Protein AF-0000000078837863 (afdb_homodimer)

Nearest PDB structures (foldseek):
  8g8p-assembly1_AAA  TM=9.687E-01  e=9.661E-31  Archaeoglobus fulgidus DSM 4304
  2g9i-assembly1_B  TM=9.497E-01  e=6.206E-25  Archaeoglobus fulgidus DSM 4304
  3e42-assembly1_B  TM=3.588E-01  e=4.414E+00  Haemophilus influenzae
  3e41-assembly1_B  TM=1.462E-01  e=7.261E+00  Haemophilus influenzae
  8g8p-assembly1_AAA  TM=9.687E-01  e=2.428E-30  Archaeoglobus fulgidus DSM 4304

Radius of gyration: 22.83 Å; Cα contacts (8 Å, |Δi|>4): 1316; chains: 2; bounding box: 53×72×57 Å

Secondary structure (DSSP, 8-state):
-----EES--GGG-EEEEEE--PPPP-TT--HHHHHHHHHHHTT----TT-EEEEEHHHHHHHTT-EEEGGG----HHHHHHHHHH---HHHHHHHHHTEEEEEEEETTEEEEEETTS-EEEGGG-B-TTS---SSS-EEEPPPS-HHHHHHHHHHHHHHHHGGGPPEEEEEEEEEETTEEEEEEEEEEEEEE-S-EE-TT-B-TTSPBPSS-EE-HHHHHHHHHHHHH-SSS----EEEEES--EEEESS--GGGGBPPGGG-S--/-----EES--GGG-EEEEEE--PPPP-TT--HHHHHHHHHHHTT----TT-EEEEEHHHHHHHTT-EEEGGG----HHHHHHHHHH---HHHHHHHHHTEEEEEEEETTEEEEEETTS-EEEGGG-B-TTS---SSS-EEEPPPS-HHHHHHHHHHHHHHHHGGGPPEEEEEEEEEETTEEEEEEEEEEEEEE-S-EE-TT-B-TTSPBPSS-EE-HHHHHHHHHHHHH-SSS----EEEEES--EEEESS--GGGGBPPGGG-S--

InterPro domains:
  IPR002847 Coenzyme F420:L-glutamate ligase-like domain [PF01996] (23-243)
  IPR008225 Coenzyme F420:L-glutamate ligase [TIGR01916] (18-267)

Sequence (534 aa):
MPGTESQGQAPDRGVCIRPVRGLPLLAPGDDLAALLAAGLDREGLRPESGDVLVVAQKAVSKVEGRFVRLAEVTPSARAIELSAATGKPAPLCEVILSESVEIVRTRPGLVITRHRTGVVLANAGVDASNVAPTEEPETVLLWPLDPDASARRLRGELQARYGRAAPAVIVSDSLGRAWRLGTTGQAIGVAGLAPTRDRCGERDLFGRVLQATVTGVADEIAAAASLVLGEGDEGVPAALVRGASWTASDAAGLPDLLRPIADDLFKMPGTESQGQAPDRGVCIRPVRGLPLLAPGDDLAALLAAGLDREGLRPESGDVLVVAQKAVSKVEGRFVRLAEVTPSARAIELSAATGKPAPLCEVILSESVEIVRTRPGLVITRHRTGVVLANAGVDASNVAPTEEPETVLLWPLDPDASARRLRGELQARYGRAAPAVIVSDSLGRAWRLGTTGQAIGVAGLAPTRDRCGERDLFGRVLQATVTGVADEIAAAASLVLGEGDEGVPAALVRGASWTASDAAGLPDLLRPIADDLFK

Foldseek 3Di:
DPPLPWKFDDLVPPKDKFFQDDADQAAAQDPLLVSSVVSCVVVVNQFATRKEKEFEQQNLQRNNVQKDQLVPADADPVLVVLCVFAVDDSSLSRVLVVQAPAFQDHHHPWTWGQGPLRDTFTSQQWAQPPDPDDDDDGMITHGPPQQQVSQAVSQVSQCVVRPNRGHWYFHWYFGDDPPDDGTFIAGPYTAFFAQKDDQAQPADPVGDGDHDDIDRQRGVVRRVNCVQQDDHDSRGRMMMMHRDTTGTDGPHIDVSVHDDPVPDPRD/DPPLPWKFDDLVPPKDKFFQDDADQAAAQDPLLVSSVVSCVVVVNQFATRKEKEFEQQNLQRNNVQKDQLVPADADPVLVVLCVFAVDDSSLSRVLVVQAPAFQDGHHPWTWGQGPLRDTFTSQQWAQPPDPDDDDDGMITHGPPQQQVSQAVSQVVQCVVRPNRGHWYFHWYFGDDPPDDGTFIAGPYTAFFAQKDDQAQPADPVGDGDHDDIDRQRGVVRRVNCVQQDDHDSRGRMMMMHRRTTGTDGPHIDVSVHDDPVPDPRD

Organism: Phenylobacterium zucineum (strain HLK1) (NCBI:txid450851)

Structure (mmCIF, N/CA/C/O backbone):
data_AF-0000000078837863-model_v1
#
loop_
_entity.id
_entity.type
_entity.pdbx_description
1 polymer 'Coenzyme F420:L-glutamate ligase-like domain-containing protein'
#
loop_
_atom_site.group_PDB
_atom_site.id
_atom_site.type_symbol
_atom_site.label_atom_id
_atom_site.label_alt_id
_atom_site.label_comp_id
_atom_site.label_asym_id
_atom_site.label_entity_id
_atom_site.label_seq_id
_atom_site.pdbx_PDB_ins_code
_atom_site.Cartn_x
_atom_site.Cartn_y
_atom_site.Cartn_z
_atom_site.occupancy
_atom_site.B_iso_or_equiv
_atom_site.auth_seq_id
_atom_site.auth_comp_id
_atom_site.auth_asym_id
_atom_site.auth_atom_id
_atom_site.pdbx_PDB_model_num
ATOM 1 N N . MET A 1 1 ? -8.289 15 -29.281 1 25.83 1 MET A N 1
ATOM 2 C CA . MET A 1 1 ? -7.566 14.07 -28.406 1 25.83 1 MET A CA 1
ATOM 3 C C . MET A 1 1 ? -8.523 13.32 -27.5 1 25.83 1 MET A C 1
ATOM 5 O O . MET A 1 1 ? -9.359 13.93 -26.828 1 25.83 1 MET A O 1
ATOM 9 N N . PRO A 1 2 ? -8.922 12.086 -27.656 1 28.42 2 PRO A N 1
ATOM 10 C CA . PRO A 1 2 ? -10.07 11.516 -26.938 1 28.42 2 PRO A CA 1
ATOM 11 C C . PRO A 1 2 ? -9.898 11.57 -25.422 1 28.42 2 PRO A C 1
ATOM 13 O O . PRO A 1 2 ? -8.773 11.508 -24.922 1 28.42 2 PRO A O 1
ATOM 16 N N . GLY A 1 3 ? -10.578 12.352 -24.688 1 31.55 3 GLY A N 1
ATOM 17 C CA . GLY A 1 3 ? -10.578 12.609 -23.25 1 31.55 3 GLY A CA 1
ATOM 18 C C . GLY A 1 3 ? -10.578 11.352 -22.406 1 31.55 3 GLY A C 1
ATOM 19 O O . GLY A 1 3 ? -11.344 10.422 -22.672 1 31.55 3 GLY A O 1
ATOM 20 N N . THR A 1 4 ? -9.391 10.859 -21.984 1 39.69 4 THR A N 1
ATOM 21 C CA . THR A 1 4 ? -9.188 9.695 -21.125 1 39.69 4 THR A CA 1
ATOM 22 C C . THR A 1 4 ? -10.266 9.633 -20.047 1 39.69 4 THR A C 1
ATOM 24 O O . THR A 1 4 ? -10.367 10.539 -19.219 1 39.69 4 THR A O 1
ATOM 27 N N . GLU A 1 5 ? -11.414 9.109 -20.391 1 38.16 5 GLU A N 1
ATOM 28 C CA . GLU A 1 5 ? -12.609 9.047 -19.562 1 38.16 5 GLU A CA 1
ATOM 29 C C . GLU A 1 5 ? -12.336 8.328 -18.234 1 38.16 5 GLU A C 1
ATOM 31 O O . GLU A 1 5 ? -11.805 7.215 -18.234 1 38.16 5 GLU A O 1
ATOM 36 N N . SER A 1 6 ? -12.055 9.102 -17.203 1 44.84 6 SER A N 1
ATOM 37 C CA . SER A 1 6 ? -12.023 8.547 -15.844 1 44.84 6 SER A CA 1
ATOM 38 C C . SER A 1 6 ? -13.195 7.609 -15.602 1 44.84 6 SER A C 1
ATOM 40 O O . SER A 1 6 ? -14.336 7.93 -15.945 1 44.84 6 SER A O 1
ATOM 42 N N . GLN A 1 7 ? -13 6.312 -15.688 1 48.66 7 GLN A N 1
ATOM 43 C CA . GLN A 1 7 ? -14.008 5.32 -15.344 1 48.66 7 GLN A CA 1
ATOM 44 C C . GLN A 1 7 ? -14.102 5.133 -13.828 1 48.66 7 GLN A C 1
ATOM 46 O O . GLN A 1 7 ? -13.125 5.348 -13.109 1 48.66 7 GLN A O 1
ATOM 51 N N . GLY A 1 8 ? -15.32 5.242 -13.258 1 45.31 8 GLY A N 1
ATOM 52 C CA . GLY A 1 8 ? -15.68 5.051 -11.859 1 45.31 8 GLY A CA 1
ATOM 53 C C . GLY A 1 8 ? -16.766 6 -11.383 1 45.31 8 GLY A C 1
ATOM 54 O O . GLY A 1 8 ? -17.047 7.008 -12.039 1 45.31 8 GLY A O 1
ATOM 55 N N . GLN A 1 9 ? -17.672 5.535 -10.844 1 45.59 9 GLN A N 1
ATOM 56 C CA . GLN A 1 9 ? -18.859 6.262 -10.398 1 45.59 9 GLN A CA 1
ATOM 57 C C . GLN A 1 9 ? -18.484 7.383 -9.438 1 45.59 9 GLN A C 1
ATOM 59 O O . GLN A 1 9 ? -17.438 7.332 -8.781 1 45.59 9 GLN A O 1
ATOM 64 N N . ALA A 1 10 ? -19.281 8.273 -9.32 1 46.12 10 ALA A N 1
ATOM 65 C CA . ALA A 1 10 ? -19.172 9.445 -8.461 1 46.12 10 ALA A CA 1
ATOM 66 C C . ALA A 1 10 ? -18.688 9.062 -7.059 1 46.12 10 ALA A C 1
ATOM 68 O O . ALA A 1 10 ? -19.234 8.133 -6.449 1 46.12 10 ALA A O 1
ATOM 69 N N . PRO A 1 11 ? -17.469 9.508 -6.625 1 50.25 11 PRO A N 1
ATOM 70 C CA . PRO A 1 11 ? -16.922 9.328 -5.277 1 50.25 11 PRO A CA 1
ATOM 71 C C . PRO A 1 11 ? -18.016 9.312 -4.203 1 50.25 11 PRO A C 1
ATOM 73 O O . PRO A 1 11 ? -17.719 9.086 -3.025 1 50.25 11 PRO A O 1
ATOM 76 N N . ASP A 1 12 ? -19.281 9.523 -4.59 1 56.25 12 ASP A N 1
ATOM 77 C CA . ASP A 1 12 ? -20.234 9.828 -3.531 1 56.25 12 ASP A CA 1
ATOM 78 C C . ASP A 1 12 ? -20.547 8.578 -2.699 1 56.25 12 ASP A C 1
ATOM 80 O O . ASP A 1 12 ? -21.016 8.688 -1.563 1 56.25 12 ASP A O 1
ATOM 84 N N . ARG A 1 13 ? -20.219 7.398 -3.318 1 73.69 13 ARG A N 1
ATOM 85 C CA . ARG A 1 13 ? -20.75 6.336 -2.477 1 73.69 13 ARG A CA 1
ATOM 86 C C . ARG A 1 13 ? -19.625 5.543 -1.816 1 73.69 13 ARG A C 1
ATOM 88 O O . ARG A 1 13 ? -19.875 4.695 -0.958 1 73.69 13 ARG A O 1
ATOM 95 N N . GLY A 1 14 ? -18.453 5.832 -1.969 1 93.62 14 GLY A N 1
ATOM 96 C CA . GLY A 1 14 ? -17.422 5.055 -1.312 1 93.62 14 GLY A CA 1
ATOM 97 C C . GLY A 1 14 ? -16.906 3.908 -2.16 1 93.62 14 GLY A C 1
ATOM 98 O O . GLY A 1 14 ? -17.156 3.857 -3.367 1 93.62 14 GLY A O 1
ATOM 99 N N . VAL A 1 15 ? -16.047 3.146 -1.717 1 97.44 15 VAL A N 1
ATOM 100 C CA . VAL A 1 15 ? -15.453 1.981 -2.361 1 97.44 15 VAL A CA 1
ATOM 101 C C . VAL A 1 15 ? -15.797 0.722 -1.565 1 97.44 15 VAL A C 1
ATOM 103 O O . VAL A 1 15 ? -15.672 0.702 -0.339 1 97.44 15 VAL A O 1
ATOM 106 N N . CYS A 1 16 ? -16.266 -0.271 -2.258 1 97.25 16 CYS A N 1
ATOM 107 C CA . CYS A 1 16 ? -16.594 -1.54 -1.621 1 97.25 16 CYS A CA 1
ATOM 108 C C . CYS A 1 16 ? -15.75 -2.674 -2.182 1 97.25 16 CYS A C 1
ATOM 110 O O . CYS A 1 16 ? -15.594 -2.795 -3.396 1 97.25 16 CYS A O 1
ATOM 112 N N . ILE A 1 17 ? -15.203 -3.443 -1.342 1 98.19 17 ILE A N 1
ATOM 113 C CA . ILE A 1 17 ? -14.398 -4.609 -1.685 1 98.19 17 ILE A CA 1
ATOM 114 C C . ILE A 1 17 ? -15.133 -5.883 -1.277 1 98.19 17 ILE A C 1
ATOM 116 O O . ILE A 1 17 ? -15.414 -6.094 -0.096 1 98.19 17 ILE A O 1
ATOM 120 N N . ARG A 1 18 ? -15.43 -6.68 -2.199 1 97.5 18 ARG A N 1
ATOM 121 C CA . ARG A 1 18 ? -16.188 -7.898 -1.929 1 97.5 18 ARG A CA 1
ATOM 122 C C . ARG A 1 18 ? -15.398 -9.133 -2.344 1 97.5 18 ARG A C 1
ATOM 124 O O . ARG A 1 18 ? -14.914 -9.219 -3.475 1 97.5 18 ARG A O 1
ATOM 131 N N . PRO A 1 19 ? -15.227 -10.086 -1.44 1 96.94 19 PRO A N 1
ATOM 132 C CA . PRO A 1 19 ? -14.516 -11.32 -1.785 1 96.94 19 PRO A CA 1
ATOM 133 C C . PRO A 1 19 ? -15.312 -12.219 -2.727 1 96.94 19 PRO A C 1
ATOM 135 O O . PRO A 1 19 ? -16.547 -12.258 -2.656 1 96.94 19 PRO A O 1
ATOM 138 N N . VAL A 1 20 ? -14.656 -12.852 -3.666 1 96.81 20 VAL A N 1
ATOM 139 C CA . VAL A 1 20 ? -15.242 -13.898 -4.496 1 96.81 20 VAL A CA 1
ATOM 140 C C . VAL A 1 20 ? -14.984 -15.266 -3.859 1 96.81 20 VAL A C 1
ATOM 142 O O . VAL A 1 20 ? -13.891 -15.828 -3.996 1 96.81 20 VAL A O 1
ATOM 145 N N . ARG A 1 21 ? -15.992 -15.852 -3.262 1 92.69 21 ARG A N 1
ATOM 146 C CA . ARG A 1 21 ? -15.828 -17.062 -2.465 1 92.69 21 ARG A CA 1
ATOM 147 C C . ARG A 1 21 ? -16.328 -18.297 -3.227 1 92.69 21 ARG A C 1
ATOM 149 O O . ARG A 1 21 ? -16.938 -18.172 -4.285 1 92.69 21 ARG A O 1
ATOM 156 N N . GLY A 1 22 ? -15.906 -19.312 -2.666 1 88.94 22 GLY A N 1
ATOM 157 C CA . GLY A 1 22 ? -16.484 -20.562 -3.105 1 88.94 22 GLY A CA 1
ATOM 158 C C . GLY A 1 22 ? -15.789 -21.156 -4.309 1 88.94 22 GLY A C 1
ATOM 159 O O . GLY A 1 22 ? -16.375 -21.969 -5.043 1 88.94 22 GLY A O 1
ATOM 160 N N . LEU A 1 23 ? -14.648 -20.734 -4.664 1 92.75 23 LEU A N 1
ATOM 161 C CA . LEU A 1 23 ? -13.891 -21.391 -5.723 1 92.75 23 LEU A CA 1
ATOM 162 C C . LEU A 1 23 ? -13.289 -22.703 -5.23 1 92.75 23 LEU A C 1
ATOM 164 O O . LEU A 1 23 ? -12.914 -22.812 -4.059 1 92.75 23 LEU A O 1
ATOM 168 N N . PRO A 1 24 ? -13.242 -23.672 -6.078 1 92.25 24 PRO A N 1
ATOM 169 C CA . PRO A 1 24 ? -12.539 -24.906 -5.707 1 92.25 24 PRO A CA 1
ATOM 170 C C . PRO A 1 24 ? -11.031 -24.719 -5.598 1 92.25 24 PRO A C 1
ATOM 172 O O . PRO A 1 24 ? -10.516 -23.641 -5.918 1 92.25 24 PRO A O 1
ATOM 175 N N . LEU A 1 25 ? -10.422 -25.75 -5.094 1 91.5 25 LEU A N 1
ATOM 176 C CA . LEU A 1 25 ? -8.969 -25.75 -5.184 1 91.5 25 LEU A CA 1
ATOM 177 C C . LEU A 1 25 ? -8.508 -25.734 -6.641 1 91.5 25 LEU A C 1
ATOM 179 O O . LEU A 1 25 ? -8.977 -26.531 -7.453 1 91.5 25 LEU A O 1
ATOM 183 N N . LEU A 1 26 ? -7.695 -24.844 -6.953 1 93.94 26 LEU A N 1
ATOM 184 C CA . LEU A 1 26 ? -7.273 -24.625 -8.328 1 93.94 26 LEU A CA 1
ATOM 185 C C . LEU A 1 26 ? -6.152 -25.578 -8.727 1 93.94 26 LEU A C 1
ATOM 187 O O . LEU A 1 26 ? -5.266 -25.875 -7.918 1 93.94 26 LEU A O 1
ATOM 191 N N . ALA A 1 27 ? -6.199 -26.047 -9.898 1 94.12 27 ALA A N 1
ATOM 192 C CA . ALA A 1 27 ? -5.211 -26.953 -10.484 1 94.12 27 ALA A CA 1
ATOM 193 C C . ALA A 1 27 ? -4.777 -26.469 -11.867 1 94.12 27 ALA A C 1
ATOM 195 O O . ALA A 1 27 ? -5.473 -25.688 -12.5 1 94.12 27 ALA A O 1
ATOM 196 N N . PRO A 1 28 ? -3.568 -26.984 -12.266 1 96.69 28 PRO A N 1
ATOM 197 C CA . PRO A 1 28 ? -3.111 -26.609 -13.602 1 96.69 28 PRO A CA 1
ATOM 198 C C . PRO A 1 28 ? -4.141 -26.906 -14.688 1 96.69 28 PRO A C 1
ATOM 200 O O . PRO A 1 28 ? -4.723 -28 -14.703 1 96.69 28 PRO A O 1
ATOM 203 N N . GLY A 1 29 ? -4.41 -25.891 -15.531 1 97.44 29 GLY A N 1
ATOM 204 C CA . GLY A 1 29 ? -5.293 -26.109 -16.656 1 97.44 29 GLY A CA 1
ATOM 205 C C . GLY A 1 29 ? -6.73 -25.703 -16.391 1 97.44 29 GLY A C 1
ATOM 206 O O . GLY A 1 29 ? -7.547 -25.625 -17.312 1 97.44 29 GLY A O 1
ATOM 207 N N . ASP A 1 30 ? -7.086 -25.438 -15.141 1 97.62 30 ASP A N 1
ATOM 208 C CA . ASP A 1 30 ? -8.43 -24.969 -14.82 1 97.62 30 ASP A CA 1
ATOM 209 C C . ASP A 1 30 ? -8.758 -23.688 -15.57 1 97.62 30 ASP A C 1
ATOM 211 O O . ASP A 1 30 ? -7.879 -22.859 -15.82 1 97.62 30 ASP A O 1
ATOM 215 N N . ASP A 1 31 ? -10 -23.547 -15.977 1 98.25 31 ASP A N 1
ATOM 216 C CA . ASP A 1 31 ? -10.492 -22.312 -16.578 1 98.25 31 ASP A CA 1
ATOM 217 C C . ASP A 1 31 ? -10.781 -21.266 -15.516 1 98.25 31 ASP A C 1
ATOM 219 O O . ASP A 1 31 ? -11.914 -21.141 -15.039 1 98.25 31 ASP A O 1
ATOM 223 N N . LEU A 1 32 ? -9.789 -20.5 -15.156 1 98.38 32 LEU A N 1
ATOM 224 C CA . LEU A 1 32 ? -9.875 -19.562 -14.047 1 98.38 32 LEU A CA 1
ATOM 225 C C . LEU A 1 32 ? -10.984 -18.531 -14.289 1 98.38 32 LEU A C 1
ATOM 227 O O . LEU A 1 32 ? -11.719 -18.188 -13.367 1 98.38 32 LEU A O 1
ATOM 231 N N . ALA A 1 33 ? -11.078 -18.047 -15.508 1 98.31 33 ALA A N 1
ATOM 232 C CA . ALA A 1 33 ? -12.102 -17.062 -15.836 1 98.31 33 ALA A CA 1
ATOM 233 C C . ALA A 1 33 ? -13.5 -17.609 -15.562 1 98.31 33 ALA A C 1
ATOM 235 O O . ALA A 1 33 ? -14.344 -16.922 -14.969 1 98.31 33 ALA A O 1
ATOM 236 N N . ALA A 1 34 ? -13.719 -18.812 -15.992 1 98 34 ALA A N 1
ATOM 237 C CA . ALA A 1 34 ? -15.016 -19.438 -15.773 1 98 34 ALA A CA 1
ATOM 238 C C . ALA A 1 34 ? -15.297 -19.625 -14.289 1 98 34 ALA A C 1
ATOM 240 O O . ALA A 1 34 ? -16.422 -19.406 -13.828 1 98 34 ALA A O 1
ATOM 241 N N . LEU A 1 35 ? -14.305 -20.078 -13.57 1 98 35 LEU A N 1
ATOM 242 C CA . LEU A 1 35 ? -14.453 -20.297 -12.133 1 98 35 LEU A CA 1
ATOM 243 C C . LEU A 1 35 ? -14.734 -18.984 -11.406 1 98 35 LEU A C 1
ATOM 245 O O . LEU A 1 35 ? -15.578 -18.938 -10.516 1 98 35 LEU A O 1
ATOM 249 N N . LEU A 1 36 ? -14.008 -17.938 -11.789 1 98.12 36 LEU A N 1
ATOM 250 C CA . LEU A 1 36 ? -14.227 -16.625 -11.188 1 98.12 36 LEU A CA 1
ATOM 251 C C . LEU A 1 36 ? -15.617 -16.094 -11.531 1 98.12 36 LEU A C 1
ATOM 253 O O . LEU A 1 36 ? -16.297 -15.547 -10.664 1 98.12 36 LEU A O 1
ATOM 257 N N . ALA A 1 37 ? -16.031 -16.266 -12.766 1 97.44 37 ALA A N 1
ATOM 258 C CA . ALA A 1 37 ? -17.359 -15.844 -13.172 1 97.44 37 ALA A CA 1
ATOM 259 C C . ALA A 1 37 ? -18.438 -16.562 -12.367 1 97.44 37 ALA A C 1
ATOM 261 O O . ALA A 1 37 ? -19.406 -15.953 -11.914 1 97.44 37 ALA A O 1
ATOM 262 N N . ALA A 1 38 ? -18.281 -17.844 -12.188 1 96.88 38 ALA A N 1
ATOM 263 C CA . ALA A 1 38 ? -19.219 -18.625 -11.391 1 96.88 38 ALA A CA 1
ATOM 264 C C . ALA A 1 38 ? -19.25 -18.141 -9.945 1 96.88 38 ALA A C 1
ATOM 266 O O . ALA A 1 38 ? -20.312 -18.078 -9.336 1 96.88 38 ALA A O 1
ATOM 267 N N . GLY A 1 39 ? -18.078 -17.875 -9.438 1 96.44 39 GLY A N 1
ATOM 268 C CA . GLY A 1 39 ? -18 -17.328 -8.094 1 96.44 39 GLY A CA 1
ATOM 269 C C . GLY A 1 39 ? -18.719 -16 -7.957 1 96.44 39 GLY A C 1
ATOM 270 O O . GLY A 1 39 ? -19.438 -15.781 -6.984 1 96.44 39 GLY A O 1
ATOM 271 N N . LEU A 1 40 ? -18.516 -15.109 -8.906 1 96.69 40 LEU A N 1
ATOM 272 C CA . LEU A 1 40 ? -19.188 -13.82 -8.922 1 96.69 40 LEU A CA 1
ATOM 273 C C . LEU A 1 40 ? -20.703 -14 -8.945 1 96.69 40 LEU A C 1
ATOM 275 O O . LEU A 1 40 ? -21.422 -13.336 -8.188 1 96.69 40 LEU A O 1
ATOM 279 N N . ASP A 1 41 ? -21.141 -14.867 -9.773 1 94.38 41 ASP A N 1
ATOM 280 C CA . ASP A 1 41 ? -22.578 -15.141 -9.883 1 94.38 41 ASP A CA 1
ATOM 281 C C . ASP A 1 41 ? -23.125 -15.672 -8.562 1 94.38 41 ASP A C 1
ATOM 283 O O . ASP A 1 41 ? -24.188 -15.219 -8.109 1 94.38 41 ASP A O 1
ATOM 287 N N . ARG A 1 42 ? -22.484 -16.578 -7.965 1 94.06 42 ARG A N 1
ATOM 288 C CA . ARG A 1 42 ? -22.922 -17.188 -6.715 1 94.06 42 ARG A CA 1
ATOM 289 C C . ARG A 1 42 ? -23.031 -16.141 -5.605 1 94.06 42 ARG A C 1
ATOM 291 O O . ARG A 1 42 ? -23.938 -16.219 -4.77 1 94.06 42 ARG A O 1
ATOM 298 N N . GLU A 1 43 ? -22.109 -15.219 -5.676 1 93.69 43 GLU A N 1
ATOM 299 C CA . GLU A 1 43 ? -22.078 -14.188 -4.641 1 93.69 43 GLU A CA 1
ATOM 300 C C . GLU A 1 43 ? -23.031 -13.039 -4.973 1 93.69 43 GLU A C 1
ATOM 302 O O . GLU A 1 43 ? -23.141 -12.078 -4.211 1 93.69 43 GLU A O 1
ATOM 307 N N . GLY A 1 44 ? -23.672 -13.117 -6.141 1 93.56 44 GLY A N 1
ATOM 308 C CA . GLY A 1 44 ? -24.547 -12.031 -6.574 1 93.56 44 GLY A CA 1
ATOM 309 C C . GLY A 1 44 ? -23.797 -10.766 -6.922 1 93.56 44 GLY A C 1
ATOM 310 O O . GLY A 1 44 ? -24.297 -9.656 -6.711 1 93.56 44 GLY A O 1
ATOM 311 N N . LEU A 1 45 ? -22.562 -10.906 -7.348 1 94.62 45 LEU A N 1
ATOM 312 C CA . LEU A 1 45 ? -21.703 -9.773 -7.68 1 94.62 45 LEU A CA 1
ATOM 313 C C . LEU A 1 45 ? -21.594 -9.602 -9.188 1 94.62 45 LEU A C 1
ATOM 315 O O . LEU A 1 45 ? -20.5 -9.703 -9.75 1 94.62 45 LEU A O 1
ATOM 319 N N . ARG A 1 46 ? -22.641 -9.195 -9.781 1 94.25 46 ARG A N 1
ATOM 320 C CA . ARG A 1 46 ? -22.562 -8.914 -11.211 1 94.25 46 ARG A CA 1
ATOM 321 C C . ARG A 1 46 ? -21.656 -7.715 -11.492 1 94.25 46 ARG A C 1
ATOM 323 O O . ARG A 1 46 ? -21.875 -6.633 -10.938 1 94.25 46 ARG A O 1
ATOM 330 N N . PRO A 1 47 ? -20.688 -7.898 -12.32 1 96.5 47 PRO A N 1
ATOM 331 C CA . PRO A 1 47 ? -19.781 -6.793 -12.594 1 96.5 47 PRO A CA 1
ATOM 332 C C . PRO A 1 47 ? -20.469 -5.594 -13.234 1 96.5 47 PRO A C 1
ATOM 334 O O . PRO A 1 47 ? -21.422 -5.762 -14 1 96.5 47 PRO A O 1
ATOM 337 N N . GLU A 1 48 ? -20.062 -4.422 -12.852 1 95.56 48 GLU A N 1
ATOM 338 C CA . GLU A 1 48 ? -20.469 -3.146 -13.43 1 95.56 48 GLU A CA 1
ATOM 339 C C . GLU A 1 48 ? -19.266 -2.4 -14.016 1 95.56 48 GLU A C 1
ATOM 341 O O . GLU A 1 48 ? -18.125 -2.674 -13.656 1 95.56 48 GLU A O 1
ATOM 346 N N . SER A 1 49 ? -19.625 -1.473 -14.922 1 94.12 49 SER A N 1
ATOM 347 C CA . SER A 1 49 ? -18.562 -0.635 -15.469 1 94.12 49 SER A CA 1
ATOM 348 C C . SER A 1 49 ? -17.781 0.063 -14.352 1 94.12 49 SER A C 1
ATOM 350 O O . SER A 1 49 ? -18.375 0.611 -13.422 1 94.12 49 SER A O 1
ATOM 352 N N . GLY A 1 50 ? -16.5 -0.05 -14.43 1 96.12 50 GLY A N 1
ATOM 353 C CA . GLY A 1 50 ? -15.664 0.614 -13.445 1 96.12 50 GLY A CA 1
ATOM 354 C C . GLY A 1 50 ? -15.148 -0.324 -12.367 1 96.12 50 GLY A C 1
ATOM 355 O O . GLY A 1 50 ? -14.258 0.034 -11.602 1 96.12 50 GLY A O 1
ATOM 356 N N . ASP A 1 51 ? -15.719 -1.508 -12.32 1 98.19 51 ASP A N 1
ATOM 357 C CA . ASP A 1 51 ? -15.266 -2.484 -11.344 1 98.19 51 ASP A CA 1
ATOM 358 C C . ASP A 1 51 ? -13.844 -2.957 -11.656 1 98.19 51 ASP A C 1
ATOM 360 O O . ASP A 1 51 ? -13.406 -2.898 -12.805 1 98.19 51 ASP A O 1
ATOM 364 N N . VAL A 1 52 ? -13.156 -3.314 -10.68 1 98.81 52 VAL A N 1
ATOM 365 C CA . VAL A 1 52 ? -11.852 -3.953 -10.836 1 98.81 52 VAL A CA 1
ATOM 366 C C . VAL A 1 52 ? -11.859 -5.301 -10.117 1 98.81 52 VAL A C 1
ATOM 368 O O . VAL A 1 52 ? -12.227 -5.387 -8.945 1 98.81 52 VAL A O 1
ATOM 371 N N . LEU A 1 53 ? -11.539 -6.352 -10.789 1 98.88 53 LEU A N 1
ATOM 372 C CA . LEU A 1 53 ? -11.344 -7.668 -10.195 1 98.88 53 LEU A CA 1
ATOM 373 C C . LEU A 1 53 ? -9.875 -7.895 -9.859 1 98.88 53 LEU A C 1
ATOM 375 O O . LEU A 1 53 ? -9.016 -7.906 -10.75 1 98.88 53 LEU A O 1
ATOM 379 N N . VAL A 1 54 ? -9.602 -8.047 -8.602 1 98.94 54 VAL A N 1
ATOM 380 C CA . VAL A 1 54 ? -8.242 -8.336 -8.148 1 98.94 54 VAL A CA 1
ATOM 381 C C . VAL A 1 54 ? -8.102 -9.836 -7.891 1 98.94 54 VAL A C 1
ATOM 383 O O . VAL A 1 54 ? -8.867 -10.422 -7.125 1 98.94 54 VAL A O 1
ATOM 386 N N . VAL A 1 55 ? -7.129 -10.438 -8.508 1 98.81 55 VAL A N 1
ATOM 387 C CA . VAL A 1 55 ? -6.902 -11.875 -8.406 1 98.81 55 VAL A CA 1
ATOM 388 C C . VAL A 1 55 ? -5.527 -12.148 -7.805 1 98.81 55 VAL A C 1
ATOM 390 O O . VAL A 1 55 ? -4.52 -11.617 -8.281 1 98.81 55 VAL A O 1
ATOM 393 N N . ALA A 1 56 ? -5.469 -12.953 -6.746 1 97.69 56 ALA A N 1
ATOM 394 C CA . ALA A 1 56 ? -4.199 -13.328 -6.133 1 97.69 56 ALA A CA 1
ATOM 395 C C . ALA A 1 56 ? -3.314 -14.086 -7.121 1 97.69 56 ALA A C 1
ATOM 397 O O . ALA A 1 56 ? -3.791 -14.961 -7.84 1 97.69 56 ALA A O 1
ATOM 398 N N . GLN A 1 57 ? -2.045 -13.773 -7.145 1 97.56 57 GLN A N 1
ATOM 399 C CA . GLN A 1 57 ? -1.131 -14.359 -8.117 1 97.56 57 GLN A CA 1
ATOM 400 C C . GLN A 1 57 ? -1.066 -15.875 -7.965 1 97.56 57 GLN A C 1
ATOM 402 O O . GLN A 1 57 ? -0.908 -16.594 -8.953 1 97.56 57 GLN A O 1
ATOM 407 N N . LYS A 1 58 ? -1.259 -16.391 -6.75 1 95.31 58 LYS A N 1
ATOM 408 C CA . LYS A 1 58 ? -1.203 -17.828 -6.543 1 95.31 58 LYS A CA 1
ATOM 409 C C . LYS A 1 58 ? -2.279 -18.547 -7.359 1 95.31 58 LYS A C 1
ATOM 411 O O . LYS A 1 58 ? -2.049 -19.641 -7.875 1 95.31 58 LYS A O 1
ATOM 416 N N . ALA A 1 59 ? -3.459 -17.953 -7.453 1 96.56 59 ALA A N 1
ATOM 417 C CA . ALA A 1 59 ? -4.527 -18.531 -8.266 1 96.56 59 ALA A CA 1
ATOM 418 C C . ALA A 1 59 ? -4.121 -18.609 -9.734 1 96.56 59 ALA A C 1
ATOM 420 O O . ALA A 1 59 ? -4.332 -19.625 -10.391 1 96.56 59 ALA A O 1
ATOM 421 N N . VAL A 1 60 ? -3.52 -17.562 -10.227 1 98.38 60 VAL A N 1
ATOM 422 C CA . VAL A 1 60 ? -3.09 -17.5 -11.617 1 98.38 60 VAL A CA 1
ATOM 423 C C . VAL A 1 60 ? -1.946 -18.484 -11.859 1 98.38 60 VAL A C 1
ATOM 425 O O . VAL A 1 60 ? -1.985 -19.266 -12.812 1 98.38 60 VAL A O 1
ATOM 428 N N . SER A 1 61 ? -0.956 -18.469 -10.969 1 97.81 61 SER A N 1
ATOM 429 C CA . SER A 1 61 ? 0.21 -19.344 -11.102 1 97.81 61 SER A CA 1
ATOM 430 C C . SER A 1 61 ? -0.189 -20.812 -11.078 1 97.81 61 SER A C 1
ATOM 432 O O . SER A 1 61 ? 0.361 -21.625 -11.828 1 97.81 61 SER A O 1
ATOM 434 N N . LYS A 1 62 ? -1.094 -21.141 -10.18 1 95.56 62 LYS A N 1
ATOM 435 C CA . LYS A 1 62 ? -1.52 -22.531 -10.078 1 95.56 62 LYS A CA 1
ATOM 436 C C . LYS A 1 62 ? -2.143 -23.016 -11.383 1 95.56 62 LYS A C 1
ATOM 438 O O . LYS A 1 62 ? -1.764 -24.078 -11.898 1 95.56 62 LYS A O 1
ATOM 443 N N . VAL A 1 63 ? -3.049 -22.281 -11.922 1 97.44 63 VAL A N 1
ATOM 444 C CA . VAL A 1 63 ? -3.748 -22.719 -13.125 1 97.44 63 VAL A CA 1
ATOM 445 C C . VAL A 1 63 ? -2.791 -22.719 -14.312 1 97.44 63 VAL A C 1
ATOM 447 O O . VAL A 1 63 ? -2.965 -23.484 -15.266 1 97.44 63 VAL A O 1
ATOM 450 N N . GLU A 1 64 ? -1.763 -21.906 -14.234 1 98.25 64 GLU A N 1
ATOM 451 C CA . GLU A 1 64 ? -0.79 -21.828 -15.32 1 98.25 64 GLU A CA 1
ATOM 452 C C . GLU A 1 64 ? 0.343 -22.828 -15.117 1 98.25 64 GLU A C 1
ATOM 454 O O . GLU A 1 64 ? 1.29 -22.859 -15.906 1 98.25 64 GLU A O 1
ATOM 459 N N . GLY A 1 65 ? 0.298 -23.547 -14.039 1 96.62 65 GLY A N 1
ATOM 460 C CA . GLY A 1 65 ? 1.212 -24.672 -13.828 1 96.62 65 GLY A CA 1
ATOM 461 C C . GLY A 1 65 ? 2.621 -24.219 -13.484 1 96.62 65 GLY A C 1
ATOM 462 O O . GLY A 1 65 ? 3.596 -24.828 -13.922 1 96.62 65 GLY A O 1
ATOM 463 N N . ARG A 1 66 ? 2.736 -23.25 -12.703 1 97.5 66 ARG A N 1
ATOM 464 C CA . ARG A 1 66 ? 4.051 -22.703 -12.383 1 97.5 66 ARG A CA 1
ATOM 465 C C . ARG A 1 66 ? 4.668 -23.406 -11.18 1 97.5 66 ARG A C 1
ATOM 467 O O . ARG A 1 66 ? 5.301 -22.766 -10.344 1 97.5 66 ARG A O 1
ATOM 474 N N . PHE A 1 67 ? 4.543 -24.656 -11.031 1 95.19 67 PHE A N 1
ATOM 475 C CA . PHE A 1 67 ? 5.078 -25.453 -9.938 1 95.19 67 PHE A CA 1
ATOM 476 C C . PHE A 1 67 ? 6.496 -25.922 -10.25 1 95.19 67 PHE A C 1
ATOM 478 O O . PHE A 1 67 ? 6.816 -26.219 -11.406 1 95.19 67 PHE A O 1
ATOM 485 N N . VAL A 1 68 ? 7.289 -25.984 -9.234 1 95.38 68 VAL A N 1
ATOM 486 C CA . VAL A 1 68 ? 8.625 -26.578 -9.328 1 95.38 68 VAL A CA 1
ATOM 487 C C . VAL A 1 68 ? 8.859 -27.516 -8.148 1 95.38 68 VAL A C 1
ATOM 489 O O . VAL A 1 68 ? 8.734 -27.109 -6.988 1 95.38 68 VAL A O 1
ATOM 492 N N . ARG A 1 69 ? 9.172 -28.734 -8.391 1 94.06 69 ARG A N 1
ATOM 493 C CA . ARG A 1 69 ? 9.609 -29.672 -7.367 1 94.06 69 ARG A CA 1
ATOM 494 C C . ARG A 1 69 ? 11.094 -29.5 -7.07 1 94.06 69 ARG A C 1
ATOM 496 O O . ARG A 1 69 ? 11.938 -29.781 -7.922 1 94.06 69 ARG A O 1
ATOM 503 N N . LEU A 1 70 ? 11.359 -29.094 -5.887 1 93.81 70 LEU A N 1
ATOM 504 C CA . LEU A 1 70 ? 12.734 -28.75 -5.543 1 93.81 70 LEU A CA 1
ATOM 505 C C . LEU A 1 70 ? 13.641 -29.969 -5.656 1 93.81 70 LEU A C 1
ATOM 507 O O . LEU A 1 70 ? 14.836 -29.844 -5.949 1 93.81 70 LEU A O 1
ATOM 511 N N . ALA A 1 71 ? 13.133 -31.141 -5.48 1 92.44 71 ALA A N 1
ATOM 512 C CA . ALA A 1 71 ? 13.906 -32.375 -5.574 1 92.44 71 ALA A CA 1
ATOM 513 C C . ALA A 1 71 ? 14.469 -32.562 -6.98 1 92.44 71 ALA A C 1
ATOM 515 O O . ALA A 1 71 ? 15.453 -33.281 -7.172 1 92.44 71 ALA A O 1
ATOM 516 N N . GLU A 1 72 ? 13.859 -31.969 -7.926 1 94.44 72 GLU A N 1
ATOM 517 C CA . GLU A 1 72 ? 14.25 -32.156 -9.32 1 94.44 72 GLU A CA 1
ATOM 518 C C . GLU A 1 72 ? 15.172 -31.016 -9.781 1 94.44 72 GLU A C 1
ATOM 520 O O . GLU A 1 72 ? 15.555 -30.953 -10.953 1 94.44 72 GLU A O 1
ATOM 525 N N . VAL A 1 73 ? 15.531 -30.156 -8.891 1 96.75 73 VAL A N 1
ATOM 526 C CA . VAL A 1 73 ? 16.344 -28.984 -9.234 1 96.75 73 VAL A CA 1
ATOM 527 C C . VAL A 1 73 ? 17.812 -29.281 -8.906 1 96.75 73 VAL A C 1
ATOM 529 O O . VAL A 1 73 ? 18.141 -29.703 -7.797 1 96.75 73 VAL A O 1
ATOM 532 N N . THR A 1 74 ? 18.656 -29.094 -9.922 1 98.12 74 THR A N 1
ATOM 533 C CA . THR A 1 74 ? 20.094 -29.172 -9.703 1 98.12 74 THR A CA 1
ATOM 534 C C . THR A 1 74 ? 20.688 -27.781 -9.453 1 98.12 74 THR A C 1
ATOM 536 O O . THR A 1 74 ? 20.688 -26.938 -10.344 1 98.12 74 THR A O 1
ATOM 539 N N . PRO A 1 75 ? 21.172 -27.594 -8.289 1 98.31 75 PRO A N 1
ATOM 540 C CA . PRO A 1 75 ? 21.703 -26.266 -7.977 1 98.31 75 PRO A CA 1
ATOM 541 C C . PRO A 1 75 ? 22.984 -25.953 -8.742 1 98.31 75 PRO A C 1
ATOM 543 O O . PRO A 1 75 ? 23.828 -26.844 -8.938 1 98.31 75 PRO A O 1
ATOM 546 N N . SER A 1 76 ? 23.141 -24.781 -9.25 1 98.62 76 SER A N 1
ATOM 547 C CA . SER A 1 76 ? 24.375 -24.281 -9.836 1 98.62 76 SER A CA 1
ATOM 548 C C . SER A 1 76 ? 25.359 -23.859 -8.758 1 98.62 76 SER A C 1
ATOM 550 O O . SER A 1 76 ? 25.031 -23.859 -7.57 1 98.62 76 SER A O 1
ATOM 552 N N . ALA A 1 77 ? 26.516 -23.453 -9.188 1 98.56 77 ALA A N 1
ATOM 553 C CA . ALA A 1 77 ? 27.531 -22.953 -8.258 1 98.56 77 ALA A CA 1
ATOM 554 C C . ALA A 1 77 ? 27.047 -21.672 -7.57 1 98.56 77 ALA A C 1
ATOM 556 O O . ALA A 1 77 ? 27.266 -21.484 -6.367 1 98.56 77 ALA A O 1
ATOM 557 N N . ARG A 1 78 ? 26.438 -20.891 -8.312 1 98.38 78 ARG A N 1
ATOM 558 C CA . ARG A 1 78 ? 25.906 -19.641 -7.773 1 98.38 78 ARG A CA 1
ATOM 559 C C . ARG A 1 78 ? 24.844 -19.906 -6.723 1 98.38 78 ARG A C 1
ATOM 561 O O . ARG A 1 78 ? 24.781 -19.219 -5.703 1 98.38 78 ARG A O 1
ATOM 568 N N . ALA A 1 79 ? 23.984 -20.828 -6.984 1 98.62 79 ALA A N 1
ATOM 569 C CA . ALA A 1 79 ? 22.938 -21.203 -6.043 1 98.62 79 ALA A CA 1
ATOM 570 C C . ALA A 1 79 ? 23.516 -21.734 -4.742 1 98.62 79 ALA A C 1
ATOM 572 O O . ALA A 1 79 ? 23.016 -21.438 -3.658 1 98.62 79 ALA A O 1
ATOM 573 N N . ILE A 1 80 ? 24.531 -22.5 -4.871 1 98.69 80 ILE A N 1
ATOM 574 C CA . ILE A 1 80 ? 25.203 -23.062 -3.703 1 98.69 80 ILE A CA 1
ATOM 575 C C . ILE A 1 80 ? 25.812 -21.953 -2.869 1 98.69 80 ILE A C 1
ATOM 577 O O . ILE A 1 80 ? 25.719 -21.953 -1.641 1 98.69 80 ILE A O 1
ATOM 581 N N . GLU A 1 81 ? 26.422 -21.031 -3.547 1 98.56 81 GLU A N 1
ATOM 582 C CA . GLU A 1 81 ? 26.984 -19.875 -2.859 1 98.56 81 GLU A CA 1
ATOM 583 C C . GLU A 1 81 ? 25.906 -19.078 -2.133 1 98.56 81 GLU A C 1
ATOM 585 O O . GLU A 1 81 ? 26.094 -18.688 -0.978 1 98.56 81 GLU A O 1
ATOM 590 N N . LEU A 1 82 ? 24.859 -18.859 -2.836 1 98.5 82 LEU A N 1
ATOM 591 C CA . LEU A 1 82 ? 23.75 -18.141 -2.244 1 98.5 82 LEU A CA 1
ATOM 592 C C . LEU A 1 82 ? 23.188 -18.891 -1.044 1 98.5 82 LEU A C 1
ATOM 594 O O . LEU A 1 82 ? 22.844 -18.281 -0.029 1 98.5 82 LEU A O 1
ATOM 598 N N . SER A 1 83 ? 23 -20.141 -1.147 1 98.38 83 SER A N 1
ATOM 599 C CA . SER A 1 83 ? 22.547 -20.984 -0.058 1 98.38 83 SER A CA 1
ATOM 600 C C . SER A 1 83 ? 23.438 -20.859 1.168 1 98.38 83 SER A C 1
ATOM 602 O O . SER A 1 83 ? 22.953 -20.734 2.293 1 98.38 83 SER A O 1
ATOM 604 N N . ALA A 1 84 ? 24.703 -20.875 0.961 1 98.31 84 ALA A N 1
ATOM 605 C CA . ALA A 1 84 ? 25.656 -20.734 2.057 1 98.31 84 ALA A CA 1
ATOM 606 C C . ALA A 1 84 ? 25.516 -19.375 2.742 1 98.31 84 ALA A C 1
ATOM 608 O O . ALA A 1 84 ? 25.625 -19.281 3.967 1 98.31 84 ALA A O 1
ATOM 609 N N . ALA A 1 85 ? 25.281 -18.422 1.984 1 97.62 85 ALA A N 1
ATOM 610 C CA . ALA A 1 85 ? 25.234 -17.047 2.49 1 97.62 85 ALA A CA 1
ATOM 611 C C . ALA A 1 85 ? 23.922 -16.781 3.217 1 97.62 85 ALA A C 1
ATOM 613 O O . ALA A 1 85 ? 23.859 -15.969 4.141 1 97.62 85 ALA A O 1
ATOM 614 N N . THR A 1 86 ? 22.875 -17.453 2.896 1 97.31 86 THR A N 1
ATOM 615 C CA . THR A 1 86 ? 21.547 -17.078 3.377 1 97.31 86 THR A CA 1
ATOM 616 C C . THR A 1 86 ? 20.953 -18.172 4.262 1 97.31 86 THR A C 1
ATOM 618 O O . THR A 1 86 ? 20 -17.938 5 1 97.31 86 THR A O 1
ATOM 621 N N . GLY A 1 87 ? 21.453 -19.359 4.07 1 97.12 87 GLY A N 1
ATOM 622 C CA . GLY A 1 87 ? 20.906 -20.484 4.812 1 97.12 87 GLY A CA 1
ATOM 623 C C . GLY A 1 87 ? 19.719 -21.141 4.125 1 97.12 87 GLY A C 1
ATOM 624 O O . GLY A 1 87 ? 19.156 -22.109 4.633 1 97.12 87 GLY A O 1
ATOM 625 N N . LYS A 1 88 ? 19.328 -20.703 3 1 95.88 88 LYS A N 1
ATOM 626 C CA . LYS A 1 88 ? 18.219 -21.297 2.242 1 95.88 88 LYS A CA 1
ATOM 627 C C . LYS A 1 88 ? 18.688 -22.531 1.467 1 95.88 88 LYS A C 1
ATOM 629 O O . LYS A 1 88 ? 19.844 -22.594 1.027 1 95.88 88 LYS A O 1
ATOM 634 N N . PRO A 1 89 ? 17.797 -23.469 1.267 1 95.56 89 PRO A N 1
ATOM 635 C CA . PRO A 1 89 ? 18.203 -24.656 0.514 1 95.56 89 PRO A CA 1
ATOM 636 C C . PRO A 1 89 ? 18.688 -24.328 -0.894 1 95.56 89 PRO A C 1
ATOM 638 O O . PRO A 1 89 ? 18.094 -23.5 -1.58 1 95.56 89 PRO A O 1
ATOM 641 N N . ALA A 1 90 ? 19.688 -25.031 -1.325 1 98.06 90 ALA A N 1
ATOM 642 C CA . ALA A 1 90 ? 20.359 -24.734 -2.592 1 98.06 90 ALA A CA 1
ATOM 643 C C . ALA A 1 90 ? 19.391 -24.875 -3.764 1 98.06 90 ALA A C 1
ATOM 645 O O . ALA A 1 90 ? 19.391 -24.047 -4.68 1 98.06 90 ALA A O 1
ATOM 646 N N . PRO A 1 91 ? 18.547 -25.891 -3.779 1 97.19 91 PRO A N 1
ATOM 647 C CA . PRO A 1 91 ? 17.609 -25.953 -4.902 1 97.19 91 PRO A CA 1
ATOM 648 C C . PRO A 1 91 ? 16.656 -24.766 -4.949 1 97.19 91 PRO A C 1
ATOM 650 O O . PRO A 1 91 ? 16.328 -24.281 -6.035 1 97.19 91 PRO A O 1
ATOM 653 N N . LEU A 1 92 ? 16.25 -24.281 -3.783 1 96.69 92 LEU A N 1
ATOM 654 C CA . LEU A 1 92 ? 15.414 -23.094 -3.727 1 96.69 92 LEU A CA 1
ATOM 655 C C . LEU A 1 92 ? 16.172 -21.859 -4.242 1 96.69 92 LEU A C 1
ATOM 657 O O . LEU A 1 92 ? 15.617 -21.062 -4.996 1 96.69 92 LEU A O 1
ATOM 661 N N . CYS A 1 93 ? 17.375 -21.781 -3.859 1 98.25 93 CYS A N 1
ATOM 662 C CA . CYS A 1 93 ? 18.203 -20.688 -4.336 1 98.25 93 CYS A CA 1
ATOM 663 C C . CYS A 1 93 ? 18.312 -20.703 -5.855 1 98.25 93 CYS A C 1
ATOM 665 O O . CYS A 1 93 ? 18.312 -19.656 -6.496 1 98.25 93 CYS A O 1
ATOM 667 N N . GLU A 1 94 ? 18.438 -21.891 -6.398 1 98.62 94 GLU A N 1
ATOM 668 C CA . GLU A 1 94 ? 18.5 -22.016 -7.852 1 98.62 94 GLU A CA 1
ATOM 669 C C . GLU A 1 94 ? 17.219 -21.5 -8.508 1 98.62 94 GLU A C 1
ATOM 671 O O . GLU A 1 94 ? 17.281 -20.797 -9.516 1 98.62 94 GLU A O 1
ATOM 676 N N . VAL A 1 95 ? 16.109 -21.844 -7.906 1 98.25 95 VAL A N 1
ATOM 677 C CA . VAL A 1 95 ? 14.828 -21.406 -8.43 1 98.25 95 VAL A CA 1
ATOM 678 C C . VAL A 1 95 ? 14.734 -19.875 -8.336 1 98.25 95 VAL A C 1
ATOM 680 O O . VAL A 1 95 ? 14.344 -19.219 -9.297 1 98.25 95 VAL A O 1
ATOM 683 N N . ILE A 1 96 ? 15.102 -19.312 -7.203 1 98.5 96 ILE A N 1
ATOM 684 C CA . ILE A 1 96 ? 15.094 -17.859 -6.984 1 98.5 96 ILE A CA 1
ATOM 685 C C . ILE A 1 96 ? 15.961 -17.172 -8.039 1 98.5 96 ILE A C 1
ATOM 687 O O . ILE A 1 96 ? 15.531 -16.203 -8.672 1 98.5 96 ILE A O 1
ATOM 691 N N . LEU A 1 97 ? 17.125 -17.703 -8.289 1 98.75 97 LEU A N 1
ATOM 692 C CA . LEU A 1 97 ? 18.047 -17.141 -9.266 1 98.75 97 LEU A CA 1
ATOM 693 C C . LEU A 1 97 ? 17.453 -17.203 -10.672 1 98.75 97 LEU A C 1
ATOM 695 O O . LEU A 1 97 ? 17.547 -16.25 -11.438 1 98.75 97 LEU A O 1
ATOM 699 N N . SER A 1 98 ? 16.859 -18.281 -10.977 1 98.56 98 SER A N 1
ATOM 700 C CA . SER A 1 98 ? 16.328 -18.5 -12.328 1 98.56 98 SER A CA 1
ATOM 701 C C . SER A 1 98 ? 15.195 -17.531 -12.633 1 98.56 98 SER A C 1
ATOM 703 O O . SER A 1 98 ? 14.922 -17.234 -13.805 1 98.56 98 SER A O 1
ATOM 705 N N . GLU A 1 99 ? 14.516 -17 -11.578 1 98.62 99 GLU A N 1
ATOM 706 C CA . GLU A 1 99 ? 13.391 -16.078 -11.75 1 98.62 99 GLU A CA 1
ATOM 707 C C . GLU A 1 99 ? 13.852 -14.625 -11.641 1 98.62 99 GLU A C 1
ATOM 709 O O . GLU A 1 99 ? 13.039 -13.703 -11.734 1 98.62 99 GLU A O 1
ATOM 714 N N . SER A 1 100 ? 15.133 -14.367 -11.477 1 98.44 100 SER A N 1
ATOM 715 C CA . SER A 1 100 ? 15.625 -13.031 -11.141 1 98.44 100 SER A CA 1
ATOM 716 C C . SER A 1 100 ? 16.641 -12.539 -12.172 1 98.44 100 SER A C 1
ATOM 718 O O . SER A 1 100 ? 17.344 -13.344 -12.789 1 98.44 100 SER A O 1
ATOM 720 N N . VAL A 1 101 ? 16.703 -11.258 -12.344 1 97.81 101 VAL A N 1
ATOM 721 C CA . VAL A 1 101 ? 17.734 -10.68 -13.203 1 97.81 101 VAL A CA 1
ATOM 722 C C . VAL A 1 101 ? 18.859 -10.094 -12.344 1 97.81 101 VAL A C 1
ATOM 724 O O . VAL A 1 101 ? 19.922 -9.758 -12.852 1 97.81 101 VAL A O 1
ATOM 727 N N . GLU A 1 102 ? 18.625 -10.016 -10.992 1 97.19 102 GLU A N 1
ATOM 728 C CA . GLU A 1 102 ? 19.609 -9.414 -10.086 1 97.19 102 GLU A CA 1
ATOM 729 C C . GLU A 1 102 ? 19.328 -9.805 -8.633 1 97.19 102 GLU A C 1
ATOM 731 O O . GLU A 1 102 ? 18.172 -9.891 -8.219 1 97.19 102 GLU A O 1
ATOM 736 N N . ILE A 1 103 ? 20.344 -10.18 -7.891 1 97.56 103 ILE A N 1
ATOM 737 C CA . ILE A 1 103 ? 20.25 -10.203 -6.434 1 97.56 103 ILE A CA 1
ATOM 738 C C . ILE A 1 103 ? 20.516 -8.812 -5.875 1 97.56 103 ILE A C 1
ATOM 740 O O . ILE A 1 103 ? 21.625 -8.281 -6 1 97.56 103 ILE A O 1
ATOM 744 N N . VAL A 1 104 ? 19.562 -8.188 -5.242 1 96.81 104 VAL A N 1
ATOM 745 C CA . VAL A 1 104 ? 19.656 -6.812 -4.773 1 96.81 104 VAL A CA 1
ATOM 746 C C . VAL A 1 104 ? 20.344 -6.777 -3.412 1 96.81 104 VAL A C 1
ATOM 748 O O . VAL A 1 104 ? 21.266 -5.992 -3.197 1 96.81 104 VAL A O 1
ATOM 751 N N . ARG A 1 105 ? 19.922 -7.562 -2.486 1 96.5 105 ARG A N 1
ATOM 752 C CA . ARG A 1 105 ? 20.5 -7.691 -1.151 1 96.5 105 ARG A CA 1
ATOM 753 C C . ARG A 1 105 ? 20.281 -9.094 -0.597 1 96.5 105 ARG A C 1
ATOM 755 O O . ARG A 1 105 ? 19.328 -9.781 -0.98 1 96.5 105 ARG A O 1
ATOM 762 N N . THR A 1 106 ? 21.172 -9.531 0.27 1 96 106 THR A N 1
ATOM 763 C CA . THR A 1 106 ? 20.984 -10.781 1.002 1 96 106 THR A CA 1
ATOM 764 C C . THR A 1 106 ? 21.312 -10.594 2.479 1 96 106 THR A C 1
ATOM 766 O O . THR A 1 106 ? 22.078 -9.695 2.84 1 96 106 THR A O 1
ATOM 769 N N . ARG A 1 107 ? 20.75 -11.289 3.27 1 94.62 107 ARG A N 1
ATOM 770 C CA . ARG A 1 107 ? 21.109 -11.57 4.656 1 94.62 107 ARG A CA 1
ATOM 771 C C . ARG A 1 107 ? 20.656 -12.969 5.07 1 94.62 107 ARG A C 1
ATOM 773 O O . ARG A 1 107 ? 19.938 -13.633 4.328 1 94.62 107 ARG A O 1
ATOM 780 N N . PRO A 1 108 ? 21.172 -13.422 6.113 1 94.31 108 PRO A N 1
ATOM 781 C CA . PRO A 1 108 ? 20.672 -14.734 6.531 1 94.31 108 PRO A CA 1
ATOM 782 C C . PRO A 1 108 ? 19.141 -14.805 6.547 1 94.31 108 PRO A C 1
ATOM 784 O O . PRO A 1 108 ? 18.484 -13.961 7.164 1 94.31 108 PRO A O 1
ATOM 787 N N . GLY A 1 109 ? 18.609 -15.719 5.762 1 92.75 109 GLY A N 1
ATOM 788 C CA . GLY A 1 109 ? 17.188 -15.977 5.754 1 92.75 109 GLY A CA 1
ATOM 789 C C . GLY A 1 109 ? 16.438 -15.156 4.723 1 92.75 109 GLY A C 1
ATOM 790 O O . GLY A 1 109 ? 15.227 -15.32 4.551 1 92.75 109 GLY A O 1
ATOM 791 N N . LEU A 1 110 ? 17.141 -14.273 4.062 1 94.06 110 LEU A N 1
ATOM 792 C CA . LEU A 1 110 ? 16.438 -13.367 3.17 1 94.06 110 LEU A CA 1
ATOM 793 C C . LEU A 1 110 ? 17.234 -13.109 1.902 1 94.06 110 LEU A C 1
ATOM 795 O O . LEU A 1 110 ? 18.438 -12.82 1.971 1 94.06 110 LEU A O 1
ATOM 799 N N . VAL A 1 111 ? 16.594 -13.281 0.784 1 97.06 111 VAL A N 1
ATOM 800 C CA . VAL A 1 111 ? 17.125 -12.883 -0.516 1 97.06 111 VAL A CA 1
ATOM 801 C C . VAL A 1 111 ? 16.188 -11.883 -1.183 1 97.06 111 VAL A C 1
ATOM 803 O O . VAL A 1 111 ? 15.039 -12.211 -1.495 1 97.06 111 VAL A O 1
ATOM 806 N N . ILE A 1 112 ? 16.609 -10.656 -1.366 1 97.56 112 ILE A N 1
ATOM 807 C CA . ILE A 1 112 ? 15.875 -9.656 -2.133 1 97.56 112 ILE A CA 1
ATOM 808 C C . ILE A 1 112 ? 16.359 -9.648 -3.58 1 97.56 112 ILE A C 1
ATOM 810 O O . ILE A 1 112 ? 17.562 -9.5 -3.834 1 97.56 112 ILE A O 1
ATOM 814 N N . THR A 1 113 ? 15.469 -9.836 -4.492 1 98.06 113 THR A N 1
ATOM 815 C CA . THR A 1 113 ? 15.828 -9.953 -5.902 1 98.06 113 THR A CA 1
ATOM 816 C C . THR A 1 113 ? 15.062 -8.938 -6.746 1 98.06 113 THR A C 1
ATOM 818 O O . THR A 1 113 ? 14.055 -8.391 -6.293 1 98.06 113 THR A O 1
ATOM 821 N N . ARG A 1 114 ? 15.578 -8.602 -7.848 1 98.06 114 ARG A N 1
ATOM 822 C CA . ARG A 1 114 ? 14.773 -8.055 -8.938 1 98.06 114 ARG A CA 1
ATOM 823 C C . ARG A 1 114 ? 14.266 -9.164 -9.852 1 98.06 114 ARG A C 1
ATOM 825 O O . ARG A 1 114 ? 15.055 -9.82 -10.531 1 98.06 114 ARG A O 1
ATOM 832 N N . HIS A 1 115 ? 13.039 -9.438 -9.844 1 98.44 115 HIS A N 1
ATOM 833 C CA . HIS A 1 115 ? 12.391 -10.438 -10.68 1 98.44 115 HIS A CA 1
ATOM 834 C C . HIS A 1 115 ? 12.523 -10.086 -12.156 1 98.44 115 HIS A C 1
ATOM 836 O O . HIS A 1 115 ? 12.711 -8.922 -12.508 1 98.44 115 HIS A O 1
ATOM 842 N N . ARG A 1 116 ? 12.383 -11 -13.016 1 97.94 116 ARG A N 1
ATOM 843 C CA . ARG A 1 116 ? 12.5 -10.773 -14.453 1 97.94 116 ARG A CA 1
ATOM 844 C C . ARG A 1 116 ? 11.453 -9.773 -14.93 1 97.94 116 ARG A C 1
ATOM 846 O O . ARG A 1 116 ? 11.656 -9.094 -15.945 1 97.94 116 ARG A O 1
ATOM 853 N N . THR A 1 117 ? 10.359 -9.609 -14.18 1 98 117 THR A N 1
ATOM 854 C CA . THR A 1 117 ? 9.344 -8.617 -14.516 1 98 117 THR A CA 1
ATOM 855 C C . THR A 1 117 ? 9.82 -7.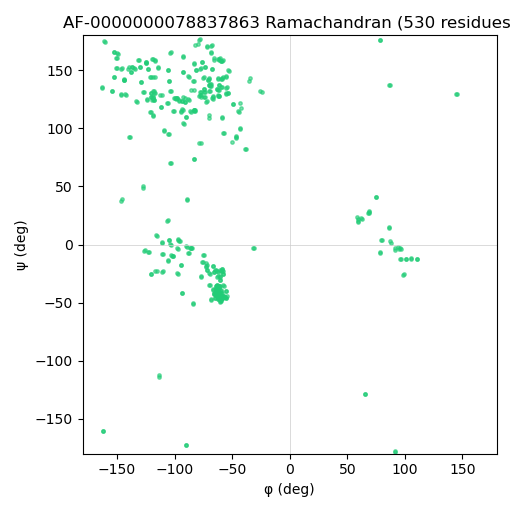215 -14.133 1 98 117 THR A C 1
ATOM 857 O O . THR A 1 117 ? 9.203 -6.219 -14.523 1 98 117 THR A O 1
ATOM 860 N N . GLY A 1 118 ? 10.836 -7.098 -13.344 1 97.44 118 GLY A N 1
ATOM 861 C CA . GLY A 1 118 ? 11.359 -5.824 -12.883 1 97.44 118 GLY A CA 1
ATOM 862 C C . GLY A 1 118 ? 11.016 -5.523 -11.438 1 97.44 118 GLY A C 1
ATOM 863 O O . GLY A 1 118 ? 11.594 -4.613 -10.836 1 97.44 118 GLY A O 1
ATOM 864 N N . VAL A 1 119 ? 10.133 -6.25 -10.836 1 98.25 119 VAL A N 1
ATOM 865 C CA . VAL A 1 119 ? 9.68 -6.004 -9.469 1 98.25 119 VAL A CA 1
ATOM 866 C C . VAL A 1 119 ? 10.766 -6.426 -8.484 1 98.25 119 VAL A C 1
ATOM 868 O O . VAL A 1 119 ? 11.359 -7.5 -8.617 1 98.25 119 VAL A O 1
ATOM 871 N N . VAL A 1 120 ? 11.094 -5.633 -7.562 1 97.81 120 VAL A N 1
ATOM 872 C CA . VAL A 1 120 ? 12.016 -5.965 -6.484 1 97.81 120 VAL A CA 1
ATOM 873 C C . VAL A 1 120 ? 11.242 -6.527 -5.293 1 97.81 120 VAL A C 1
ATOM 875 O O . VAL A 1 120 ? 10.328 -5.883 -4.785 1 97.81 120 VAL A O 1
ATOM 878 N N . LEU A 1 121 ? 11.57 -7.719 -4.879 1 97.62 121 LEU A N 1
ATOM 879 C CA . LEU A 1 121 ? 10.828 -8.383 -3.811 1 97.62 121 LEU A CA 1
ATOM 880 C C . LEU A 1 121 ? 11.648 -9.508 -3.191 1 97.62 121 LEU A C 1
ATOM 882 O O . LEU A 1 121 ? 12.719 -9.852 -3.701 1 97.62 121 LEU A O 1
ATOM 886 N N . ALA A 1 122 ? 11.102 -10.07 -2.166 1 96.62 122 ALA A N 1
ATOM 887 C CA . ALA A 1 122 ? 11.742 -11.188 -1.47 1 96.62 122 ALA A CA 1
ATOM 888 C C . ALA A 1 122 ? 11.57 -12.484 -2.246 1 96.62 122 ALA A C 1
ATOM 890 O O . ALA A 1 122 ? 10.477 -12.789 -2.732 1 96.62 122 ALA A O 1
ATOM 891 N N . ASN A 1 123 ? 12.641 -13.234 -2.461 1 96.88 123 ASN A N 1
ATOM 892 C CA . ASN A 1 123 ? 12.688 -14.609 -2.953 1 96.88 123 ASN A CA 1
ATOM 893 C C . ASN A 1 123 ? 12.109 -14.719 -4.359 1 96.88 123 ASN A C 1
ATOM 895 O O . ASN A 1 123 ? 11.523 -15.75 -4.719 1 96.88 123 ASN A O 1
ATOM 899 N N . ALA A 1 124 ? 12.086 -13.641 -5.062 1 97.88 124 ALA A N 1
ATOM 900 C CA . ALA A 1 124 ? 11.57 -13.594 -6.43 1 97.88 124 ALA A CA 1
ATOM 901 C C . ALA A 1 124 ? 10.117 -14.031 -6.484 1 97.88 124 ALA A C 1
ATOM 903 O O . ALA A 1 124 ? 9.664 -14.578 -7.496 1 97.88 124 ALA A O 1
ATOM 904 N N . GLY A 1 125 ? 9.445 -13.93 -5.348 1 96.5 125 GLY A N 1
ATOM 905 C CA . GLY A 1 125 ? 8.031 -14.289 -5.301 1 96.5 125 GLY A CA 1
ATOM 906 C C . GLY A 1 125 ? 7.797 -15.781 -5.195 1 96.5 125 GLY A C 1
ATOM 907 O O . GLY A 1 125 ? 6.656 -16.234 -5.246 1 96.5 125 GLY A O 1
ATOM 908 N N . VAL A 1 126 ? 8.891 -16.562 -5.074 1 95.81 126 VAL A N 1
ATOM 909 C CA . VAL A 1 126 ? 8.758 -18 -4.922 1 95.81 126 VAL A CA 1
ATOM 910 C C . VAL A 1 126 ? 8.109 -18.328 -3.58 1 95.81 126 VAL A C 1
ATOM 912 O O . VAL A 1 126 ? 8.562 -17.859 -2.533 1 95.81 126 VAL A O 1
ATOM 915 N N . ASP A 1 127 ? 7.078 -19.109 -3.623 1 88.62 127 ASP A N 1
ATOM 916 C CA . ASP A 1 127 ? 6.277 -19.359 -2.428 1 88.62 127 ASP A CA 1
ATOM 917 C C . ASP A 1 127 ? 6.07 -20.844 -2.205 1 88.62 127 ASP A C 1
ATOM 919 O O . ASP A 1 127 ? 5.844 -21.594 -3.158 1 88.62 127 ASP A O 1
ATOM 923 N N . ALA A 1 128 ? 6.148 -21.172 -1.01 1 81.81 128 ALA A N 1
ATOM 924 C CA . ALA A 1 128 ? 5.895 -22.578 -0.67 1 81.81 128 ALA A CA 1
ATOM 925 C C . ALA A 1 128 ? 4.527 -22.734 -0.006 1 81.81 128 ALA A C 1
ATOM 927 O O . ALA A 1 128 ? 4 -23.844 0.084 1 81.81 128 ALA A O 1
ATOM 928 N N . SER A 1 129 ? 3.926 -21.578 0.439 1 76.31 129 SER A N 1
ATOM 929 C CA . SER A 1 129 ? 2.645 -21.641 1.135 1 76.31 129 SER A CA 1
ATOM 930 C C . SER A 1 129 ? 1.495 -21.859 0.159 1 76.31 129 SER A C 1
ATOM 932 O O . SER A 1 129 ? 1.572 -21.453 -1.003 1 76.31 129 SER A O 1
ATOM 934 N N . ASN A 1 130 ? 0.334 -22.547 0.67 1 70.75 130 ASN A N 1
ATOM 935 C CA . ASN A 1 130 ? -0.899 -22.812 -0.063 1 70.75 130 ASN A CA 1
ATOM 936 C C . ASN A 1 130 ? -0.64 -23.656 -1.315 1 70.75 130 AS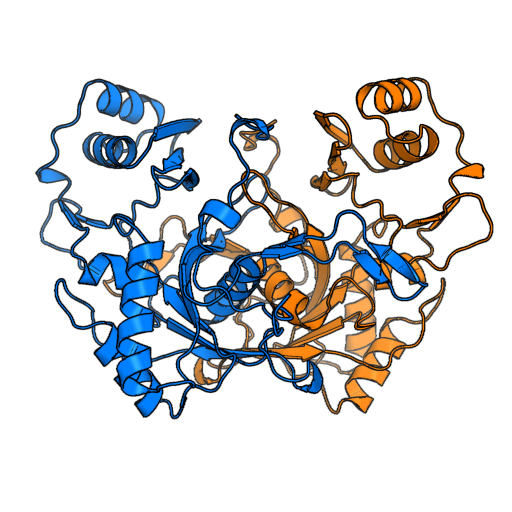N A C 1
ATOM 938 O O . ASN A 1 130 ? -1.302 -23.469 -2.338 1 70.75 130 ASN A O 1
ATOM 942 N N . VAL A 1 131 ? 0.454 -24.312 -1.337 1 72.62 131 VAL A N 1
ATOM 943 C CA . VAL A 1 131 ? 0.744 -25.312 -2.352 1 72.62 131 VAL A CA 1
ATOM 944 C C . VAL A 1 131 ? 0.504 -26.703 -1.779 1 72.62 131 VAL A C 1
ATOM 946 O O . VAL A 1 131 ? 0.995 -27.031 -0.696 1 72.62 131 VAL A O 1
ATOM 949 N N . ALA A 1 132 ? -0.508 -27.391 -2.357 1 68.88 132 ALA A N 1
ATOM 950 C CA . ALA A 1 132 ? -0.868 -28.719 -1.877 1 68.88 132 ALA A CA 1
ATOM 951 C C . ALA A 1 132 ? 0.376 -29.562 -1.608 1 68.88 132 ALA A C 1
ATOM 953 O O . ALA A 1 132 ? 1.329 -29.531 -2.391 1 68.88 132 ALA A O 1
ATOM 954 N N . PRO A 1 133 ? 0.425 -30 -0.252 1 59.84 133 PRO A N 1
ATOM 955 C CA . PRO A 1 133 ? 1.57 -30.875 0.015 1 59.84 133 PRO A CA 1
ATOM 956 C C . PRO A 1 133 ? 1.692 -32 -0.995 1 59.84 133 PRO A C 1
ATOM 958 O O . PRO A 1 133 ? 0.685 -32.594 -1.386 1 59.84 133 PRO A O 1
ATOM 961 N N . THR A 1 134 ? 2.359 -31.812 -2.064 1 54.31 134 THR A N 1
ATOM 962 C CA . THR A 1 134 ? 2.719 -33.094 -2.666 1 54.31 134 THR A CA 1
ATOM 963 C C . THR A 1 134 ? 3.676 -33.844 -1.763 1 54.31 134 THR A C 1
ATOM 965 O O . THR A 1 134 ? 4.277 -33.281 -0.852 1 54.31 134 THR A O 1
ATOM 968 N N . GLU A 1 135 ? 3.764 -35.312 -2.021 1 47.56 135 GLU A N 1
ATOM 969 C CA . GLU A 1 135 ? 4.734 -36.156 -1.334 1 47.56 135 GLU A CA 1
ATOM 970 C C . GLU A 1 135 ? 6.039 -35.406 -1.077 1 47.56 135 GLU A C 1
ATOM 972 O O . GLU A 1 135 ? 6.359 -34.438 -1.788 1 47.56 135 GLU A O 1
ATOM 977 N N . GLU A 1 136 ? 6.793 -35.5 -0.066 1 50.91 136 GLU A N 1
ATOM 978 C CA . GLU A 1 136 ? 8.227 -35.25 0.005 1 50.91 136 GLU A CA 1
ATOM 979 C C . GLU A 1 136 ? 8.891 -35.469 -1.352 1 50.91 136 GLU A C 1
ATOM 981 O O . GLU A 1 136 ? 8.555 -36.438 -2.068 1 50.91 136 GLU A O 1
ATOM 986 N N . PRO A 1 137 ? 9.711 -34.594 -1.85 1 55.84 137 PRO A N 1
ATOM 987 C CA . PRO A 1 137 ? 10.336 -33.312 -1.513 1 55.84 137 PRO A CA 1
ATOM 988 C C . PRO A 1 137 ? 9.398 -32.125 -1.743 1 55.84 137 PRO A C 1
ATOM 990 O O . PRO A 1 137 ? 8.375 -32.281 -2.42 1 55.84 137 PRO A O 1
ATOM 993 N N . GLU A 1 138 ? 9.773 -30.688 -1.302 1 82.19 138 GLU A N 1
ATOM 994 C CA . GLU A 1 138 ? 9.086 -29.406 -1.164 1 82.19 138 GLU A CA 1
ATOM 995 C C . GLU A 1 138 ? 8.742 -28.828 -2.527 1 82.19 138 GLU A C 1
ATOM 997 O O . GLU A 1 138 ? 9.531 -28.906 -3.469 1 82.19 138 GLU A O 1
ATOM 1002 N N . THR A 1 139 ? 7.559 -28.734 -2.951 1 90.31 139 THR A N 1
ATOM 1003 C CA . THR A 1 139 ? 7.102 -28.016 -4.145 1 90.31 139 THR A CA 1
ATOM 1004 C C . THR A 1 139 ? 6.852 -26.547 -3.838 1 90.31 139 THR A C 1
ATOM 1006 O O . THR A 1 139 ? 6.281 -26.219 -2.797 1 90.31 139 THR A O 1
ATOM 1009 N N . VAL A 1 140 ? 7.422 -25.703 -4.797 1 94.31 140 VAL A N 1
ATOM 1010 C CA . VAL A 1 140 ? 7.199 -24.266 -4.66 1 94.31 140 VAL A CA 1
ATOM 1011 C C . VAL A 1 140 ? 6.422 -23.75 -5.867 1 94.31 140 VAL A C 1
ATOM 1013 O O . VAL A 1 140 ? 6.312 -24.438 -6.883 1 94.31 140 VAL A O 1
ATOM 1016 N N . LEU A 1 141 ? 5.824 -22.656 -5.672 1 95.56 141 LEU A N 1
ATOM 1017 C CA . LEU A 1 141 ? 5.043 -22.016 -6.719 1 95.56 141 LEU A CA 1
ATOM 1018 C C . LEU A 1 141 ? 5.707 -20.703 -7.16 1 95.56 141 LEU A C 1
ATOM 1020 O O . LEU A 1 141 ? 6.102 -19.891 -6.324 1 95.56 141 LEU A O 1
ATOM 1024 N N . LEU A 1 142 ? 5.91 -20.547 -8.477 1 97.94 142 LEU A N 1
ATOM 1025 C CA . LEU A 1 142 ? 6.5 -19.344 -9.062 1 97.94 142 LEU A CA 1
ATOM 1026 C C . LEU A 1 142 ? 5.418 -18.359 -9.469 1 97.94 142 LEU A C 1
ATOM 1028 O O . LEU A 1 142 ? 4.246 -18.719 -9.602 1 97.94 142 LEU A O 1
ATOM 1032 N N . TRP A 1 143 ? 5.805 -17.078 -9.68 1 98.38 143 TRP A N 1
ATOM 1033 C CA . TRP A 1 143 ? 4.906 -16.109 -10.289 1 98.38 143 TRP A CA 1
ATOM 1034 C C . TRP A 1 143 ? 4.484 -16.547 -11.68 1 98.38 143 TRP A C 1
ATOM 1036 O O . TRP A 1 143 ? 5.152 -17.375 -12.305 1 98.38 143 TRP A O 1
ATOM 1046 N N . PRO A 1 144 ? 3.318 -16 -12.18 1 98.44 144 PRO A N 1
ATOM 1047 C CA . PRO A 1 144 ? 3.059 -16.203 -13.609 1 98.44 144 PRO A CA 1
ATOM 1048 C C . PRO A 1 144 ? 4.223 -15.766 -14.492 1 98.44 144 PRO A C 1
ATOM 1050 O O . PRO A 1 144 ? 4.957 -14.844 -14.133 1 98.44 144 PRO A O 1
ATOM 1053 N N . LEU A 1 145 ? 4.391 -16.422 -15.625 1 97.94 145 LEU A N 1
ATOM 1054 C CA . LEU A 1 145 ? 5.473 -16.062 -16.531 1 97.94 145 LEU A CA 1
ATOM 1055 C C . LEU A 1 145 ? 5.375 -14.602 -16.953 1 97.94 145 LEU A C 1
ATOM 1057 O O . LEU A 1 145 ? 6.391 -13.906 -17.031 1 97.94 145 LEU A O 1
ATOM 1061 N N . ASP A 1 146 ? 4.215 -14.172 -17.281 1 98.5 146 ASP A N 1
ATOM 1062 C CA . ASP A 1 146 ? 3.885 -12.805 -17.656 1 98.5 146 ASP A CA 1
ATOM 1063 C C . ASP A 1 146 ? 2.553 -12.375 -17.047 1 98.5 146 ASP A C 1
ATOM 1065 O O . ASP A 1 146 ? 1.5 -12.523 -17.672 1 98.5 146 ASP A O 1
ATOM 1069 N N . PRO A 1 147 ? 2.646 -11.75 -15.859 1 98.75 147 PRO A N 1
ATOM 1070 C CA . PRO A 1 147 ? 1.414 -11.43 -15.133 1 98.75 147 PRO A CA 1
ATOM 1071 C C . PRO A 1 147 ? 0.512 -10.469 -15.906 1 98.75 147 PRO A C 1
ATOM 1073 O O . PRO A 1 147 ? -0.714 -10.555 -15.805 1 98.75 147 PRO A O 1
ATOM 1076 N N . ASP A 1 148 ? 1.053 -9.516 -16.641 1 98.81 148 ASP A N 1
ATOM 1077 C CA . ASP A 1 148 ? 0.234 -8.633 -17.469 1 98.81 148 ASP A CA 1
ATOM 1078 C C . ASP A 1 148 ? -0.538 -9.43 -18.516 1 98.81 148 ASP A C 1
ATOM 1080 O O . ASP A 1 148 ? -1.731 -9.203 -18.719 1 98.81 148 ASP A O 1
ATOM 1084 N N . ALA A 1 149 ? 0.174 -10.32 -19.156 1 98.75 149 ALA A N 1
ATOM 1085 C CA . ALA A 1 149 ? -0.488 -11.156 -20.156 1 98.75 149 ALA A CA 1
ATOM 1086 C C . ALA A 1 149 ? -1.579 -12.008 -19.516 1 98.75 149 ALA A C 1
ATOM 1088 O O . ALA A 1 149 ? -2.648 -12.195 -20.109 1 98.75 149 ALA A O 1
ATOM 1089 N N . SER A 1 150 ? -1.283 -12.594 -18.312 1 98.88 150 SER A N 1
ATOM 1090 C CA . SER A 1 150 ? -2.285 -13.359 -17.578 1 98.88 150 SER A CA 1
ATOM 1091 C C . SER A 1 150 ? -3.523 -12.516 -17.297 1 98.88 150 SER A C 1
ATOM 1093 O O . SER A 1 150 ? -4.652 -12.969 -17.484 1 98.88 150 SER A O 1
ATOM 1095 N N . ALA A 1 151 ? -3.314 -11.289 -16.859 1 98.88 151 ALA A N 1
ATOM 1096 C CA . ALA A 1 151 ? -4.418 -10.375 -16.562 1 98.88 151 ALA A CA 1
ATOM 1097 C C . ALA A 1 151 ? -5.223 -10.07 -17.828 1 98.88 151 ALA A C 1
ATOM 1099 O O . ALA A 1 151 ? -6.453 -10.062 -17.812 1 98.88 151 ALA A O 1
ATOM 1100 N N . ARG A 1 152 ? -4.527 -9.805 -18.938 1 98.62 152 ARG A N 1
ATOM 1101 C CA . ARG A 1 152 ? -5.191 -9.5 -20.203 1 98.62 152 ARG A CA 1
ATOM 1102 C C . ARG A 1 152 ? -6.035 -10.68 -20.672 1 98.62 152 ARG A C 1
ATOM 1104 O O . ARG A 1 152 ? -7.16 -10.5 -21.141 1 98.62 152 ARG A O 1
ATOM 1111 N N . ARG A 1 153 ? -5.457 -11.875 -20.594 1 98.44 153 ARG A N 1
ATOM 1112 C CA . ARG A 1 153 ? -6.195 -13.07 -20.984 1 98.44 153 ARG A CA 1
ATOM 1113 C C . ARG A 1 153 ? -7.453 -13.242 -20.141 1 98.44 153 ARG A C 1
ATOM 1115 O O . ARG A 1 153 ? -8.539 -13.492 -20.672 1 98.44 153 ARG A O 1
ATOM 1122 N N . LEU A 1 154 ? -7.285 -13.102 -18.859 1 98.5 154 LEU A N 1
ATOM 1123 C CA . LEU A 1 154 ? -8.414 -13.219 -17.938 1 98.5 154 LEU A CA 1
ATOM 1124 C C . LEU A 1 154 ? -9.484 -12.18 -18.266 1 98.5 154 LEU A C 1
ATOM 1126 O O . LEU A 1 154 ? -10.672 -12.5 -18.344 1 98.5 154 LEU A O 1
ATOM 1130 N N . ARG A 1 155 ? -9.086 -10.945 -18.438 1 98.31 155 ARG A N 1
ATOM 1131 C CA . ARG A 1 155 ? -10.023 -9.875 -18.75 1 98.31 155 ARG A CA 1
ATOM 1132 C C . ARG A 1 155 ? -10.742 -10.156 -20.062 1 98.31 155 ARG A C 1
ATOM 1134 O O . ARG A 1 155 ? -11.953 -9.938 -20.172 1 98.31 155 ARG A O 1
ATOM 1141 N N . GLY A 1 156 ? -9.977 -10.594 -21.078 1 98 156 GLY A N 1
ATOM 1142 C CA . GLY A 1 156 ? -10.586 -10.938 -22.359 1 98 156 GLY A CA 1
ATOM 1143 C C . GLY A 1 156 ? -11.688 -11.969 -22.234 1 98 156 GLY A C 1
ATOM 1144 O O . GLY A 1 156 ? -12.758 -11.82 -22.812 1 98 156 GLY A O 1
ATOM 1145 N N . GLU A 1 157 ? -11.438 -13.008 -21.484 1 98.12 157 GLU A N 1
ATOM 1146 C CA . GLU A 1 157 ? -12.422 -14.062 -21.266 1 98.12 157 GLU A CA 1
ATOM 1147 C C . GLU A 1 157 ? -13.648 -13.539 -20.516 1 98.12 157 GLU A C 1
ATOM 1149 O O . GLU A 1 157 ? -14.773 -13.93 -20.812 1 98.12 157 GLU A O 1
ATOM 1154 N N . LEU A 1 158 ? -13.445 -12.672 -19.578 1 97.5 158 LEU A N 1
ATOM 1155 C CA . LEU A 1 158 ? -14.547 -12.086 -18.812 1 97.5 158 LEU A CA 1
ATOM 1156 C C . LEU A 1 158 ? -15.359 -11.133 -19.688 1 97.5 158 LEU A C 1
ATOM 1158 O O . LEU A 1 158 ? -16.562 -11 -19.516 1 97.5 158 LEU A O 1
ATOM 1162 N N . GLN A 1 159 ? -14.664 -10.453 -20.578 1 96.75 159 GLN A N 1
ATOM 1163 C CA . GLN A 1 159 ? -15.344 -9.57 -21.516 1 96.75 159 GLN A CA 1
ATOM 1164 C C . GLN A 1 159 ? -16.297 -10.352 -22.422 1 96.75 159 GLN A C 1
ATOM 1166 O O . GLN A 1 159 ? -17.359 -9.852 -22.797 1 96.75 159 GLN A O 1
ATOM 1171 N N . ALA A 1 160 ? -15.867 -11.508 -22.797 1 96.69 160 ALA A N 1
ATOM 1172 C CA . ALA A 1 160 ? -16.734 -12.359 -23.609 1 96.69 160 ALA A CA 1
ATOM 1173 C C . ALA A 1 160 ? -18.031 -12.695 -22.875 1 96.69 160 ALA A C 1
ATOM 1175 O O . ALA A 1 160 ? -19.078 -12.859 -23.5 1 96.69 160 ALA A O 1
ATOM 1176 N N . ARG A 1 161 ? -18 -12.703 -21.625 1 94.31 161 ARG A N 1
ATOM 1177 C CA . ARG A 1 161 ? -19.141 -13.094 -20.797 1 94.31 161 ARG A CA 1
ATOM 1178 C C . ARG A 1 161 ? -19.953 -11.875 -20.391 1 94.31 161 ARG A C 1
ATOM 1180 O O . ARG A 1 161 ? -21.188 -11.922 -20.406 1 94.31 161 ARG A O 1
ATOM 1187 N N . TYR A 1 162 ? -19.281 -10.773 -20.016 1 95.5 162 TYR A N 1
ATOM 1188 C CA . TYR A 1 162 ? -19.984 -9.656 -19.391 1 95.5 162 TYR A CA 1
ATOM 1189 C C . TYR A 1 162 ? -20.047 -8.453 -20.328 1 95.5 162 TYR A C 1
ATOM 1191 O O . TYR A 1 162 ? -20.672 -7.441 -20 1 95.5 162 TYR A O 1
ATOM 1199 N N . GLY A 1 163 ? -19.375 -8.453 -21.469 1 94.69 163 GLY A N 1
ATOM 1200 C CA . GLY A 1 163 ? -19.344 -7.328 -22.391 1 94.69 163 GLY A CA 1
ATOM 1201 C C . GLY A 1 163 ? -18.672 -6.102 -21.828 1 94.69 163 GLY A C 1
ATOM 1202 O O . GLY A 1 163 ? -17.547 -6.191 -21.297 1 94.69 163 GLY A O 1
ATOM 1203 N N . ARG A 1 164 ? -19.328 -4.992 -21.906 1 91.12 164 ARG A N 1
ATOM 1204 C CA . ARG A 1 164 ? -18.781 -3.707 -21.5 1 91.12 164 ARG A CA 1
ATOM 1205 C C . ARG A 1 164 ? -18.672 -3.609 -19.984 1 91.12 164 ARG A C 1
ATOM 1207 O O . ARG A 1 164 ? -17.938 -2.771 -19.453 1 91.12 164 ARG A O 1
ATOM 1214 N N . ALA A 1 165 ? -19.391 -4.492 -19.359 1 93.44 165 ALA A N 1
ATOM 1215 C CA . ALA A 1 165 ? -19.422 -4.453 -17.891 1 93.44 165 ALA A CA 1
ATOM 1216 C C . ALA A 1 165 ? -18.25 -5.23 -17.297 1 93.44 165 ALA A C 1
ATOM 1218 O O . ALA A 1 165 ? -18.062 -5.242 -16.078 1 93.44 165 ALA A O 1
ATOM 1219 N N . ALA A 1 166 ? -17.469 -5.84 -18.156 1 95.25 166 ALA A N 1
ATOM 1220 C CA . ALA A 1 166 ? -16.359 -6.629 -17.656 1 95.25 166 ALA A CA 1
ATOM 1221 C C . ALA A 1 166 ? -15.398 -5.766 -16.828 1 95.25 166 ALA A C 1
ATOM 1223 O O . ALA A 1 166 ? -15.094 -4.633 -17.219 1 95.25 166 ALA A O 1
ATOM 1224 N N . PRO A 1 167 ? -15 -6.234 -15.773 1 98.19 167 PRO A N 1
ATOM 1225 C CA . PRO A 1 167 ? -14.102 -5.461 -14.922 1 98.19 167 PRO A CA 1
ATOM 1226 C C . PRO A 1 167 ? -12.68 -5.383 -15.477 1 98.19 167 PRO A C 1
ATOM 1228 O O . PRO A 1 167 ? -12.281 -6.227 -16.281 1 98.19 167 PRO A O 1
ATOM 1231 N N . ALA A 1 168 ? -11.977 -4.293 -15.125 1 98.62 168 ALA A N 1
ATOM 1232 C CA . ALA A 1 168 ? -10.523 -4.375 -15.219 1 98.62 168 ALA A CA 1
ATOM 1233 C C . ALA A 1 168 ? -9.969 -5.469 -14.312 1 98.62 168 ALA A C 1
ATOM 1235 O O . ALA A 1 168 ? -10.672 -5.953 -13.414 1 98.62 168 ALA A O 1
ATOM 1236 N N . VAL A 1 169 ? -8.758 -5.926 -14.578 1 98.88 169 VAL A N 1
ATOM 1237 C CA . VAL A 1 169 ? -8.203 -7.031 -13.805 1 98.88 169 VAL A CA 1
ATOM 1238 C C . VAL A 1 169 ? -6.828 -6.645 -13.266 1 98.88 169 VAL A C 1
ATOM 1240 O O . VAL A 1 169 ? -6.004 -6.074 -13.984 1 98.88 169 VAL A O 1
ATOM 1243 N N . ILE A 1 170 ? -6.613 -6.867 -12.023 1 98.94 170 ILE A N 1
ATOM 1244 C CA . ILE A 1 170 ? -5.305 -6.762 -11.383 1 98.94 170 ILE A CA 1
ATOM 1245 C C . ILE A 1 170 ? -4.891 -8.125 -10.828 1 98.94 170 ILE A C 1
ATOM 1247 O O . ILE A 1 170 ? -5.664 -8.773 -10.117 1 98.94 170 ILE A O 1
ATOM 1251 N N . VAL A 1 171 ? -3.738 -8.633 -11.203 1 98.94 171 VAL A N 1
ATOM 1252 C CA . VAL A 1 171 ? -3.088 -9.734 -10.5 1 98.94 171 VAL A CA 1
ATOM 1253 C C . VAL A 1 171 ? -2.205 -9.188 -9.383 1 98.94 171 VAL A C 1
ATOM 1255 O O . VAL A 1 171 ? -1.353 -8.328 -9.617 1 98.94 171 VAL A O 1
ATOM 1258 N N . SER A 1 172 ? -2.42 -9.641 -8.188 1 98.75 172 SER A N 1
ATOM 1259 C CA . SER A 1 172 ? -1.74 -9.023 -7.047 1 98.75 172 SER A CA 1
ATOM 1260 C C . SER A 1 172 ? -0.961 -10.055 -6.242 1 98.75 172 SER A C 1
ATOM 1262 O O . SER A 1 172 ? -1.241 -11.258 -6.328 1 98.75 172 SER A O 1
ATOM 1264 N N . ASP A 1 173 ? 0.04 -9.664 -5.5 1 97.94 173 ASP A N 1
ATOM 1265 C CA . ASP A 1 173 ? 0.794 -10.43 -4.512 1 97.94 173 ASP A CA 1
ATOM 1266 C C . ASP A 1 173 ? 1.049 -9.602 -3.256 1 97.94 173 ASP A C 1
ATOM 1268 O O . ASP A 1 173 ? 0.946 -8.367 -3.285 1 97.94 173 ASP A O 1
ATOM 1272 N N . SER A 1 174 ? 1.202 -10.227 -2.164 1 96.56 174 SER A N 1
ATOM 1273 C CA . SER A 1 174 ? 1.609 -9.555 -0.937 1 96.56 174 SER A CA 1
ATOM 1274 C C . SER A 1 174 ? 3.123 -9.375 -0.88 1 96.56 174 SER A C 1
ATOM 1276 O O . SER A 1 174 ? 3.867 -10.352 -0.814 1 96.56 174 SER A O 1
ATOM 1278 N N . LEU A 1 175 ? 3.584 -8.164 -0.896 1 96.88 175 LEU A N 1
ATOM 1279 C CA . LEU A 1 175 ? 5.016 -7.898 -0.987 1 96.88 175 LEU A CA 1
ATOM 1280 C C . LEU A 1 175 ? 5.496 -7.094 0.217 1 96.88 175 LEU A C 1
ATOM 1282 O O . LEU A 1 175 ? 4.777 -6.219 0.709 1 96.88 175 LEU A O 1
ATOM 1286 N N . GLY A 1 176 ? 6.676 -7.422 0.606 1 95.19 176 GLY A N 1
ATOM 1287 C CA . GLY A 1 176 ? 7.344 -6.562 1.572 1 95.19 176 GLY A CA 1
ATOM 1288 C C . GLY A 1 176 ? 7.797 -5.242 0.981 1 95.19 176 GLY A C 1
ATOM 1289 O O . GLY A 1 176 ? 7.695 -5.027 -0.229 1 95.19 176 GLY A O 1
ATOM 1290 N N . ARG A 1 177 ? 8.242 -4.316 1.87 1 94.12 177 ARG A N 1
ATOM 1291 C CA . ARG A 1 177 ? 8.711 -2.994 1.478 1 94.12 177 ARG A CA 1
ATOM 1292 C C . ARG A 1 177 ? 9.938 -2.59 2.289 1 94.12 177 ARG A C 1
ATOM 1294 O O . ARG A 1 177 ? 10.078 -2.975 3.453 1 94.12 177 ARG A O 1
ATOM 1301 N N . ALA A 1 178 ? 10.68 -1.769 1.63 1 94.31 178 ALA A N 1
ATOM 1302 C CA . ALA A 1 178 ? 11.828 -1.218 2.348 1 94.31 178 ALA A CA 1
ATOM 1303 C C . ALA A 1 178 ? 11.375 -0.397 3.553 1 94.31 178 ALA A C 1
ATOM 1305 O O . ALA A 1 178 ? 10.398 0.35 3.473 1 94.31 178 ALA A O 1
ATOM 1306 N N . TRP A 1 179 ? 11.969 -0.594 4.676 1 96.44 179 TRP A N 1
ATOM 1307 C CA . TRP A 1 179 ? 11.922 0.204 5.898 1 96.44 179 TRP A CA 1
ATOM 1308 C C . TRP A 1 179 ? 10.633 -0.064 6.668 1 96.44 179 TRP A C 1
ATOM 1310 O O . TRP A 1 179 ? 10.438 0.463 7.766 1 96.44 179 TRP A O 1
ATOM 1320 N N . ARG A 1 180 ? 9.703 -0.831 6.074 1 96.31 180 ARG A N 1
ATOM 1321 C CA . ARG A 1 180 ? 8.422 -1.1 6.727 1 96.31 180 ARG A CA 1
ATOM 1322 C C . ARG A 1 180 ? 8.258 -2.588 7.012 1 96.31 180 ARG A C 1
ATOM 1324 O O . ARG A 1 180 ? 8.648 -3.428 6.199 1 96.31 180 ARG A O 1
ATOM 1331 N N . LEU A 1 181 ? 7.637 -2.82 8.109 1 96.44 181 LEU A N 1
ATOM 1332 C CA . LEU A 1 181 ? 7.277 -4.191 8.461 1 96.44 181 LEU A CA 1
ATOM 1333 C C . LEU A 1 181 ? 5.871 -4.527 7.969 1 96.44 181 LEU A C 1
ATOM 1335 O O . LEU A 1 181 ? 5.008 -3.654 7.898 1 96.44 181 LEU A O 1
ATOM 1339 N N . GLY A 1 182 ? 5.68 -5.82 7.629 1 96.31 182 GLY A N 1
ATOM 1340 C CA . GLY A 1 182 ? 4.395 -6.293 7.141 1 96.31 182 GLY A CA 1
ATOM 1341 C C . GLY A 1 182 ? 4.23 -6.121 5.641 1 96.31 182 GLY A C 1
ATOM 1342 O O . GLY A 1 182 ? 4.594 -5.082 5.082 1 96.31 182 GLY A O 1
ATOM 1343 N N . THR A 1 183 ? 3.697 -7.09 4.988 1 96.69 183 THR A N 1
ATOM 1344 C CA . THR A 1 183 ? 3.467 -7.051 3.549 1 96.69 183 THR A CA 1
ATOM 1345 C C . THR A 1 183 ? 2.162 -6.328 3.23 1 96.69 183 THR A C 1
ATOM 1347 O O . THR A 1 183 ? 1.3 -6.18 4.098 1 96.69 183 THR A O 1
ATOM 1350 N N . THR A 1 184 ? 2.021 -5.797 2.094 1 97.62 184 THR A N 1
ATOM 1351 C CA . THR A 1 184 ? 0.788 -5.246 1.545 1 97.62 184 THR A CA 1
ATOM 1352 C C . THR A 1 184 ? 0.527 -5.793 0.144 1 97.62 184 THR A C 1
ATOM 1354 O O . THR A 1 184 ? 1.457 -6.219 -0.544 1 97.62 184 THR A O 1
ATOM 1357 N N . GLY A 1 185 ? -0.725 -5.824 -0.163 1 97.94 185 GLY A N 1
ATOM 1358 C CA . GLY A 1 185 ? -1.049 -6.164 -1.538 1 97.94 185 GLY A CA 1
ATOM 1359 C C . GLY A 1 185 ? -0.519 -5.16 -2.543 1 97.94 185 GLY A C 1
ATOM 1360 O O . GLY A 1 185 ? -0.646 -3.949 -2.346 1 97.94 185 GLY A O 1
ATOM 1361 N N . GLN A 1 186 ? 0.096 -5.68 -3.617 1 98.62 186 GLN A N 1
ATOM 1362 C CA . GLN A 1 186 ? 0.599 -4.855 -4.711 1 98.62 186 GLN A CA 1
ATOM 1363 C C . GLN A 1 186 ? 0.294 -5.492 -6.066 1 98.62 186 GLN A C 1
ATOM 1365 O O . GLN A 1 186 ? 0.249 -6.719 -6.184 1 98.62 186 GLN A O 1
ATOM 1370 N N . ALA A 1 187 ? 0.11 -4.66 -7.004 1 98.88 187 ALA A N 1
ATOM 1371 C CA . ALA A 1 187 ? -0.155 -5.141 -8.359 1 98.88 187 ALA A CA 1
ATOM 1372 C C . ALA A 1 187 ? 1.115 -5.684 -9.008 1 98.88 187 ALA A C 1
ATOM 1374 O O . ALA A 1 187 ? 2.164 -5.039 -8.969 1 98.88 187 ALA A O 1
ATOM 1375 N N . ILE A 1 188 ? 0.985 -6.887 -9.641 1 98.88 188 ILE A N 1
ATOM 1376 C CA . ILE A 1 188 ? 2.113 -7.43 -10.391 1 98.88 188 ILE A CA 1
ATOM 1377 C C . ILE A 1 188 ? 1.699 -7.68 -11.836 1 98.88 188 ILE A C 1
ATOM 1379 O O . ILE A 1 188 ? 2.533 -8.023 -12.68 1 98.88 188 ILE A O 1
ATOM 1383 N N . GLY A 1 189 ? 0.456 -7.516 -12.164 1 98.81 189 GLY A N 1
ATOM 1384 C CA . GLY A 1 189 ? -0.152 -7.531 -13.484 1 98.81 189 GLY A CA 1
ATOM 1385 C C . GLY A 1 189 ? -1.416 -6.695 -13.57 1 98.81 189 GLY A C 1
ATOM 1386 O O . GLY A 1 189 ? -2.213 -6.668 -12.633 1 98.81 189 GLY A O 1
ATOM 1387 N N . VAL A 1 190 ? -1.602 -6.07 -14.711 1 98.75 190 VAL A N 1
ATOM 1388 C CA . VAL A 1 190 ? -2.734 -5.16 -14.844 1 98.75 190 VAL A C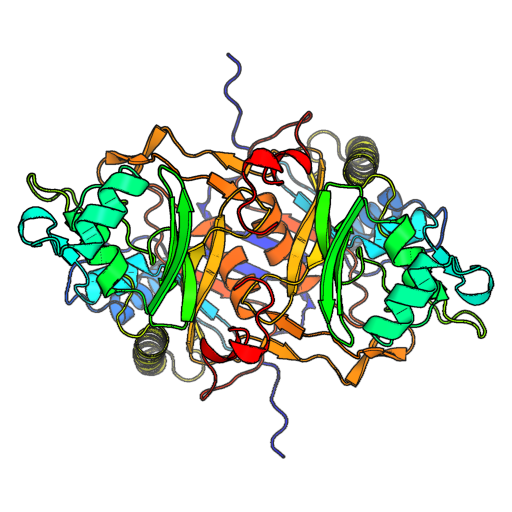A 1
ATOM 1389 C C . VAL A 1 190 ? -3.303 -5.246 -16.25 1 98.75 190 VAL A C 1
ATOM 1391 O O . VAL A 1 190 ? -2.553 -5.371 -17.234 1 98.75 190 VAL A O 1
ATOM 1394 N N . ALA A 1 191 ? -4.609 -5.168 -16.344 1 98.75 191 ALA A N 1
ATOM 1395 C CA . ALA A 1 191 ? -5.285 -5.113 -17.641 1 98.75 191 ALA A CA 1
ATOM 1396 C C . ALA A 1 191 ? -6.547 -4.258 -17.562 1 98.75 191 ALA A C 1
ATOM 1398 O O . ALA A 1 191 ? -7.375 -4.441 -16.672 1 98.75 191 ALA A O 1
ATOM 1399 N N . GLY A 1 192 ? -6.711 -3.305 -18.453 1 98.12 192 GLY A N 1
ATOM 1400 C CA . GLY A 1 192 ? -7.934 -2.529 -18.594 1 98.12 192 GLY A CA 1
ATOM 1401 C C . GLY A 1 192 ? -7.891 -1.203 -17.859 1 98.12 192 GLY A C 1
ATOM 1402 O O . GLY A 1 192 ? -8.797 -0.382 -18 1 98.12 192 GLY A O 1
ATOM 1403 N N . LEU A 1 193 ? -6.809 -0.914 -17.141 1 98 193 LEU A N 1
ATOM 1404 C CA . LEU A 1 193 ? -6.672 0.345 -16.406 1 98 193 LEU A CA 1
ATOM 1405 C C . LEU A 1 193 ? -5.219 0.807 -16.391 1 98 193 LEU A C 1
ATOM 1407 O O . LEU A 1 193 ? -4.301 -0.012 -16.484 1 98 193 LEU A O 1
ATOM 1411 N N . ALA A 1 194 ? -5.035 2.107 -16.312 1 98.12 194 ALA A N 1
ATOM 1412 C CA . ALA A 1 194 ? -3.705 2.646 -16.047 1 9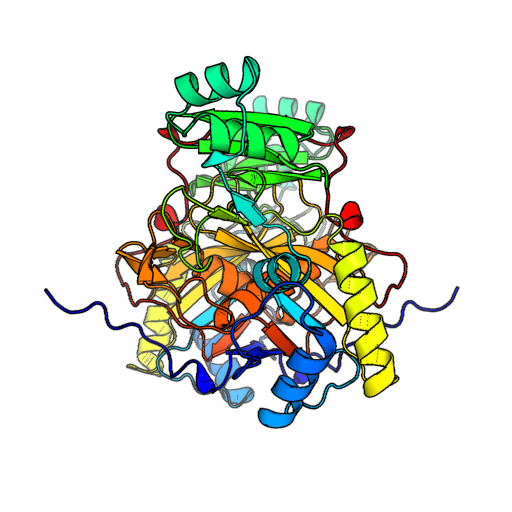8.12 194 ALA A CA 1
ATOM 1413 C C . ALA A 1 194 ? -3.326 2.451 -14.578 1 98.12 194 ALA A C 1
ATOM 1415 O O . ALA A 1 194 ? -4.086 2.82 -13.68 1 98.12 194 ALA A O 1
ATOM 1416 N N . PRO A 1 195 ? -2.162 1.855 -14.375 1 98.25 195 PRO A N 1
ATOM 1417 C CA . PRO A 1 195 ? -1.839 1.521 -12.992 1 98.25 195 PRO A CA 1
ATOM 1418 C C . PRO A 1 195 ? -1.507 2.752 -12.148 1 98.25 195 PRO A C 1
ATOM 1420 O O . PRO A 1 195 ? -1.539 2.689 -10.914 1 98.25 195 PRO A O 1
ATOM 1423 N N . THR A 1 196 ? -1.111 3.852 -12.797 1 97.38 196 THR A N 1
ATOM 1424 C CA . THR A 1 196 ? -0.867 5.113 -12.109 1 97.38 196 THR A CA 1
ATOM 1425 C C . THR A 1 196 ? -1.867 6.176 -12.555 1 97.38 196 THR A C 1
ATOM 1427 O O . THR A 1 196 ? -2.439 6.074 -13.641 1 97.38 196 THR A O 1
ATOM 1430 N N . ARG A 1 197 ? -2.086 7.051 -11.672 1 92.94 197 ARG A N 1
ATOM 1431 C CA . ARG A 1 197 ? -2.885 8.234 -11.984 1 92.94 197 ARG A CA 1
ATOM 1432 C C . ARG A 1 197 ? -2.066 9.508 -11.812 1 92.94 197 ARG A C 1
ATOM 1434 O O . ARG A 1 197 ? -1.709 9.875 -10.688 1 92.94 197 ARG A O 1
ATOM 1441 N N . ASP A 1 198 ? -1.773 10.141 -12.906 1 89.94 198 ASP A N 1
ATOM 1442 C CA . ASP A 1 198 ? -1.033 11.398 -12.914 1 89.94 198 ASP A CA 1
ATOM 1443 C C . ASP A 1 198 ? -1.971 12.594 -12.719 1 89.94 198 ASP A C 1
ATOM 1445 O O . ASP A 1 198 ? -2.787 12.891 -13.594 1 89.94 198 ASP A O 1
ATOM 1449 N N . ARG A 1 199 ? -1.81 13.234 -11.648 1 86.44 199 ARG A N 1
ATOM 1450 C CA . ARG A 1 199 ? -2.713 14.344 -11.352 1 86.44 199 ARG A CA 1
ATOM 1451 C C . ARG A 1 199 ? -2.023 15.688 -11.57 1 86.44 199 ARG A C 1
ATOM 1453 O O . ARG A 1 199 ? -2.562 16.734 -11.203 1 86.44 199 ARG A O 1
ATOM 1460 N N . CYS A 1 200 ? -0.873 15.594 -12.031 1 85.69 200 CYS A N 1
ATOM 1461 C CA . CYS A 1 200 ? -0.145 16.828 -12.328 1 85.69 200 CYS A CA 1
ATOM 1462 C C . CYS A 1 200 ? -0.942 17.719 -13.266 1 85.69 200 CYS A C 1
ATOM 1464 O O . CYS A 1 200 ? -1.537 17.234 -14.234 1 85.69 200 CYS A O 1
ATOM 1466 N N . GLY A 1 201 ? -0.975 18.984 -12.93 1 85.56 201 GLY A N 1
ATOM 1467 C CA . GLY A 1 201 ? -1.73 19.938 -13.734 1 85.56 201 GLY A CA 1
ATOM 1468 C C . GLY A 1 201 ? -3.098 20.25 -13.156 1 85.56 201 GLY A C 1
ATOM 1469 O O . GLY A 1 201 ? -3.67 21.297 -13.438 1 85.56 201 GLY A O 1
ATOM 1470 N N . GLU A 1 202 ? -3.613 19.281 -12.383 1 85.44 202 GLU A N 1
ATOM 1471 C CA . GLU A 1 202 ? -4.848 19.578 -11.656 1 85.44 202 GLU A CA 1
ATOM 1472 C C . GLU A 1 202 ? -4.609 20.609 -10.555 1 85.44 202 GLU A C 1
ATOM 1474 O O . GLU A 1 202 ? -3.463 20.938 -10.242 1 85.44 202 GLU A O 1
ATOM 1479 N N . ARG A 1 203 ? -5.691 21.172 -10.047 1 83.56 203 ARG A N 1
ATOM 1480 C CA . ARG A 1 203 ? -5.574 22.172 -8.992 1 83.56 203 ARG A CA 1
ATOM 1481 C C . ARG A 1 203 ? -5.98 21.594 -7.641 1 83.56 203 ARG A C 1
ATOM 1483 O O . ARG A 1 203 ? -6.852 20.734 -7.57 1 83.56 203 ARG A O 1
ATOM 1490 N N . ASP A 1 204 ? -5.32 22.172 -6.621 1 83.25 204 ASP A N 1
ATOM 1491 C CA . ASP A 1 204 ? -5.719 21.766 -5.281 1 83.25 204 ASP A CA 1
ATOM 1492 C C . ASP A 1 204 ? -6.84 22.656 -4.742 1 83.25 204 ASP A C 1
ATOM 1494 O O . ASP A 1 204 ? -7.469 23.391 -5.5 1 83.25 204 ASP A O 1
ATOM 1498 N N . LEU A 1 205 ? -7.188 22.5 -3.508 1 79.56 205 LEU A N 1
ATOM 1499 C CA . LEU A 1 205 ? -8.32 23.156 -2.873 1 79.56 205 LEU A CA 1
ATOM 1500 C C . LEU A 1 205 ? -8.164 24.672 -2.949 1 79.56 205 LEU A C 1
ATOM 1502 O O . LEU A 1 205 ? -9.156 25.406 -2.871 1 79.56 205 LEU A O 1
ATOM 1506 N N . PHE A 1 206 ? -6.898 25.109 -3.15 1 81.06 206 PHE A N 1
ATOM 1507 C CA . PHE A 1 206 ? -6.637 26.547 -3.09 1 81.06 206 PHE A CA 1
ATOM 1508 C C . PHE A 1 206 ? -6.172 27.078 -4.445 1 81.06 206 PHE A C 1
ATOM 1510 O O . PHE A 1 206 ? -5.676 28.203 -4.543 1 81.06 206 PHE A O 1
ATOM 1517 N N . GLY A 1 207 ? -6.262 26.172 -5.422 1 81.19 207 GLY A N 1
ATOM 1518 C CA . GLY A 1 207 ? -5.996 26.609 -6.781 1 81.19 207 GLY A CA 1
ATOM 1519 C C . GLY A 1 207 ? -4.562 26.375 -7.219 1 81.19 207 GLY A C 1
ATOM 1520 O O . GLY A 1 207 ? -4.195 26.688 -8.352 1 81.19 207 GLY A O 1
ATOM 1521 N N . ARG A 1 208 ? -3.756 25.906 -6.367 1 83.38 208 ARG A N 1
ATOM 1522 C CA . ARG A 1 208 ? -2.375 25.594 -6.73 1 83.38 208 ARG A CA 1
ATOM 1523 C C . ARG A 1 208 ? -2.311 24.391 -7.656 1 83.38 208 ARG A C 1
ATOM 1525 O O . ARG A 1 208 ? -3.023 23.406 -7.453 1 83.38 208 ARG A O 1
ATOM 1532 N N . VAL A 1 209 ? -1.486 24.5 -8.641 1 84.25 209 VAL A N 1
ATOM 1533 C CA . VAL A 1 209 ? -1.322 23.406 -9.602 1 84.25 209 VAL A CA 1
ATOM 1534 C C . VAL A 1 209 ? -0.451 22.312 -8.992 1 84.25 209 VAL A C 1
ATOM 1536 O O . VAL A 1 209 ? 0.638 22.594 -8.477 1 84.25 209 VAL A O 1
ATOM 1539 N N . LEU A 1 210 ? -0.982 21.109 -9.062 1 84.06 210 LEU A N 1
ATOM 1540 C CA . LEU A 1 210 ? -0.217 19.969 -8.57 1 84.06 210 LEU A CA 1
ATOM 1541 C C . LEU A 1 210 ? 0.975 19.688 -9.477 1 84.06 210 LEU A C 1
ATOM 1543 O O . LEU A 1 210 ? 0.829 19.625 -10.703 1 84.06 210 LEU A O 1
ATOM 1547 N N . GLN A 1 211 ? 2.154 19.516 -8.883 1 78.69 211 GLN A N 1
ATOM 1548 C CA . GLN A 1 211 ? 3.363 19.406 -9.695 1 78.69 211 GLN A CA 1
ATOM 1549 C C . GLN A 1 211 ? 3.918 17.984 -9.648 1 78.69 211 GLN A C 1
ATOM 1551 O O . GLN A 1 211 ? 4.629 17.547 -10.562 1 78.69 211 GLN A O 1
ATOM 1556 N N . ALA A 1 212 ? 3.641 17.234 -8.703 1 79.12 212 ALA A N 1
ATOM 1557 C CA . ALA A 1 212 ? 4.309 15.953 -8.547 1 79.12 212 ALA A CA 1
ATOM 1558 C C . ALA A 1 212 ? 3.367 14.914 -7.941 1 79.12 212 ALA A C 1
ATOM 1560 O O . ALA A 1 212 ? 3.809 14 -7.238 1 79.12 212 ALA A O 1
ATOM 1561 N N . THR A 1 213 ? 2.145 15 -8.344 1 83.94 213 THR A N 1
ATOM 1562 C CA . THR A 1 213 ? 1.186 14.117 -7.695 1 83.94 213 THR A CA 1
ATOM 1563 C C . THR A 1 213 ? 0.81 12.961 -8.609 1 83.94 213 THR A C 1
ATOM 1565 O O . THR A 1 213 ? -0.012 13.117 -9.516 1 83.94 213 THR A O 1
ATOM 1568 N N . VAL A 1 214 ? 1.482 11.852 -8.453 1 93.12 214 VAL A N 1
ATOM 1569 C CA . VAL A 1 214 ? 1.165 10.594 -9.125 1 93.12 214 VAL A CA 1
ATOM 1570 C C . VAL A 1 214 ? 0.837 9.523 -8.086 1 93.12 214 VAL A C 1
ATOM 1572 O O . VAL A 1 214 ? 1.614 9.289 -7.16 1 93.12 214 VAL A O 1
ATOM 1575 N N . THR A 1 215 ? -0.325 8.953 -8.258 1 95.25 215 THR A N 1
ATOM 1576 C CA . THR A 1 215 ? -0.742 7.91 -7.332 1 95.25 215 THR A CA 1
ATOM 1577 C C . THR A 1 215 ? -0.629 6.531 -7.984 1 95.25 215 THR A C 1
ATOM 1579 O O . THR A 1 215 ? -0.891 6.383 -9.18 1 95.25 215 THR A O 1
ATOM 1582 N N . GLY A 1 216 ? -0.179 5.539 -7.215 1 97.56 216 GLY A N 1
ATOM 1583 C CA . GLY A 1 216 ? -0.214 4.156 -7.656 1 97.56 216 GLY A CA 1
ATOM 1584 C C . GLY A 1 216 ? -1.559 3.488 -7.43 1 97.56 216 GLY A C 1
ATOM 1585 O O . GLY A 1 216 ? -1.677 2.586 -6.598 1 97.56 216 GLY A O 1
ATOM 1586 N N . VAL A 1 217 ? -2.537 3.83 -8.211 1 97.75 217 VAL A N 1
ATOM 1587 C CA . VAL A 1 217 ? -3.924 3.457 -7.953 1 97.75 217 VAL A CA 1
ATOM 1588 C C . VAL A 1 217 ? -4.07 1.938 -8.008 1 97.75 217 VAL A C 1
ATOM 1590 O O . VAL A 1 217 ? -4.836 1.353 -7.238 1 97.75 217 VAL A O 1
ATOM 1593 N N . ALA A 1 218 ? -3.383 1.278 -8.906 1 98.81 218 ALA A N 1
ATOM 1594 C CA . ALA A 1 218 ? -3.465 -0.178 -8.977 1 98.81 218 ALA A CA 1
ATOM 1595 C C . ALA A 1 218 ? -2.949 -0.818 -7.688 1 98.81 218 ALA A C 1
ATOM 1597 O O . ALA A 1 218 ? -3.504 -1.812 -7.215 1 98.81 218 ALA A O 1
ATOM 1598 N N . ASP A 1 219 ? -1.871 -0.266 -7.148 1 98.75 219 ASP A N 1
ATOM 1599 C CA . ASP A 1 219 ? -1.342 -0.766 -5.883 1 98.75 219 ASP A CA 1
ATOM 1600 C C . ASP A 1 219 ? -2.312 -0.491 -4.734 1 98.75 219 ASP A C 1
ATOM 1602 O O . ASP A 1 219 ? -2.455 -1.312 -3.828 1 98.75 219 ASP A O 1
ATOM 1606 N N . GLU A 1 220 ? -2.951 0.676 -4.742 1 98.69 220 GLU A N 1
ATOM 1607 C CA . GLU A 1 220 ? -3.928 0.983 -3.701 1 98.69 220 GLU A CA 1
ATOM 1608 C C . GLU A 1 220 ? -5.121 0.031 -3.766 1 98.69 220 GLU A C 1
ATOM 1610 O O . GLU A 1 220 ? -5.594 -0.45 -2.732 1 98.69 220 GLU A O 1
ATOM 1615 N N . ILE A 1 221 ? -5.559 -0.253 -4.969 1 98.81 221 ILE A N 1
ATOM 1616 C CA . ILE A 1 221 ? -6.664 -1.186 -5.16 1 98.81 221 ILE A CA 1
ATOM 1617 C C . ILE A 1 221 ? -6.242 -2.584 -4.715 1 98.81 221 ILE A C 1
ATOM 1619 O O . ILE A 1 221 ? -7.004 -3.289 -4.051 1 98.81 221 ILE A O 1
ATOM 1623 N N . ALA A 1 222 ? -5.031 -2.996 -5.07 1 98.88 222 ALA A N 1
ATOM 1624 C CA . ALA A 1 222 ? -4.516 -4.301 -4.656 1 98.88 222 ALA A CA 1
ATOM 1625 C C . ALA A 1 222 ? -4.422 -4.395 -3.135 1 98.88 222 ALA A C 1
ATOM 1627 O O . ALA A 1 222 ? -4.773 -5.422 -2.549 1 98.88 222 ALA A O 1
ATOM 1628 N N . ALA A 1 223 ? -3.928 -3.309 -2.518 1 98.62 223 ALA A N 1
ATOM 1629 C CA . ALA A 1 223 ? -3.838 -3.285 -1.061 1 98.62 223 ALA A CA 1
ATOM 1630 C C . ALA A 1 223 ? -5.223 -3.395 -0.425 1 98.62 223 ALA A C 1
ATOM 1632 O O . ALA A 1 223 ? -5.406 -4.117 0.559 1 98.62 223 ALA A O 1
ATOM 1633 N N . ALA A 1 224 ? -6.18 -2.697 -0.976 1 98.5 224 ALA A N 1
ATOM 1634 C CA . ALA A 1 224 ? -7.555 -2.773 -0.489 1 98.5 224 ALA A CA 1
ATOM 1635 C C . ALA A 1 224 ? -8.094 -4.195 -0.596 1 98.5 224 ALA A C 1
ATOM 1637 O O . ALA A 1 224 ? -8.695 -4.711 0.352 1 98.5 224 ALA A O 1
ATOM 1638 N N . ALA A 1 225 ? -7.867 -4.809 -1.713 1 98.5 225 ALA A N 1
ATOM 1639 C CA . ALA A 1 225 ? -8.352 -6.168 -1.941 1 98.5 225 ALA A CA 1
ATOM 1640 C C . ALA A 1 225 ? -7.719 -7.148 -0.961 1 98.5 225 ALA A C 1
ATOM 1642 O O . ALA A 1 225 ? -8.359 -8.109 -0.531 1 98.5 225 ALA A O 1
ATOM 1643 N N . SER A 1 226 ? -6.473 -6.926 -0.61 1 97.31 226 SER A N 1
ATOM 1644 C CA . SER A 1 226 ? -5.746 -7.809 0.298 1 97.31 226 SER A CA 1
ATOM 1645 C C . SER A 1 226 ? -6.457 -7.926 1.643 1 97.31 226 SER A C 1
ATOM 1647 O O . SER A 1 226 ? -6.328 -8.938 2.336 1 97.31 226 SER A O 1
ATOM 1649 N N . LEU A 1 227 ? -7.277 -6.938 1.971 1 96.62 227 LEU A N 1
ATOM 1650 C CA . LEU A 1 227 ? -8 -6.922 3.238 1 96.62 227 LEU A CA 1
ATOM 1651 C C . LEU A 1 227 ? -9.023 -8.047 3.291 1 96.62 227 LEU A C 1
ATOM 1653 O O . LEU A 1 227 ? -9.477 -8.43 4.371 1 96.62 227 LEU A O 1
ATOM 1657 N N . VAL A 1 228 ? -9.398 -8.609 2.1 1 96.31 228 VAL A N 1
ATOM 1658 C CA . VAL A 1 228 ? -10.43 -9.641 2.119 1 96.31 228 VAL A CA 1
ATOM 1659 C C . VAL A 1 228 ? -9.867 -10.938 1.538 1 96.31 228 VAL A C 1
ATOM 1661 O O . VAL A 1 228 ? -10.422 -12.016 1.758 1 96.31 228 VAL A O 1
ATOM 1664 N N . LEU A 1 229 ? -8.844 -10.875 0.665 1 92.88 229 LEU A N 1
ATOM 1665 C CA . LEU A 1 229 ? -8.227 -12.07 0.105 1 92.88 229 LEU A CA 1
ATOM 1666 C C . LEU A 1 229 ? -7.598 -12.922 1.203 1 92.88 229 LEU A C 1
ATOM 1668 O O . LEU A 1 229 ? -7.852 -14.125 1.285 1 92.88 229 LEU A O 1
ATOM 1672 N N . GLY A 1 230 ? -6.855 -12.32 2.088 1 78.94 230 GLY A N 1
ATOM 1673 C CA . GLY A 1 230 ? -6.172 -13.016 3.168 1 78.94 230 GLY A CA 1
ATOM 1674 C C . GLY A 1 230 ? -4.906 -13.719 2.719 1 78.94 230 GLY A C 1
ATOM 1675 O O . GLY A 1 230 ? -4.621 -13.797 1.522 1 78.94 230 GLY A O 1
ATOM 1676 N N . GLU A 1 231 ? -4.117 -14.336 3.598 1 74.38 231 GLU A N 1
ATOM 1677 C CA . GLU A 1 231 ? -2.832 -14.969 3.33 1 74.38 231 GLU A CA 1
ATOM 1678 C C . GLU A 1 231 ? -2.814 -16.406 3.826 1 74.38 231 GLU A C 1
ATOM 1680 O O . GLU A 1 231 ? -1.899 -17.172 3.508 1 74.38 231 GLU A O 1
ATOM 1685 N N . GLY A 1 232 ? -3.82 -16.766 4.453 1 75.62 232 GLY A N 1
ATOM 1686 C CA . GLY A 1 232 ? -3.805 -18.047 5.125 1 75.62 232 GLY A CA 1
ATOM 1687 C C . GLY A 1 232 ? -4.785 -19.047 4.535 1 75.62 232 GLY A C 1
ATOM 1688 O O . GLY A 1 232 ? -4.629 -19.469 3.389 1 75.62 232 GLY A O 1
ATOM 1689 N N . ASP A 1 233 ? -5.781 -19.359 5.32 1 77.19 233 ASP A N 1
ATOM 1690 C CA . ASP A 1 233 ? -6.695 -20.422 4.906 1 77.19 233 ASP A CA 1
ATOM 1691 C C . ASP A 1 233 ? -8.039 -19.859 4.465 1 77.19 233 ASP A C 1
ATOM 1693 O O . ASP A 1 233 ? -9.047 -20.562 4.441 1 77.19 233 ASP A O 1
ATOM 1697 N N . GLU A 1 234 ? -8.039 -18.609 4.129 1 81.12 234 GLU A N 1
ATOM 1698 C CA . GLU A 1 234 ? -9.305 -17.969 3.764 1 81.12 234 GLU A CA 1
ATOM 1699 C C . GLU A 1 234 ? -9.883 -18.594 2.498 1 81.12 234 GLU A C 1
ATOM 1701 O O . GLU A 1 234 ? -11.102 -18.641 2.332 1 81.12 234 GLU A O 1
ATOM 1706 N N . GLY A 1 235 ? -8.977 -18.969 1.589 1 85.5 235 GLY A N 1
ATOM 1707 C CA . GLY A 1 235 ? -9.445 -19.562 0.346 1 85.5 235 GLY A CA 1
ATOM 1708 C C . GLY A 1 235 ? -10.18 -18.594 -0.546 1 85.5 235 GLY A C 1
ATOM 1709 O O . GLY A 1 235 ? -11.156 -18.953 -1.21 1 85.5 235 GLY A O 1
ATOM 1710 N N . VAL A 1 236 ? -9.906 -17.391 -0.466 1 92 236 VAL A N 1
ATOM 1711 C CA . VAL A 1 236 ? -10.5 -16.328 -1.279 1 92 236 VAL A CA 1
ATOM 1712 C C . VAL A 1 236 ? -9.469 -15.797 -2.266 1 92 236 VAL A C 1
ATOM 1714 O O . VAL A 1 236 ? -8.688 -14.898 -1.936 1 92 236 VAL A O 1
ATOM 1717 N N . PRO A 1 237 ? -9.523 -16.266 -3.469 1 95.12 237 PRO A N 1
ATOM 1718 C CA . PRO A 1 237 ? -8.438 -15.93 -4.398 1 95.12 237 PRO A CA 1
ATOM 1719 C C . PRO A 1 237 ? -8.688 -14.625 -5.148 1 95.12 237 PRO A C 1
ATOM 1721 O O . PRO A 1 237 ? -7.812 -14.148 -5.875 1 95.12 237 PRO A O 1
ATOM 1724 N N . ALA A 1 238 ? -9.883 -14.055 -4.984 1 98 238 ALA A N 1
ATOM 1725 C CA . ALA A 1 238 ? -10.18 -12.836 -5.742 1 98 238 ALA A CA 1
ATOM 1726 C C . ALA A 1 238 ? -11.156 -11.945 -4.984 1 98 238 ALA A C 1
ATOM 1728 O O . ALA A 1 238 ? -11.867 -12.406 -4.086 1 98 238 ALA A O 1
ATOM 1729 N N . ALA A 1 239 ? -11.172 -10.719 -5.355 1 98.44 239 ALA A N 1
ATOM 1730 C CA . ALA A 1 239 ? -12.078 -9.719 -4.793 1 98.44 239 ALA A CA 1
ATOM 1731 C C . ALA A 1 239 ? -12.523 -8.727 -5.855 1 98.44 239 ALA A C 1
ATOM 1733 O O . ALA A 1 239 ? -11.734 -8.336 -6.723 1 98.44 239 ALA A O 1
ATOM 1734 N N . LEU A 1 240 ? -13.75 -8.344 -5.797 1 98.44 240 LEU A N 1
ATOM 1735 C CA . LEU A 1 240 ? -14.289 -7.297 -6.66 1 98.44 240 LEU A CA 1
ATOM 1736 C C . LEU A 1 240 ? -14.281 -5.945 -5.949 1 98.44 240 LEU A C 1
ATOM 1738 O O . LEU A 1 240 ? -14.82 -5.82 -4.848 1 98.44 240 LEU A O 1
ATOM 1742 N N . VAL A 1 241 ? -13.648 -4.996 -6.543 1 98.56 241 VAL A N 1
ATOM 1743 C CA . VAL A 1 241 ? -13.578 -3.641 -6.004 1 98.56 241 VAL A CA 1
ATOM 1744 C C . VAL A 1 241 ? -14.484 -2.713 -6.812 1 98.56 241 VAL A C 1
ATOM 1746 O O . VAL A 1 241 ? -14.297 -2.555 -8.023 1 98.56 241 VAL A O 1
ATOM 1749 N N . ARG A 1 242 ? -15.422 -2.088 -6.18 1 97.5 242 ARG A N 1
ATOM 1750 C CA . ARG A 1 242 ? -16.391 -1.199 -6.828 1 97.5 242 ARG A CA 1
ATOM 1751 C C . ARG A 1 242 ? -16.312 0.207 -6.242 1 97.5 242 ARG A C 1
ATOM 1753 O O . ARG A 1 242 ? -16.281 0.376 -5.023 1 97.5 242 ARG A O 1
ATOM 1760 N N . GLY A 1 243 ? -16.219 1.188 -7.09 1 96.56 243 GLY A N 1
ATOM 1761 C CA . GLY A 1 243 ? -16.297 2.568 -6.641 1 96.56 243 GLY A CA 1
ATOM 1762 C C . GLY A 1 243 ? -14.977 3.307 -6.75 1 96.56 243 GLY A C 1
ATOM 1763 O O . GLY A 1 243 ? -14.93 4.531 -6.602 1 96.56 243 GLY A O 1
ATOM 1764 N N . ALA A 1 244 ? -13.859 2.59 -6.977 1 96.25 244 ALA A N 1
ATOM 1765 C CA . ALA A 1 244 ? -12.562 3.246 -7.109 1 96.25 244 ALA A CA 1
ATOM 1766 C C . ALA A 1 244 ? -12.484 4.047 -8.406 1 96.25 244 ALA A C 1
ATOM 1768 O O . ALA A 1 244 ? -13.008 3.627 -9.438 1 96.25 244 ALA A O 1
ATOM 1769 N N . SER A 1 245 ? -11.844 5.195 -8.336 1 93.25 245 SER A N 1
ATOM 1770 C CA . SER A 1 245 ? -11.609 6 -9.531 1 93.25 245 SER A CA 1
ATOM 1771 C C . SER A 1 245 ? -10.273 5.652 -10.18 1 93.25 245 SER A C 1
ATOM 1773 O O . SER A 1 245 ? -9.234 5.641 -9.516 1 93.25 245 SER A O 1
ATOM 1775 N N . TRP A 1 246 ? -10.297 5.34 -11.43 1 94.5 246 TRP A N 1
ATOM 1776 C CA . TRP A 1 246 ? -9.109 5.004 -12.211 1 94.5 246 TRP A CA 1
ATOM 1777 C C . TRP A 1 246 ? -9.312 5.328 -13.68 1 94.5 246 TRP A C 1
ATOM 1779 O O . TRP A 1 246 ? -10.43 5.66 -14.102 1 94.5 246 TRP A O 1
ATOM 1789 N N . THR A 1 247 ? -8.242 5.359 -14.461 1 95.62 247 THR A N 1
ATOM 1790 C CA . THR A 1 247 ? -8.289 5.672 -15.883 1 95.62 247 THR A CA 1
ATOM 1791 C C . THR A 1 247 ? -8.156 4.398 -16.719 1 95.62 247 THR A C 1
ATOM 1793 O O . THR A 1 247 ? -7.289 3.564 -16.453 1 95.62 247 THR A O 1
ATOM 1796 N N . ALA A 1 248 ? -9.055 4.262 -17.719 1 96.56 248 ALA A N 1
ATOM 1797 C CA . ALA A 1 248 ? -9.023 3.1 -18.594 1 96.56 248 ALA A CA 1
ATOM 1798 C C . ALA A 1 248 ? -7.789 3.129 -19.5 1 96.56 248 ALA A C 1
ATOM 1800 O O . ALA A 1 248 ? -7.383 4.191 -19.969 1 96.56 248 ALA A O 1
ATOM 1801 N N . SER A 1 249 ? -7.16 2.01 -19.641 1 97.19 249 SER A N 1
ATOM 1802 C CA . SER A 1 249 ? -6.051 1.858 -20.578 1 97.19 249 SER A CA 1
ATOM 1803 C C . SER A 1 249 ? -5.902 0.408 -21.031 1 97.19 249 SER A C 1
ATOM 1805 O O . SER A 1 249 ? -5.844 -0.501 -20.203 1 97.19 249 SER A O 1
ATOM 1807 N N . ASP A 1 250 ? -5.773 0.195 -22.281 1 94.19 250 ASP A N 1
ATOM 1808 C CA . ASP A 1 250 ? -5.531 -1.143 -22.812 1 94.19 250 ASP A CA 1
ATOM 1809 C C . ASP A 1 250 ? -4.039 -1.396 -23 1 94.19 250 ASP A C 1
ATOM 1811 O O . ASP A 1 250 ? -3.604 -2.547 -23.094 1 94.19 250 ASP A O 1
ATOM 1815 N N . ALA A 1 251 ? -3.291 -0.379 -23.016 1 95.69 251 ALA A N 1
ATOM 1816 C CA . ALA A 1 251 ? -1.872 -0.496 -23.344 1 95.69 251 ALA A CA 1
ATOM 1817 C C . ALA A 1 251 ? -1.02 -0.549 -22.078 1 95.69 251 ALA A C 1
ATOM 1819 O O . ALA A 1 251 ? 0.081 -1.105 -22.094 1 95.69 251 ALA A O 1
ATOM 1820 N N . ALA A 1 252 ? -1.533 -0.002 -21 1 95.88 252 ALA A N 1
ATOM 1821 C CA . ALA A 1 252 ? -0.728 0.122 -19.781 1 95.88 252 ALA A CA 1
ATOM 1822 C C . ALA A 1 252 ? -0.617 -1.217 -19.062 1 95.88 252 ALA A C 1
ATOM 1824 O O . ALA A 1 252 ? -1.41 -2.129 -19.312 1 95.88 252 ALA A O 1
ATOM 1825 N N . GLY A 1 253 ? 0.424 -1.361 -18.25 1 98 253 GLY A N 1
ATOM 1826 C CA . GLY A 1 253 ? 0.67 -2.555 -17.453 1 98 253 GLY A CA 1
ATOM 1827 C C . GLY A 1 253 ? 1.647 -2.324 -16.312 1 98 253 GLY A C 1
ATOM 1828 O O . GLY A 1 253 ? 1.821 -1.193 -15.859 1 98 253 GLY A O 1
ATOM 1829 N N . LEU A 1 254 ? 2.211 -3.396 -15.82 1 98.38 254 LEU A N 1
ATOM 1830 C CA . LEU A 1 254 ? 3.121 -3.391 -14.68 1 98.38 254 LEU A CA 1
ATOM 1831 C C . LEU A 1 254 ? 4.289 -2.438 -14.922 1 98.38 254 LEU A C 1
ATOM 1833 O O . LEU A 1 254 ? 4.688 -1.7 -14.016 1 98.38 254 LEU A O 1
ATOM 1837 N N . PRO A 1 255 ? 4.875 -2.352 -16.156 1 97.88 255 PRO A N 1
ATOM 1838 C CA . PRO A 1 255 ? 6.035 -1.484 -16.375 1 97.88 255 PRO A CA 1
ATOM 1839 C C . PRO A 1 255 ? 5.754 -0.023 -16.031 1 97.88 255 PRO A C 1
ATOM 1841 O O . PRO A 1 255 ? 6.668 0.712 -15.641 1 97.88 255 PRO A O 1
ATOM 1844 N N . ASP A 1 256 ? 4.508 0.372 -16.094 1 97.81 256 ASP A N 1
ATOM 1845 C CA . ASP A 1 256 ? 4.133 1.752 -15.805 1 97.81 256 ASP A CA 1
ATOM 1846 C C . ASP A 1 256 ? 4.172 2.025 -14.305 1 97.81 256 ASP A C 1
ATOM 1848 O O . ASP A 1 256 ? 4.102 3.18 -13.875 1 97.81 256 ASP A O 1
ATOM 1852 N N . LEU A 1 257 ? 4.336 0.989 -13.461 1 97.62 257 LEU A N 1
ATOM 1853 C CA . LEU A 1 257 ? 4.441 1.104 -12.008 1 97.62 257 LEU A CA 1
ATOM 1854 C C . LEU A 1 257 ? 5.895 1.001 -11.555 1 97.62 257 LEU A C 1
ATOM 1856 O O . LEU A 1 257 ? 6.203 1.228 -10.383 1 97.62 257 LEU A O 1
ATOM 1860 N N . LEU A 1 258 ? 6.758 0.643 -12.453 1 97.94 258 LEU A N 1
ATOM 1861 C CA . LEU A 1 258 ? 8.125 0.345 -12.055 1 97.94 258 LEU A CA 1
ATOM 1862 C C . LEU A 1 258 ? 9.047 1.532 -12.328 1 97.94 258 LEU A C 1
ATOM 1864 O O . LEU A 1 258 ? 9.062 2.062 -13.438 1 97.94 258 LEU A O 1
ATOM 1868 N N . ARG A 1 259 ? 9.727 1.924 -11.281 1 96.5 259 ARG A N 1
ATOM 1869 C CA . ARG A 1 259 ? 10.734 2.963 -11.469 1 96.5 259 ARG A CA 1
ATOM 1870 C C . ARG A 1 259 ? 11.828 2.496 -12.414 1 96.5 259 ARG A C 1
ATOM 1872 O O . ARG A 1 259 ? 12.406 1.419 -12.227 1 96.5 259 ARG A O 1
ATOM 1879 N N . PRO A 1 260 ? 12.109 3.295 -13.43 1 94.62 260 PRO A N 1
ATOM 1880 C CA . PRO A 1 260 ? 13.219 2.922 -14.312 1 94.62 260 PRO A CA 1
ATOM 1881 C C . PRO A 1 260 ? 14.531 2.713 -13.555 1 94.62 260 PRO A C 1
ATOM 1883 O O . PRO A 1 260 ? 14.82 3.441 -12.602 1 94.62 260 PRO A O 1
ATOM 1886 N N . ILE A 1 261 ? 15.258 1.792 -14.023 1 92.81 261 ILE A N 1
ATOM 1887 C CA . ILE A 1 261 ? 16.5 1.418 -13.367 1 92.81 261 ILE A CA 1
ATOM 1888 C C . ILE A 1 261 ? 17.422 2.639 -13.266 1 92.81 261 ILE A C 1
ATOM 1890 O O . ILE A 1 261 ? 18.109 2.822 -12.258 1 92.81 261 ILE A O 1
ATOM 1894 N N . ALA A 1 262 ? 17.438 3.547 -14.219 1 92.38 262 ALA A N 1
ATOM 1895 C CA . ALA A 1 262 ? 18.281 4.742 -14.258 1 92.38 262 ALA A CA 1
ATOM 1896 C C . ALA A 1 262 ? 17.922 5.699 -13.125 1 92.38 262 ALA A C 1
ATOM 1898 O O . ALA A 1 262 ? 18.766 6.488 -12.68 1 92.38 262 ALA A O 1
ATOM 1899 N N . ASP A 1 263 ? 16.703 5.566 -12.609 1 91.31 263 ASP A N 1
ATOM 1900 C CA . ASP A 1 263 ? 16.219 6.477 -11.57 1 91.31 263 ASP A CA 1
ATOM 1901 C C . ASP A 1 263 ? 16.266 5.816 -10.195 1 91.31 263 ASP A C 1
ATOM 1903 O O . ASP A 1 263 ? 15.883 6.43 -9.195 1 91.31 263 ASP A O 1
ATOM 1907 N N . ASP A 1 264 ? 16.703 4.59 -10.164 1 91 264 ASP A N 1
ATOM 1908 C CA . ASP A 1 264 ? 16.734 3.834 -8.914 1 91 264 ASP A CA 1
ATOM 1909 C C . ASP A 1 264 ? 17.828 4.344 -7.988 1 91 264 ASP A C 1
ATOM 1911 O O . ASP A 1 264 ? 19.016 4.324 -8.344 1 91 264 ASP A O 1
ATOM 1915 N N . LEU A 1 265 ? 17.484 4.734 -6.816 1 88.75 265 LEU A N 1
ATOM 1916 C CA . LEU A 1 265 ? 18.453 5.273 -5.863 1 88.75 265 LEU A CA 1
ATOM 1917 C C . LEU A 1 265 ? 18.891 4.199 -4.875 1 88.75 265 LEU A C 1
ATOM 1919 O O . LEU A 1 265 ? 19.766 4.441 -4.039 1 88.75 265 LEU A O 1
ATOM 1923 N N . PHE A 1 266 ? 18.359 3.041 -4.934 1 88.38 266 PHE A N 1
ATOM 1924 C CA . PHE A 1 266 ? 18.625 1.992 -3.955 1 88.38 266 PHE A CA 1
ATOM 1925 C C . PHE A 1 266 ? 19.062 0.705 -4.648 1 88.38 266 PHE A C 1
ATOM 1927 O O . PHE A 1 266 ? 18.516 -0.366 -4.379 1 88.38 266 PHE A O 1
ATOM 1934 N N . LYS A 1 267 ? 20.016 0.834 -5.523 1 79.56 267 LYS A N 1
ATOM 1935 C CA . LYS A 1 267 ? 20.562 -0.283 -6.285 1 79.56 267 LYS A CA 1
ATOM 1936 C C . LYS A 1 267 ? 21.391 -1.202 -5.387 1 79.56 267 LYS A C 1
ATOM 1938 O O . LYS A 1 267 ? 22.016 -0.747 -4.426 1 79.56 267 LYS A O 1
ATOM 1943 N N . MET B 1 1 ? -3.924 -15.859 29.5 1 25.17 1 MET B N 1
ATOM 1944 C CA . MET B 1 1 ? -3.42 -14.898 28.516 1 25.17 1 MET B CA 1
ATOM 1945 C C . MET B 1 1 ? -4.566 -14.289 27.719 1 25.17 1 MET B C 1
ATOM 1947 O O . MET B 1 1 ? -5.398 -15.008 27.156 1 25.17 1 MET B O 1
ATOM 1951 N N . PRO B 1 2 ? -5.074 -13.109 27.922 1 28.5 2 PRO B N 1
ATOM 1952 C CA . PRO B 1 2 ? -6.34 -12.688 27.328 1 28.5 2 PRO B CA 1
ATOM 1953 C C . PRO B 1 2 ? -6.332 -12.75 25.797 1 28.5 2 PRO B C 1
ATOM 1955 O O . PRO B 1 2 ? -5.277 -12.609 25.188 1 28.5 2 PRO B O 1
ATOM 1958 N N . GLY B 1 3 ? -7.012 -13.617 25.141 1 31.59 3 GLY B N 1
ATOM 1959 C CA . GLY B 1 3 ? -7.133 -13.898 23.719 1 31.59 3 GLY B CA 1
ATOM 1960 C C . GLY B 1 3 ? -7.348 -12.656 22.891 1 31.59 3 GLY B C 1
ATOM 1961 O O . GLY B 1 3 ? -8.203 -11.82 23.203 1 31.59 3 GLY B O 1
ATOM 1962 N N . THR B 1 4 ? -6.258 -12.031 22.359 1 39.97 4 THR B N 1
ATOM 1963 C CA . THR B 1 4 ? -6.258 -10.867 21.484 1 39.97 4 THR B CA 1
ATOM 1964 C C . THR B 1 4 ? -7.418 -10.938 20.484 1 39.97 4 THR B C 1
ATOM 1966 O O . THR B 1 4 ? -7.48 -11.852 19.656 1 39.97 4 THR B O 1
ATOM 1969 N N . GLU B 1 5 ? -8.578 -10.539 20.922 1 38.53 5 GLU B N 1
ATOM 1970 C CA . GLU B 1 5 ? -9.836 -10.625 20.203 1 38.53 5 GLU B CA 1
ATOM 1971 C C . GLU B 1 5 ? -9.758 -9.883 18.875 1 38.53 5 GLU B C 1
ATOM 1973 O O . GLU B 1 5 ? -9.375 -8.711 18.828 1 38.53 5 GLU B O 1
ATOM 1978 N N . SER B 1 6 ? -9.469 -10.617 17.797 1 44.53 6 SER B N 1
ATOM 1979 C CA . SER B 1 6 ? -9.617 -10.07 16.453 1 44.53 6 SER B CA 1
ATOM 1980 C C . SER B 1 6 ? -10.914 -9.281 16.312 1 44.53 6 SER B C 1
ATOM 1982 O O . SER B 1 6 ? -11.969 -9.734 16.75 1 44.53 6 SER B O 1
ATOM 1984 N N . GLN B 1 7 ? -10.867 -7.969 16.406 1 49.09 7 GLN B N 1
ATOM 1985 C CA . GLN B 1 7 ? -12.016 -7.109 16.141 1 49.09 7 GLN B CA 1
ATOM 1986 C C . GLN B 1 7 ? -12.258 -6.957 14.641 1 49.09 7 GLN B C 1
ATOM 1988 O O . GLN B 1 7 ? -11.328 -7.062 13.844 1 49.09 7 GLN B O 1
ATOM 1993 N N . GLY B 1 8 ? -13.484 -7.219 14.156 1 45.66 8 GLY B N 1
ATOM 1994 C CA . GLY B 1 8 ? -13.969 -7.082 12.797 1 45.66 8 GLY B CA 1
ATOM 1995 C C . GLY B 1 8 ? -14.977 -8.148 12.414 1 45.66 8 GLY B C 1
ATOM 1996 O O . GLY B 1 8 ? -15.094 -9.172 13.086 1 45.66 8 GLY B O 1
ATOM 1997 N N . GLN B 1 9 ? -15.977 -7.785 11.945 1 45.72 9 GLN B N 1
ATOM 1998 C CA . GLN B 1 9 ? -17.109 -8.648 11.594 1 45.72 9 GLN B CA 1
ATOM 1999 C C . GLN B 1 9 ? -16.688 -9.719 10.594 1 45.72 9 GLN B C 1
ATOM 2001 O O . GLN B 1 9 ? -15.711 -9.547 9.859 1 45.72 9 GLN B O 1
ATOM 2006 N N . ALA B 1 10 ? -17.359 -10.719 10.531 1 46.34 10 ALA B N 1
ATOM 2007 C CA . ALA B 1 10 ? -17.188 -11.867 9.648 1 46.34 10 ALA B CA 1
ATOM 2008 C C . ALA B 1 10 ? -16.875 -11.43 8.219 1 46.34 10 ALA B C 1
ATOM 2010 O O . ALA B 1 10 ? -17.562 -10.578 7.664 1 46.34 10 ALA B O 1
ATOM 2011 N N . PRO B 1 11 ? -15.648 -11.734 7.695 1 50 11 PRO B N 1
ATOM 2012 C CA . PRO B 1 11 ? -15.234 -11.5 6.309 1 50 11 PRO B CA 1
ATOM 2013 C C . PRO B 1 11 ? -16.391 -11.609 5.32 1 50 11 PRO B C 1
ATOM 2015 O O . PRO B 1 11 ? -16.219 -11.359 4.125 1 50 11 PRO B O 1
ATOM 2018 N N . ASP B 1 12 ? -17.594 -11.953 5.801 1 56.38 12 ASP B N 1
ATOM 2019 C CA . ASP B 1 12 ? -18.594 -12.359 4.82 1 56.38 12 ASP B CA 1
ATOM 2020 C C . ASP B 1 12 ? -19.109 -11.164 4.027 1 56.38 12 ASP B C 1
ATOM 2022 O O . ASP B 1 12 ? -19.625 -11.32 2.918 1 56.38 12 ASP B O 1
ATOM 2026 N N . ARG B 1 13 ? -18.875 -9.961 4.629 1 74.06 13 ARG B N 1
ATOM 2027 C CA . ARG B 1 13 ? -19.594 -8.961 3.844 1 74.06 13 ARG B CA 1
ATOM 2028 C C . ARG B 1 13 ? -18.625 -8.047 3.102 1 74.06 13 ARG B C 1
ATOM 2030 O O . ARG B 1 13 ? -19.047 -7.234 2.273 1 74.06 13 ARG B O 1
ATOM 2037 N N . GLY B 1 14 ? -17.422 -8.195 3.172 1 93.81 14 GLY B N 1
ATOM 2038 C CA . GLY B 1 14 ? -16.531 -7.309 2.438 1 93.81 14 GLY B CA 1
ATOM 2039 C C . GLY B 1 14 ? -16.094 -6.105 3.25 1 93.81 14 GLY B C 1
ATOM 2040 O O . GLY B 1 14 ? -16.234 -6.086 4.473 1 93.81 14 GLY B O 1
ATOM 2041 N N . VAL B 1 15 ? -15.383 -5.254 2.746 1 97.44 15 VAL B N 1
ATOM 2042 C CA . VAL B 1 15 ? -14.875 -4.023 3.346 1 97.44 15 VAL B CA 1
ATOM 2043 C C . VAL B 1 15 ? -15.414 -2.816 2.588 1 97.44 15 VAL B C 1
ATOM 2045 O O . VAL B 1 15 ? -15.383 -2.783 1.354 1 97.44 15 VAL B O 1
ATOM 2048 N N . CYS B 1 16 ? -15.938 -1.878 3.316 1 97.25 16 CYS B N 1
ATOM 2049 C CA . CYS B 1 16 ? -16.469 -0.662 2.717 1 97.25 16 CYS B CA 1
ATOM 2050 C C . CYS B 1 16 ? -15.719 0.568 3.209 1 97.25 16 CYS B C 1
ATOM 2052 O O . CYS B 1 16 ? -15.477 0.71 4.41 1 97.25 16 CYS B O 1
ATOM 2054 N N . ILE B 1 17 ? -15.336 1.392 2.336 1 98.19 17 ILE B N 1
ATOM 2055 C CA . ILE B 1 17 ? -14.648 2.646 2.619 1 98.19 17 ILE B CA 1
ATOM 2056 C C . ILE B 1 17 ? -15.562 3.822 2.273 1 98.19 17 ILE B C 1
ATOM 2058 O O . ILE B 1 17 ? -15.953 3.992 1.118 1 98.19 17 ILE B O 1
ATOM 2062 N N . ARG B 1 18 ? -15.883 4.59 3.217 1 97.5 18 ARG B N 1
ATOM 2063 C CA . ARG B 1 18 ? -16.797 5.711 3.012 1 97.5 18 ARG B CA 1
ATOM 2064 C C . ARG B 1 18 ? -16.125 7.031 3.367 1 97.5 18 ARG B C 1
ATOM 2066 O O . ARG B 1 18 ? -15.562 7.176 4.457 1 97.5 18 ARG B O 1
ATOM 2073 N N . PRO B 1 19 ? -16.141 7.988 2.457 1 96.94 19 PRO B N 1
ATOM 2074 C CA . PRO B 1 19 ? -15.547 9.297 2.75 1 96.94 19 PRO B CA 1
ATOM 2075 C C . PRO B 1 19 ? -16.359 10.102 3.758 1 96.94 19 PRO B C 1
ATOM 2077 O O . PRO B 1 19 ? -17.594 9.992 3.783 1 96.94 19 PRO B O 1
ATOM 2080 N N . VAL B 1 20 ? -15.719 10.812 4.648 1 96.81 20 VAL B N 1
ATOM 2081 C CA . VAL B 1 20 ? -16.344 11.789 5.527 1 96.81 20 VAL B CA 1
ATOM 2082 C C . VAL B 1 20 ? -16.312 13.172 4.883 1 96.81 20 VAL B C 1
ATOM 2084 O O . VAL B 1 20 ? -15.281 13.859 4.938 1 96.81 20 VAL B O 1
ATOM 2087 N N . ARG B 1 21 ? -17.422 13.633 4.367 1 92.69 21 ARG B N 1
ATOM 2088 C CA . ARG B 1 21 ? -17.469 14.852 3.568 1 92.69 21 ARG B CA 1
ATOM 2089 C C . ARG B 1 21 ? -18.031 16.016 4.379 1 92.69 21 ARG B C 1
ATOM 2091 O O . ARG B 1 21 ? -18.547 15.82 5.484 1 92.69 21 ARG B O 1
ATOM 2098 N N . GLY B 1 22 ? -17.797 17.078 3.797 1 89.12 22 GLY B N 1
ATOM 2099 C CA . GLY B 1 22 ? -18.484 18.25 4.293 1 89.12 22 GLY B CA 1
ATOM 2100 C C . GLY B 1 22 ? -17.766 18.938 5.434 1 89.12 22 GLY B C 1
ATOM 2101 O O . GLY B 1 22 ? -18.375 19.672 6.211 1 89.12 22 GLY B O 1
ATOM 2102 N N . LEU B 1 23 ? -16.531 18.641 5.684 1 92.88 23 LEU B N 1
ATOM 2103 C CA . LEU B 1 23 ? -15.781 19.375 6.68 1 92.88 23 LEU B CA 1
ATOM 2104 C C . LEU B 1 23 ? -15.375 20.75 6.145 1 92.88 23 LEU B C 1
ATOM 2106 O O . LEU B 1 23 ? -15.109 20.906 4.949 1 92.88 23 LEU B O 1
ATOM 2110 N N . PRO B 1 24 ? -15.383 21.734 6.98 1 92.38 24 PRO B N 1
ATOM 2111 C CA . PRO B 1 24 ? -14.859 23.031 6.559 1 92.38 24 PRO B CA 1
ATOM 2112 C C . PRO B 1 24 ? -13.352 23.016 6.328 1 92.38 24 PRO B C 1
ATOM 2114 O O . PRO B 1 24 ? -12.688 22.016 6.598 1 92.38 24 PRO B O 1
ATOM 2117 N N . LEU B 1 25 ? -12.914 24.109 5.785 1 91.62 25 LEU B N 1
ATOM 2118 C CA . LEU B 1 25 ? -11.461 24.281 5.758 1 91.62 25 LEU B CA 1
ATOM 2119 C C . LEU B 1 25 ? -10.891 24.312 7.172 1 91.62 25 LEU B C 1
ATOM 2121 O O . LEU B 1 25 ? -11.383 25.062 8.023 1 91.62 25 LEU B O 1
ATOM 2125 N N . LEU B 1 26 ? -9.961 23.547 7.41 1 94 26 LEU B N 1
ATOM 2126 C CA . LEU B 1 26 ? -9.406 23.375 8.75 1 94 26 LEU B CA 1
ATOM 2127 C C . LEU B 1 26 ? -8.375 24.469 9.055 1 94 26 LEU B C 1
ATOM 2129 O O . LEU B 1 26 ? -7.602 24.859 8.18 1 94 26 LEU B O 1
ATOM 2133 N N . ALA B 1 27 ? -8.383 24.938 10.242 1 94.25 27 ALA B N 1
ATOM 2134 C CA . ALA B 1 27 ? -7.469 25.953 10.75 1 94.25 27 ALA B CA 1
ATOM 2135 C C . ALA B 1 27 ? -6.867 25.531 12.086 1 94.25 27 ALA B C 1
ATOM 2137 O O . ALA B 1 27 ? -7.41 24.656 12.766 1 94.25 27 ALA B O 1
ATOM 2138 N N . PRO B 1 28 ? -5.703 26.172 12.391 1 96.69 28 PRO B N 1
ATOM 2139 C CA . PRO B 1 28 ? -5.098 25.859 13.68 1 96.69 28 PRO B CA 1
ATOM 2140 C C . PRO B 1 28 ? -6.066 26.047 14.852 1 96.69 28 PRO B C 1
ATOM 2142 O O . PRO B 1 28 ? -6.77 27.062 14.914 1 96.69 28 PRO B O 1
ATOM 2145 N N . GLY B 1 29 ? -6.145 25 15.711 1 97.5 29 GLY B N 1
ATOM 2146 C CA . GLY B 1 29 ? -6.957 25.125 16.906 1 97.5 29 GLY B CA 1
ATOM 2147 C C . GLY B 1 29 ? -8.352 24.547 16.75 1 97.5 29 GLY B C 1
ATOM 2148 O O . GLY B 1 29 ? -9.07 24.375 17.734 1 97.5 29 GLY B O 1
ATOM 2149 N N . ASP B 1 30 ? -8.773 24.234 15.531 1 97.69 30 ASP B N 1
ATOM 2150 C CA . ASP B 1 30 ? -10.078 23.625 15.32 1 97.69 30 ASP B CA 1
ATOM 2151 C C . ASP B 1 30 ? -10.195 22.297 16.078 1 97.69 30 ASP B C 1
ATOM 2153 O O . ASP B 1 30 ? -9.203 21.594 16.25 1 97.69 30 ASP B O 1
ATOM 2157 N N . ASP B 1 31 ? -11.375 22.016 16.609 1 98.25 31 ASP B N 1
ATOM 2158 C CA . ASP B 1 31 ? -11.664 20.734 17.234 1 98.25 31 ASP B CA 1
ATOM 2159 C C . ASP B 1 31 ? -11.914 19.656 16.188 1 98.25 31 ASP B C 1
ATOM 2161 O O . ASP B 1 31 ? -13.055 19.406 15.812 1 98.25 31 ASP B O 1
ATOM 2165 N N . LEU B 1 32 ? -10.875 19.016 15.742 1 98.38 32 LEU B N 1
ATOM 2166 C CA . LEU B 1 32 ? -10.938 18.062 14.641 1 98.38 32 LEU B CA 1
ATOM 2167 C C . LEU B 1 32 ? -11.898 16.922 14.969 1 98.38 32 LEU B C 1
ATOM 2169 O O . LEU B 1 32 ? -12.656 16.484 14.102 1 98.38 32 LEU B O 1
ATOM 2173 N N . ALA B 1 33 ? -11.844 16.438 16.203 1 98.31 33 ALA B N 1
ATOM 2174 C CA . ALA B 1 33 ? -12.719 15.344 16.594 1 98.31 33 ALA B CA 1
ATOM 2175 C C . ALA B 1 33 ? -14.188 15.727 16.438 1 98.31 33 ALA B C 1
ATOM 2177 O O . ALA B 1 33 ? -14.984 14.945 15.914 1 98.31 33 ALA B O 1
ATOM 2178 N N . ALA B 1 34 ? -14.5 16.891 16.875 1 98.06 34 ALA B N 1
ATOM 2179 C CA . ALA B 1 34 ? -15.875 17.375 16.766 1 98.06 34 ALA B CA 1
ATOM 2180 C C . ALA B 1 34 ? -16.297 17.516 15.312 1 98.06 34 ALA B C 1
ATOM 2182 O O . ALA B 1 34 ? -17.406 17.141 14.938 1 98.06 34 ALA B O 1
ATOM 2183 N N . LEU B 1 35 ? -15.422 18.062 14.516 1 98 35 LEU B N 1
ATOM 2184 C CA . LEU B 1 35 ? -15.711 18.266 13.102 1 98 35 LEU B CA 1
ATOM 2185 C C . LEU B 1 35 ? -15.891 16.922 12.391 1 98 35 LEU B C 1
ATOM 2187 O O . LEU B 1 35 ? -16.797 16.766 11.57 1 98 35 LEU B O 1
ATOM 2191 N N . LEU B 1 36 ? -15.023 15.969 12.711 1 98.12 36 LEU B N 1
ATOM 2192 C CA . LEU B 1 36 ? -15.133 14.633 12.125 1 98.12 36 LEU B CA 1
ATOM 2193 C C . LEU B 1 36 ? -16.422 13.953 12.57 1 98.12 36 LEU B C 1
ATOM 2195 O O . LEU B 1 36 ? -17.109 13.328 11.766 1 98.12 36 LEU B O 1
ATOM 2199 N N . ALA B 1 37 ? -16.75 14.086 13.836 1 97.44 37 ALA B N 1
ATOM 2200 C CA . ALA B 1 37 ? -17.984 13.508 14.352 1 97.44 37 ALA B CA 1
ATOM 2201 C C . ALA B 1 37 ? -19.203 14.102 13.633 1 97.44 37 ALA B C 1
ATOM 2203 O O . ALA B 1 37 ? -20.125 13.375 13.266 1 97.44 37 ALA B O 1
ATOM 2204 N N . ALA B 1 38 ? -19.203 15.383 13.445 1 96.94 38 ALA B N 1
ATOM 2205 C CA . ALA B 1 38 ? -20.281 16.047 12.734 1 96.94 38 ALA B CA 1
ATOM 2206 C C . ALA B 1 38 ? -20.375 15.555 11.289 1 96.94 38 ALA B C 1
ATOM 2208 O O . ALA B 1 38 ? -21.484 15.359 10.766 1 96.94 38 ALA B O 1
ATOM 2209 N N . GLY B 1 39 ? -19.219 15.43 10.688 1 96.5 39 GLY B N 1
ATOM 2210 C CA . GLY B 1 39 ? -19.203 14.883 9.336 1 96.5 39 GLY B CA 1
ATOM 2211 C C . GLY B 1 39 ? -19.766 13.477 9.25 1 96.5 39 GLY B C 1
ATOM 2212 O O . GLY B 1 39 ? -20.531 13.164 8.344 1 96.5 39 GLY B O 1
ATOM 2213 N N . LEU B 1 40 ? -19.375 12.617 10.188 1 96.69 40 LEU B N 1
ATOM 2214 C CA . LEU B 1 40 ? -19.891 11.25 10.25 1 96.69 40 LEU B CA 1
ATOM 2215 C C . LEU B 1 40 ? -21.406 11.258 10.391 1 96.69 40 LEU B C 1
ATOM 2217 O O . LEU B 1 40 ? -22.109 10.516 9.695 1 96.69 40 LEU B O 1
ATOM 2221 N N . ASP B 1 41 ? -21.875 12.07 11.266 1 94.44 41 ASP B N 1
ATOM 2222 C CA . ASP B 1 41 ? -23.312 12.172 11.492 1 94.44 41 ASP B CA 1
ATOM 2223 C C . ASP B 1 41 ? -24.031 12.625 10.227 1 94.44 41 ASP B C 1
ATOM 2225 O O . ASP B 1 41 ? -25.062 12.055 9.844 1 94.44 41 ASP B O 1
ATOM 2229 N N . ARG B 1 42 ? -23.547 13.609 9.562 1 94.06 42 ARG B N 1
ATOM 2230 C CA . ARG B 1 42 ? -24.156 14.156 8.359 1 94.06 42 ARG B CA 1
ATOM 2231 C C . ARG B 1 42 ? -24.234 13.102 7.254 1 94.06 42 ARG B C 1
ATOM 2233 O O . ARG B 1 42 ? -25.203 13.055 6.5 1 94.06 42 ARG B O 1
ATOM 2240 N N . GLU B 1 43 ? -23.203 12.281 7.246 1 93.75 43 GLU B N 1
ATOM 2241 C CA . GLU B 1 43 ? -23.141 11.258 6.211 1 93.75 43 GLU B CA 1
ATOM 2242 C C . GLU B 1 43 ? -23.922 10.008 6.613 1 93.75 43 GLU B C 1
ATOM 2244 O O . GLU B 1 43 ? -23.969 9.031 5.859 1 93.75 43 GLU B O 1
ATOM 2249 N N . GLY B 1 44 ? -24.469 10.016 7.836 1 93.62 44 GLY B N 1
ATOM 2250 C CA . GLY B 1 44 ? -25.172 8.844 8.336 1 93.62 44 GLY B CA 1
ATOM 2251 C C . GLY B 1 44 ? -24.25 7.672 8.617 1 93.62 44 GLY B C 1
ATOM 2252 O O . GLY B 1 44 ? -24.625 6.512 8.43 1 93.62 44 GLY B O 1
ATOM 2253 N N . LEU B 1 45 ? -23.016 7.965 8.945 1 94.62 45 LEU B N 1
ATOM 2254 C CA . LEU B 1 45 ? -22.016 6.945 9.203 1 94.62 45 LEU B CA 1
ATOM 2255 C C . LEU B 1 45 ? -21.766 6.793 10.703 1 94.62 45 LEU B C 1
ATOM 2257 O O . LEU B 1 45 ? -20.641 7.02 11.172 1 94.62 45 LEU B O 1
ATOM 2261 N N . ARG B 1 46 ? -22.688 6.273 11.375 1 94.25 46 ARG B N 1
ATOM 2262 C CA . ARG B 1 46 ? -22.453 6.02 12.789 1 94.25 46 ARG B CA 1
ATOM 2263 C C . ARG B 1 46 ? -21.406 4.934 12.992 1 94.25 46 ARG B C 1
ATOM 2265 O O . ARG B 1 46 ? -21.531 3.832 12.453 1 94.25 46 ARG B O 1
ATOM 2272 N N . PRO B 1 47 ? -20.406 5.219 13.742 1 96.5 47 PRO B N 1
ATOM 2273 C CA . PRO B 1 47 ? -19.359 4.227 13.938 1 96.5 47 PRO B CA 1
ATOM 2274 C C . PRO B 1 47 ? -19.859 2.959 14.625 1 96.5 47 PRO B C 1
ATOM 2276 O O . PRO B 1 47 ? -20.75 3.021 15.469 1 96.5 47 PRO B O 1
ATOM 2279 N N . GLU B 1 48 ? -19.328 1.857 14.203 1 95.62 48 GLU B N 1
ATOM 2280 C CA . GLU B 1 48 ? -19.531 0.544 14.812 1 95.62 48 GLU B CA 1
ATOM 2281 C C . GLU B 1 48 ? -18.219 -0.058 15.289 1 95.62 48 GLU B C 1
ATOM 2283 O O . GLU B 1 48 ? -17.141 0.344 14.828 1 95.62 48 GLU B O 1
ATOM 2288 N N . SER B 1 49 ? -18.391 -1.026 16.219 1 94.19 49 SER B N 1
ATOM 2289 C CA . SER B 1 49 ? -17.203 -1.732 16.672 1 94.19 49 SER B CA 1
ATOM 2290 C C . SER B 1 49 ? -16.438 -2.338 15.492 1 94.19 49 SER B C 1
ATOM 2292 O O . SER B 1 49 ? -17.031 -2.959 14.617 1 94.19 49 SER B O 1
ATOM 2294 N N . GLY B 1 50 ? -15.172 -2.074 15.461 1 96.12 50 GLY B N 1
ATOM 2295 C CA . GLY B 1 50 ? -14.344 -2.641 14.406 1 96.12 50 GLY B CA 1
ATOM 2296 C C . GLY B 1 50 ? -14.031 -1.656 13.297 1 96.12 50 GLY B C 1
ATOM 2297 O O . GLY B 1 50 ? -13.164 -1.912 12.461 1 96.12 50 GLY B O 1
ATOM 2298 N N . ASP B 1 51 ? -14.742 -0.544 13.305 1 98.19 51 ASP B N 1
ATOM 2299 C CA . ASP B 1 51 ? -14.477 0.475 12.297 1 98.19 51 ASP B CA 1
ATOM 2300 C C . ASP B 1 51 ? -13.109 1.11 12.5 1 98.19 51 ASP B C 1
ATOM 2302 O O . ASP B 1 51 ? -12.578 1.112 13.609 1 98.19 51 ASP B O 1
ATOM 2306 N N . VAL B 1 52 ? -12.547 1.545 11.477 1 98.81 52 VAL B N 1
ATOM 2307 C CA . VAL B 1 52 ? -11.32 2.334 11.523 1 98.81 52 VAL B CA 1
ATOM 2308 C C . VAL B 1 52 ? -11.539 3.67 10.812 1 98.81 52 VAL B C 1
ATOM 2310 O O . VAL B 1 52 ? -12.008 3.707 9.672 1 98.81 52 VAL B O 1
ATOM 2313 N N . LEU B 1 53 ? -11.297 4.75 11.469 1 98.88 53 LEU B N 1
ATOM 2314 C CA . LEU B 1 53 ? -11.297 6.078 10.875 1 98.88 53 LEU B CA 1
ATOM 2315 C C . LEU B 1 53 ? -9.898 6.477 10.414 1 98.88 53 LEU B C 1
ATOM 2317 O O . LEU B 1 53 ? -8.984 6.598 11.234 1 98.88 53 LEU B O 1
ATOM 2321 N N . VAL B 1 54 ? -9.75 6.648 9.133 1 98.94 54 VAL B N 1
ATOM 2322 C CA . VAL B 1 54 ? -8.477 7.094 8.57 1 98.94 54 VAL B CA 1
ATOM 2323 C C . VAL B 1 54 ? -8.531 8.602 8.312 1 98.94 54 VAL B C 1
ATOM 2325 O O . VAL B 1 54 ? -9.422 9.086 7.613 1 98.94 54 VAL B O 1
ATOM 2328 N N . VAL B 1 55 ? -7.586 9.32 8.859 1 98.81 55 VAL B N 1
ATOM 2329 C CA . VAL B 1 55 ? -7.539 10.773 8.75 1 98.81 55 VAL B CA 1
ATOM 2330 C C . VAL B 1 55 ? -6.258 11.203 8.039 1 98.81 55 VAL B C 1
ATOM 2332 O O . VAL B 1 55 ? -5.16 10.797 8.43 1 98.81 55 VAL B O 1
ATOM 2335 N N . ALA B 1 56 ? -6.383 12 6.984 1 97.75 56 ALA B N 1
ATOM 2336 C CA . ALA B 1 56 ? -5.219 12.516 6.27 1 97.75 56 ALA B CA 1
ATOM 2337 C C . ALA B 1 56 ? -4.352 13.375 7.188 1 97.75 56 ALA B C 1
ATOM 2339 O O . ALA B 1 56 ? -4.863 14.195 7.949 1 97.75 56 ALA B O 1
ATOM 2340 N N . GLN B 1 57 ? -3.061 13.211 7.105 1 97.62 57 GLN B N 1
ATOM 2341 C CA . GLN B 1 57 ? -2.143 13.906 8 1 97.62 57 GLN B CA 1
ATOM 2342 C C . GLN B 1 57 ? -2.27 15.422 7.855 1 97.62 57 GLN B C 1
ATOM 2344 O O . GLN B 1 57 ? -2.111 16.156 8.828 1 97.62 57 GLN B O 1
ATOM 2349 N N . LYS B 1 58 ? -2.623 15.891 6.66 1 95.38 58 LYS B N 1
ATOM 2350 C CA . LYS B 1 58 ? -2.752 17.328 6.457 1 95.38 58 LYS B CA 1
ATOM 2351 C C . LYS B 1 58 ? -3.834 17.922 7.359 1 95.38 58 LYS B C 1
ATOM 2353 O O . LYS B 1 58 ? -3.693 19.031 7.859 1 95.38 58 LYS B O 1
ATOM 2358 N N . ALA B 1 59 ? -4.922 17.188 7.551 1 96.62 59 ALA B N 1
ATOM 2359 C CA . ALA B 1 59 ? -5.98 17.641 8.453 1 96.62 59 ALA B CA 1
ATOM 2360 C C . ALA B 1 59 ? -5.465 17.781 9.883 1 96.62 59 ALA B C 1
ATOM 2362 O O . ALA B 1 59 ? -5.746 18.781 10.555 1 96.62 59 ALA B O 1
ATOM 2363 N N . VAL B 1 60 ? -4.711 16.828 10.312 1 98.38 60 VAL B N 1
ATOM 2364 C CA . VAL B 1 60 ? -4.16 16.812 11.664 1 98.38 60 VAL B CA 1
ATOM 2365 C C . VAL B 1 60 ? -3.129 17.922 11.82 1 98.38 60 VAL B C 1
ATOM 2367 O O . VAL B 1 60 ? -3.184 18.703 12.773 1 98.38 60 VAL B O 1
ATOM 2370 N N . SER B 1 61 ? -2.221 18.031 10.852 1 97.81 61 SER B N 1
ATOM 2371 C CA . SER B 1 61 ? -1.159 19.031 10.898 1 97.81 61 SER B CA 1
ATOM 2372 C C . SER B 1 61 ? -1.73 20.453 10.914 1 97.81 61 SER B C 1
ATOM 2374 O O . SER B 1 61 ? -1.222 21.328 11.617 1 97.81 61 SER B O 1
ATOM 2376 N N . LYS B 1 62 ? -2.738 20.656 10.086 1 95.62 62 LYS B N 1
ATOM 2377 C CA . LYS B 1 62 ? -3.332 21.984 10.023 1 95.62 62 LYS B CA 1
ATOM 2378 C C . LYS B 1 62 ? -3.902 22.406 11.375 1 95.62 62 LYS B C 1
ATOM 2380 O O . LYS B 1 62 ? -3.609 23.5 11.867 1 95.62 62 LYS B O 1
ATOM 2385 N N . VAL B 1 63 ? -4.66 21.562 11.992 1 97.5 63 VAL B N 1
ATOM 2386 C CA . VAL B 1 63 ? -5.305 21.938 13.25 1 97.5 63 VAL B CA 1
ATOM 2387 C C . VAL B 1 63 ? -4.262 22.047 14.359 1 97.5 63 VAL B C 1
ATOM 2389 O O . VAL B 1 63 ? -4.445 22.797 15.32 1 97.5 63 VAL B O 1
ATOM 2392 N N . GLU B 1 64 ? -3.16 21.344 14.188 1 98.19 64 GLU B N 1
ATOM 2393 C CA . GLU B 1 64 ? -2.1 21.391 15.188 1 98.19 64 GLU B CA 1
ATOM 2394 C C . GLU B 1 64 ? -1.114 22.531 14.898 1 98.19 64 GLU B C 1
ATOM 2396 O O . GLU B 1 64 ? -0.119 22.688 15.609 1 98.19 64 GLU B O 1
ATOM 2401 N N . GLY B 1 65 ? -1.326 23.234 13.828 1 96.69 65 GLY B N 1
ATOM 2402 C CA . GLY B 1 65 ? -0.571 24.453 13.547 1 96.69 65 GLY B CA 1
ATOM 2403 C C . GLY B 1 65 ? 0.848 24.172 13.086 1 96.69 65 GLY B C 1
ATOM 2404 O O . GLY B 1 65 ? 1.774 24.906 13.445 1 96.69 65 GLY B O 1
ATOM 2405 N N . ARG B 1 66 ? 1.007 23.219 12.297 1 97.44 66 ARG B N 1
ATOM 2406 C CA . ARG B 1 66 ? 2.346 22.812 11.875 1 97.44 66 ARG B CA 1
ATOM 2407 C C . ARG B 1 66 ? 2.777 23.578 10.633 1 97.44 66 ARG B C 1
ATOM 2409 O O . ARG B 1 66 ? 3.418 23.016 9.742 1 97.44 66 ARG B O 1
ATOM 2416 N N . PHE B 1 67 ? 2.49 24.812 10.484 1 95.12 67 PHE B N 1
ATOM 2417 C CA . PHE B 1 67 ? 2.842 25.672 9.359 1 95.12 67 PHE B CA 1
ATOM 2418 C C . PHE B 1 67 ? 4.215 26.297 9.562 1 95.12 67 PHE B C 1
ATOM 2420 O O . PHE B 1 67 ? 4.59 26.641 10.695 1 95.12 67 PHE B O 1
ATOM 2427 N N . VAL B 1 68 ? 4.918 26.438 8.484 1 95.38 68 VAL B N 1
ATOM 2428 C CA . VAL B 1 68 ? 6.18 27.172 8.469 1 95.38 68 VAL B CA 1
ATOM 2429 C C . VAL B 1 68 ? 6.211 28.141 7.281 1 95.38 68 VAL B C 1
ATOM 2431 O O . VAL B 1 68 ? 6.043 27.719 6.133 1 95.38 68 VAL B O 1
ATOM 2434 N N . ARG B 1 69 ? 6.398 29.391 7.508 1 93.94 69 ARG B N 1
ATOM 2435 C CA . ARG B 1 69 ? 6.641 30.359 6.453 1 93.94 69 ARG B CA 1
ATOM 2436 C C . ARG B 1 69 ? 8.109 30.375 6.039 1 93.94 69 ARG B C 1
ATOM 2438 O O . ARG B 1 69 ? 8.977 30.75 6.824 1 93.94 69 ARG B O 1
ATOM 2445 N N . LEU B 1 70 ? 8.32 30 4.828 1 93.81 70 LEU B N 1
ATOM 2446 C CA . LEU B 1 70 ? 9.695 29.828 4.375 1 93.81 70 LEU B CA 1
ATOM 2447 C C . LEU B 1 70 ? 10.461 31.141 4.426 1 93.81 70 LEU B C 1
ATOM 2449 O O . LEU B 1 70 ? 11.68 31.156 4.621 1 93.81 70 LEU B O 1
ATOM 2453 N N . ALA B 1 71 ? 9.812 32.25 4.309 1 92.38 71 ALA B N 1
ATOM 2454 C CA . ALA B 1 71 ? 10.438 33.562 4.355 1 92.38 71 ALA B CA 1
ATOM 2455 C C . ALA B 1 71 ? 11.086 33.812 5.715 1 92.38 71 ALA B C 1
ATOM 2457 O O . ALA B 1 71 ? 11.984 34.656 5.832 1 92.38 71 ALA B O 1
ATOM 2458 N N . GLU B 1 72 ? 10.625 33.125 6.699 1 94.38 72 GLU B N 1
ATOM 2459 C CA . GLU B 1 72 ? 11.109 33.344 8.062 1 94.38 72 GLU B CA 1
ATOM 2460 C C . GLU B 1 72 ? 12.188 32.344 8.438 1 94.38 72 GLU B C 1
ATOM 2462 O O . GLU B 1 72 ? 12.656 32.344 9.578 1 94.38 72 GLU B O 1
ATOM 2467 N N . VAL B 1 73 ? 12.57 31.531 7.512 1 96.75 73 VAL B N 1
ATOM 2468 C CA . VAL B 1 73 ? 13.547 30.484 7.781 1 96.75 73 VAL B CA 1
ATOM 2469 C C . VAL B 1 73 ? 14.93 30.938 7.332 1 96.75 73 VAL B C 1
ATOM 2471 O O . VAL B 1 73 ? 15.109 31.391 6.199 1 96.75 73 VAL B O 1
ATOM 2474 N N . THR B 1 74 ? 15.875 30.859 8.266 1 98.12 74 THR B N 1
ATOM 2475 C CA . THR B 1 74 ? 17.266 31.109 7.934 1 98.12 74 THR B CA 1
ATOM 2476 C C . THR B 1 74 ? 18 29.797 7.625 1 98.12 74 THR B C 1
ATOM 2478 O O . THR B 1 74 ? 18.172 28.953 8.508 1 98.12 74 THR B O 1
ATOM 2481 N N . PRO B 1 75 ? 18.391 29.672 6.43 1 98.31 75 PRO B N 1
ATOM 2482 C CA . PRO B 1 75 ? 19.062 28.406 6.062 1 98.31 75 PRO B CA 1
ATOM 2483 C C . PRO B 1 75 ? 20.438 28.266 6.727 1 98.31 75 PRO B C 1
ATOM 2485 O O . PRO B 1 75 ? 21.172 29.234 6.859 1 98.31 75 PRO B O 1
ATOM 2488 N N . SER B 1 76 ? 20.75 27.109 7.203 1 98.62 76 SER B N 1
ATOM 2489 C CA . SER B 1 76 ? 22.078 26.75 7.684 1 98.62 76 SER B CA 1
ATOM 2490 C C . SER B 1 76 ? 23.016 26.438 6.523 1 98.62 76 SER B C 1
ATOM 2492 O O . SER B 1 76 ? 22.594 26.391 5.367 1 98.62 76 SER B O 1
ATOM 2494 N N . ALA B 1 77 ? 24.266 26.188 6.863 1 98.56 77 ALA B N 1
ATOM 2495 C CA . ALA B 1 77 ? 25.25 25.797 5.855 1 98.56 77 ALA B CA 1
ATOM 2496 C C . ALA B 1 77 ? 24.859 24.484 5.199 1 98.56 77 ALA B C 1
ATOM 2498 O O . ALA B 1 77 ? 25 24.312 3.984 1 98.56 77 ALA B O 1
ATOM 2499 N N . ARG B 1 78 ? 24.406 23.625 5.98 1 98.38 78 ARG B N 1
ATOM 2500 C CA . ARG B 1 78 ? 24 22.328 5.473 1 98.38 78 ARG B CA 1
ATOM 2501 C C . ARG B 1 78 ? 22.812 22.453 4.52 1 98.38 78 ARG B C 1
ATOM 2503 O O . ARG B 1 78 ? 22.75 21.766 3.504 1 98.38 78 ARG B O 1
ATOM 2510 N N . ALA B 1 79 ? 21.891 23.266 4.855 1 98.62 79 ALA B N 1
ATOM 2511 C CA . ALA B 1 79 ? 20.719 23.5 4.012 1 98.62 79 ALA B CA 1
ATOM 2512 C C . ALA B 1 79 ? 21.125 24.109 2.668 1 98.62 79 ALA B C 1
ATOM 2514 O O . ALA B 1 79 ? 20.578 23.75 1.628 1 98.62 79 ALA B O 1
ATOM 2515 N N . ILE B 1 80 ? 22.047 24.984 2.705 1 98.69 80 ILE B N 1
ATOM 2516 C CA . ILE B 1 80 ? 22.547 25.625 1.488 1 98.69 80 ILE B CA 1
ATOM 2517 C C . ILE B 1 80 ? 23.219 24.578 0.602 1 98.69 80 ILE B C 1
ATOM 2519 O O . ILE B 1 80 ? 23.016 24.562 -0.615 1 98.69 80 ILE B O 1
ATOM 2523 N N . GLU B 1 81 ? 23.969 23.75 1.229 1 98.56 81 GLU B N 1
ATOM 2524 C CA . GLU B 1 81 ? 24.609 22.656 0.491 1 98.56 81 GLU B CA 1
ATOM 2525 C C . GLU B 1 81 ? 23.578 21.734 -0.147 1 98.56 81 GLU B C 1
ATOM 2527 O O . GLU B 1 81 ? 23.703 21.359 -1.314 1 98.56 81 GLU B O 1
ATOM 2532 N N . LEU B 1 82 ? 22.625 21.406 0.633 1 98.5 82 LEU B N 1
ATOM 2533 C CA . LEU B 1 82 ? 21.562 20.547 0.134 1 98.5 82 LEU B CA 1
ATOM 2534 C C . LEU B 1 82 ? 20.812 21.219 -1.015 1 98.5 82 LEU B C 1
ATOM 2536 O O . LEU B 1 82 ? 20.469 20.562 -2 1 98.5 82 LEU B O 1
ATOM 2540 N N . SER B 1 83 ? 20.516 22.438 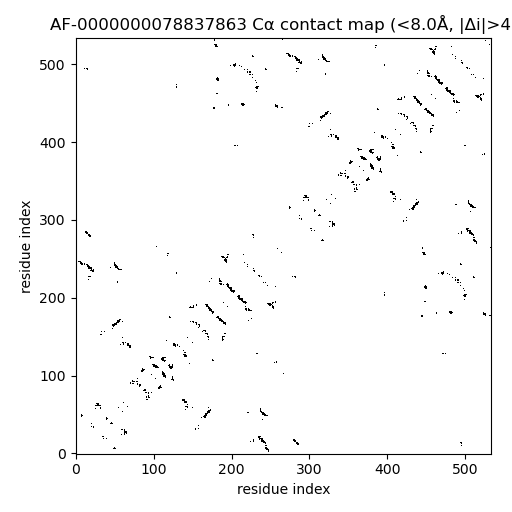-0.886 1 98.31 83 SER B N 1
ATOM 2541 C CA . SER B 1 83 ? 19.859 23.219 -1.93 1 98.31 83 SER B CA 1
ATOM 2542 C C . SER B 1 83 ? 20.656 23.188 -3.227 1 98.31 83 SER B C 1
ATOM 2544 O O . SER B 1 83 ? 20.094 23.016 -4.309 1 98.31 83 SER B O 1
ATOM 2546 N N . ALA B 1 84 ? 21.922 23.359 -3.125 1 98.31 84 ALA B N 1
ATOM 2547 C CA . ALA B 1 84 ? 22.797 23.328 -4.297 1 98.31 84 ALA B CA 1
ATOM 2548 C C . ALA B 1 84 ? 22.766 21.969 -4.973 1 98.31 84 ALA B C 1
ATOM 2550 O O . ALA B 1 84 ? 22.781 21.875 -6.203 1 98.31 84 ALA B O 1
ATOM 2551 N N . ALA B 1 85 ? 22.703 20.984 -4.199 1 97.62 85 ALA B N 1
ATOM 2552 C CA . ALA B 1 85 ? 22.781 19.625 -4.703 1 97.62 85 ALA B CA 1
ATOM 2553 C C . ALA B 1 85 ? 21.453 19.203 -5.324 1 97.62 85 ALA B C 1
ATOM 2555 O O . ALA B 1 85 ? 21.422 18.375 -6.25 1 97.62 85 ALA B O 1
ATOM 2556 N N . THR B 1 86 ? 20.359 19.734 -4.906 1 97.25 86 THR B N 1
ATOM 2557 C CA . THR B 1 86 ? 19.047 19.203 -5.277 1 97.25 86 THR B CA 1
ATOM 2558 C C . THR B 1 86 ? 18.266 20.219 -6.109 1 97.25 86 THR B C 1
ATOM 2560 O O . THR B 1 86 ? 17.297 19.875 -6.77 1 97.25 86 THR B O 1
ATOM 2563 N N . GLY B 1 87 ? 18.625 21.453 -5.965 1 97.06 87 GLY B N 1
ATOM 2564 C CA . GLY B 1 87 ? 17.906 22.516 -6.656 1 97.06 87 GLY B CA 1
ATOM 2565 C C . GLY B 1 87 ? 16.703 23.016 -5.875 1 97.06 87 GLY B C 1
ATOM 2566 O O . GLY B 1 87 ? 15.992 23.922 -6.336 1 97.06 87 GLY B O 1
ATOM 2567 N N . LYS B 1 88 ? 16.453 22.547 -4.707 1 95.75 88 LYS B N 1
ATOM 2568 C CA . LYS B 1 88 ? 15.359 23.016 -3.865 1 95.75 88 LYS B CA 1
ATOM 2569 C C . LYS B 1 88 ? 15.742 24.297 -3.121 1 95.75 88 LYS B C 1
ATOM 2571 O O . LYS B 1 88 ? 16.906 24.5 -2.779 1 95.75 88 LYS B O 1
ATOM 2576 N N . PRO B 1 89 ? 14.758 25.141 -2.844 1 95.38 89 PRO B N 1
ATOM 2577 C CA . PRO B 1 89 ? 15.086 26.359 -2.119 1 95.38 89 PRO B CA 1
ATOM 2578 C C . PRO B 1 89 ? 15.727 26.094 -0.757 1 95.38 89 PRO B C 1
ATOM 2580 O O . PRO B 1 89 ? 15.281 25.203 -0.031 1 95.38 89 PRO B O 1
ATOM 2583 N N . ALA B 1 90 ? 16.656 26.906 -0.403 1 98 90 ALA B N 1
ATOM 2584 C CA . ALA B 1 90 ? 17.453 26.703 0.805 1 98 90 ALA B CA 1
ATOM 2585 C C . ALA B 1 90 ? 16.578 26.734 2.051 1 98 90 ALA B C 1
ATOM 2587 O O . ALA B 1 90 ? 16.75 25.922 2.961 1 98 90 ALA B O 1
ATOM 2588 N N . PRO B 1 91 ? 15.633 27.641 2.135 1 97.19 91 PRO B N 1
ATOM 2589 C CA . PRO B 1 91 ? 14.781 27.594 3.328 1 97.19 91 PRO B CA 1
ATOM 2590 C C . PRO B 1 91 ? 13.992 26.297 3.447 1 97.19 91 PRO B C 1
ATOM 2592 O O . PRO B 1 91 ? 13.805 25.781 4.555 1 97.19 91 PRO B O 1
ATOM 2595 N N . LEU B 1 92 ? 13.555 25.766 2.316 1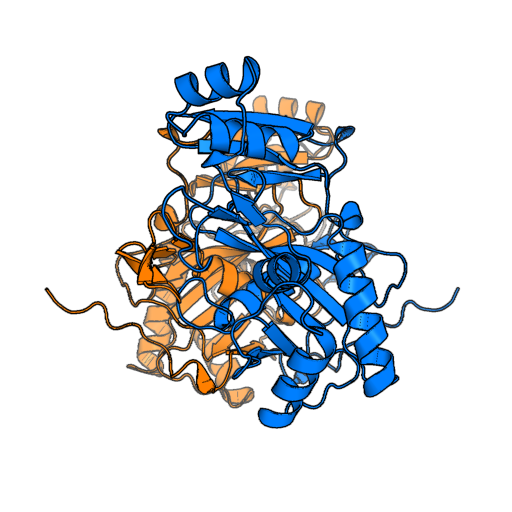 96.69 92 LEU B N 1
ATOM 2596 C CA . LEU B 1 92 ? 12.859 24.484 2.324 1 96.69 92 LEU B CA 1
ATOM 2597 C C . LEU B 1 92 ? 13.797 23.359 2.771 1 96.69 92 LEU B C 1
ATOM 2599 O O . LEU B 1 92 ? 13.398 22.516 3.568 1 96.69 92 LEU B O 1
ATOM 2603 N N . CYS B 1 93 ? 14.961 23.438 2.289 1 98.19 93 CYS B N 1
ATOM 2604 C CA . CYS B 1 93 ? 15.953 22.453 2.691 1 98.19 93 CYS B CA 1
ATOM 2605 C C . CYS B 1 93 ? 16.188 22.484 4.199 1 98.19 93 CYS B C 1
ATOM 2607 O O . CYS B 1 93 ? 16.344 21.438 4.832 1 98.19 93 CYS B O 1
ATOM 2609 N N . GLU B 1 94 ? 16.203 23.672 4.742 1 98.62 94 GLU B N 1
ATOM 2610 C CA . GLU B 1 94 ? 16.375 23.812 6.188 1 98.62 94 GLU B CA 1
ATOM 2611 C C . GLU B 1 94 ? 15.227 23.156 6.941 1 98.62 94 GLU B C 1
ATOM 2613 O O . GLU B 1 94 ? 15.445 22.453 7.934 1 98.62 94 GLU B O 1
ATOM 2618 N N . VAL B 1 95 ? 14.039 23.359 6.43 1 98.19 95 VAL B N 1
ATOM 2619 C CA . VAL B 1 95 ? 12.859 22.766 7.055 1 98.19 95 VAL B CA 1
ATOM 2620 C C . VAL B 1 95 ? 12.938 21.25 6.965 1 98.19 95 VAL B C 1
ATOM 2622 O O . VAL B 1 95 ? 12.711 20.547 7.953 1 98.19 95 VAL B O 1
ATOM 2625 N N . ILE B 1 96 ? 13.281 20.719 5.801 1 98.44 96 ILE B N 1
ATOM 2626 C CA . ILE B 1 96 ? 13.43 19.281 5.582 1 98.44 96 ILE B CA 1
ATOM 2627 C C . ILE B 1 96 ? 14.453 18.703 6.559 1 98.44 96 ILE B C 1
ATOM 2629 O O . ILE B 1 96 ? 14.188 17.703 7.223 1 98.44 96 ILE B O 1
ATOM 2633 N N . LEU B 1 97 ? 15.547 19.375 6.719 1 98.75 97 LEU B N 1
ATOM 2634 C CA . LEU B 1 97 ? 16.609 18.938 7.621 1 98.75 97 LEU B CA 1
ATOM 2635 C C . LEU B 1 97 ? 16.125 18.922 9.062 1 98.75 97 LEU B C 1
ATOM 2637 O O . LEU B 1 97 ? 16.391 17.984 9.812 1 98.75 97 LEU B O 1
ATOM 2641 N N . SER B 1 98 ? 15.43 19.922 9.422 1 98.56 98 SER B N 1
ATOM 2642 C CA . SER B 1 98 ? 14.992 20.078 10.805 1 98.56 98 SER B CA 1
ATOM 2643 C C . SER B 1 98 ? 14.008 18.984 11.203 1 98.56 98 SER B C 1
ATOM 2645 O O . SER B 1 98 ? 13.859 18.688 12.383 1 98.56 98 SER B O 1
ATOM 2647 N N . GLU B 1 99 ? 13.312 18.375 10.203 1 98.62 99 GLU B N 1
ATOM 2648 C CA . GLU B 1 99 ? 12.328 17.328 10.461 1 98.62 99 GLU B CA 1
ATOM 2649 C C . GLU B 1 99 ? 12.938 15.945 10.32 1 98.62 99 GLU B C 1
ATOM 2651 O O . GLU B 1 99 ? 12.25 14.938 10.477 1 98.62 99 GLU B O 1
ATOM 2656 N N . SER B 1 100 ? 14.227 15.836 10.055 1 98.44 100 SER B N 1
ATOM 2657 C CA . SER B 1 100 ? 14.844 14.57 9.672 1 98.44 100 SER B CA 1
ATOM 2658 C C . SER B 1 100 ? 15.984 14.203 10.617 1 98.44 100 SER B C 1
ATOM 2660 O O . SER B 1 100 ? 16.625 15.086 11.188 1 98.44 100 SER B O 1
ATOM 2662 N N . VAL B 1 101 ? 16.219 12.938 10.766 1 97.81 101 VAL B N 1
ATOM 2663 C CA . VAL B 1 101 ? 17.375 12.492 11.531 1 97.81 101 VAL B CA 1
ATOM 2664 C C . VAL B 1 101 ? 18.484 12.031 10.586 1 97.81 101 VAL B C 1
ATOM 2666 O O . VAL B 1 101 ? 19.625 11.82 11.008 1 97.81 101 VAL B O 1
ATOM 2669 N N . GLU B 1 102 ? 18.156 11.922 9.258 1 97.12 102 GLU B N 1
ATOM 2670 C CA . GLU B 1 102 ? 19.125 11.43 8.273 1 97.12 102 GLU B CA 1
ATOM 2671 C C . GLU B 1 102 ? 18.688 11.789 6.852 1 97.12 102 GLU B C 1
ATOM 2673 O O . GLU B 1 102 ? 17.484 11.742 6.531 1 97.12 102 GLU B O 1
ATOM 2678 N N . ILE B 1 103 ? 19.578 12.266 6.031 1 97.56 103 ILE B N 1
ATOM 2679 C CA . ILE B 1 103 ? 19.375 12.273 4.586 1 97.56 103 ILE B CA 1
ATOM 2680 C C . ILE B 1 103 ? 19.75 10.914 4 1 97.56 103 ILE B C 1
ATOM 2682 O O . ILE B 1 103 ? 20.922 10.523 4.031 1 97.56 103 ILE B O 1
ATOM 2686 N N . VAL B 1 104 ? 18.828 10.188 3.441 1 96.75 104 VAL B N 1
ATOM 2687 C CA . VAL B 1 104 ? 19.047 8.828 2.959 1 96.75 104 VAL B CA 1
ATOM 2688 C C . VAL B 1 104 ? 19.641 8.875 1.549 1 96.75 104 VAL B C 1
ATOM 2690 O O . VAL B 1 104 ? 20.625 8.203 1.261 1 96.75 104 VAL B O 1
ATOM 2693 N N . ARG B 1 105 ? 19.031 9.602 0.663 1 96.44 105 ARG B N 1
ATOM 2694 C CA . ARG B 1 105 ? 19.469 9.797 -0.714 1 96.44 105 ARG B CA 1
ATOM 2695 C C . ARG B 1 105 ? 19.047 11.164 -1.242 1 96.44 105 ARG B C 1
ATOM 2697 O O . ARG B 1 105 ? 18.062 11.734 -0.781 1 96.44 105 ARG B O 1
ATOM 2704 N N . THR B 1 106 ? 19.812 11.688 -2.182 1 95.94 106 THR B N 1
ATOM 2705 C CA . THR B 1 106 ? 19.422 12.898 -2.889 1 95.94 106 THR B CA 1
ATOM 2706 C C . THR B 1 106 ? 19.656 12.75 -4.391 1 95.94 106 THR B C 1
ATOM 2708 O O . THR B 1 106 ? 20.5 11.945 -4.816 1 95.94 106 THR B O 1
ATOM 2711 N N . ARG B 1 107 ? 18.953 13.375 -5.133 1 94.56 107 ARG B N 1
ATOM 2712 C CA . ARG B 1 107 ? 19.172 13.688 -6.543 1 94.56 107 ARG B CA 1
ATOM 2713 C C . ARG B 1 107 ? 18.531 15.016 -6.914 1 94.56 107 ARG B C 1
ATOM 2715 O O . ARG B 1 107 ? 17.781 15.594 -6.113 1 94.56 107 ARG B O 1
ATOM 2722 N N . PRO B 1 108 ? 18.891 15.523 -7.992 1 94.31 108 PRO B N 1
ATOM 2723 C CA . PRO B 1 108 ? 18.203 16.766 -8.359 1 94.31 108 PRO B CA 1
ATOM 2724 C C . PRO B 1 108 ? 16.688 16.656 -8.258 1 94.31 108 PRO B C 1
ATOM 2726 O O . PRO B 1 108 ? 16.078 15.734 -8.82 1 94.31 108 PRO B O 1
ATOM 2729 N N . GLY B 1 109 ? 16.109 17.5 -7.426 1 92.62 109 GLY B N 1
ATOM 2730 C CA . GLY B 1 109 ? 14.672 17.594 -7.301 1 92.62 109 GLY B CA 1
ATOM 2731 C C . GLY B 1 109 ? 14.102 16.688 -6.219 1 92.62 109 GLY B C 1
ATOM 2732 O O . GLY B 1 109 ? 12.898 16.719 -5.953 1 92.62 109 GLY B O 1
ATOM 2733 N N . LEU B 1 110 ? 14.969 15.914 -5.605 1 93.94 110 LEU B N 1
ATOM 2734 C CA . LEU B 1 110 ? 14.445 14.93 -4.664 1 93.94 110 LEU B CA 1
ATOM 2735 C C . LEU B 1 110 ? 15.375 14.773 -3.469 1 93.94 110 LEU B C 1
ATOM 2737 O O . LEU B 1 110 ? 16.594 14.633 -3.635 1 93.94 110 LEU B O 1
ATOM 2741 N N . VAL B 1 111 ? 14.805 14.867 -2.303 1 97 111 VAL B N 1
ATOM 2742 C CA . VAL B 1 111 ? 15.484 14.547 -1.054 1 97 111 VAL B CA 1
ATOM 2743 C C . VAL B 1 111 ? 14.727 13.445 -0.317 1 97 111 VAL B C 1
ATOM 2745 O O . VAL B 1 111 ? 13.578 13.641 0.085 1 97 111 VAL B O 1
ATOM 2748 N N . ILE B 1 112 ? 15.312 12.266 -0.171 1 97.56 112 ILE B N 1
ATOM 2749 C CA . ILE B 1 112 ? 14.766 11.188 0.648 1 97.56 112 ILE B CA 1
ATOM 2750 C C . ILE B 1 112 ? 15.367 11.25 2.049 1 97.56 112 ILE B C 1
ATOM 2752 O O . ILE B 1 112 ? 16.594 11.25 2.205 1 97.56 112 ILE B O 1
ATOM 2756 N N . THR B 1 113 ? 14.523 11.344 3.029 1 98.06 113 THR B N 1
ATOM 2757 C CA . THR B 1 113 ? 14.984 11.5 4.406 1 98.06 113 THR B CA 1
ATOM 2758 C C . THR B 1 113 ? 14.406 10.414 5.301 1 98.06 113 THR B C 1
ATOM 2760 O O . THR B 1 113 ? 13.438 9.75 4.934 1 98.06 113 THR B O 1
ATOM 2763 N N . ARG B 1 114 ? 15.055 10.141 6.359 1 98.06 114 ARG B N 1
ATOM 2764 C CA . ARG B 1 114 ? 14.406 9.508 7.508 1 98.06 114 ARG B CA 1
ATOM 2765 C C . ARG B 1 114 ? 13.852 10.555 8.461 1 98.06 114 ARG B C 1
ATOM 2767 O O . ARG B 1 114 ? 14.609 11.305 9.086 1 98.06 114 ARG B O 1
ATOM 2774 N N . HIS B 1 115 ? 12.602 10.688 8.547 1 98.44 115 HIS B N 1
ATOM 2775 C CA . HIS B 1 115 ? 11.906 11.609 9.445 1 98.44 115 HIS B CA 1
ATOM 2776 C C . HIS B 1 115 ? 12.195 11.289 10.906 1 98.44 115 HIS B C 1
ATOM 2778 O O . HIS B 1 115 ? 12.555 10.156 11.234 1 98.44 115 HIS B O 1
ATOM 2784 N N . ARG B 1 116 ? 12.031 12.188 11.773 1 97.94 116 ARG B N 1
ATOM 2785 C CA . ARG B 1 116 ? 12.289 11.984 13.195 1 97.94 116 ARG B CA 1
ATOM 2786 C C . ARG B 1 116 ? 11.406 10.867 13.758 1 97.94 116 ARG B C 1
ATOM 2788 O O . ARG B 1 116 ? 11.766 10.227 14.742 1 97.94 116 ARG B O 1
ATOM 2795 N N . THR B 1 117 ? 10.273 10.578 13.102 1 98 117 THR B N 1
ATOM 2796 C CA . THR B 1 117 ? 9.414 9.469 13.508 1 98 117 THR B CA 1
ATOM 2797 C C . THR B 1 117 ? 10.016 8.133 13.086 1 98 117 THR B C 1
ATOM 2799 O O . THR B 1 117 ? 9.555 7.074 13.516 1 98 117 THR B O 1
ATOM 2802 N N . GLY B 1 118 ? 10.977 8.125 12.219 1 97.44 118 GLY B N 1
ATOM 2803 C CA . GLY B 1 118 ? 11.609 6.922 11.719 1 97.44 118 GLY B CA 1
ATOM 2804 C C . GLY B 1 118 ? 11.188 6.57 10.297 1 97.44 118 GLY B C 1
ATOM 2805 O O . GLY B 1 118 ? 11.805 5.723 9.656 1 97.44 118 GLY B O 1
ATOM 2806 N N . VAL B 1 119 ? 10.18 7.195 9.766 1 98.25 119 VAL B N 1
ATOM 2807 C CA . VAL B 1 119 ? 9.648 6.891 8.438 1 98.25 119 VAL B CA 1
ATOM 2808 C C . VAL B 1 119 ? 10.594 7.426 7.367 1 98.25 119 VAL B C 1
ATOM 2810 O O . VAL B 1 119 ? 11.062 8.562 7.457 1 98.25 119 VAL B O 1
ATOM 2813 N N . VAL B 1 120 ? 10.93 6.672 6.422 1 97.81 120 VAL B N 1
ATOM 2814 C CA . VAL B 1 120 ? 11.719 7.105 5.27 1 97.81 120 VAL B CA 1
ATOM 2815 C C . VAL B 1 120 ? 10.789 7.566 4.152 1 97.81 120 VAL B C 1
ATOM 2817 O O . VAL B 1 120 ? 9.914 6.816 3.717 1 97.81 120 VAL B O 1
ATOM 2820 N N . LEU B 1 121 ? 10.945 8.781 3.717 1 97.62 121 LEU B N 1
ATOM 2821 C CA . LEU B 1 121 ? 10.039 9.344 2.717 1 97.62 121 LEU B CA 1
ATOM 2822 C C . LEU B 1 121 ? 10.672 10.555 2.039 1 97.62 121 LEU B C 1
ATOM 2824 O O . LEU B 1 121 ? 11.734 11.023 2.461 1 97.62 121 LEU B O 1
ATOM 2828 N N . ALA B 1 122 ? 9.977 11.055 1.061 1 96.62 122 ALA B N 1
ATOM 2829 C CA . ALA B 1 122 ? 10.43 12.234 0.32 1 96.62 122 ALA B CA 1
ATOM 2830 C C . ALA B 1 122 ? 10.172 13.508 1.111 1 96.62 122 ALA B C 1
ATOM 2832 O O . ALA B 1 122 ? 9.094 13.688 1.685 1 96.62 122 ALA B O 1
ATOM 2833 N N . ASN B 1 123 ? 11.164 14.383 1.245 1 96.88 123 ASN B N 1
ATOM 2834 C CA . ASN B 1 123 ? 11.094 15.75 1.738 1 96.88 123 ASN B CA 1
ATOM 2835 C C . ASN B 1 123 ? 10.609 15.797 3.188 1 96.88 123 ASN B C 1
ATOM 2837 O O . ASN B 1 123 ? 9.945 16.75 3.592 1 96.88 123 ASN B O 1
ATOM 2841 N N . ALA B 1 124 ? 10.773 14.727 3.891 1 97.88 124 ALA B N 1
ATOM 2842 C CA . ALA B 1 124 ? 10.375 14.625 5.293 1 97.88 124 ALA B CA 1
ATOM 2843 C C . ALA B 1 124 ? 8.891 14.898 5.469 1 97.88 124 ALA B C 1
ATOM 2845 O O . ALA B 1 124 ? 8.461 15.391 6.512 1 97.88 124 ALA B O 1
ATOM 2846 N N . GLY B 1 125 ? 8.141 14.695 4.391 1 96.44 125 GLY B N 1
ATOM 2847 C CA . GLY B 1 125 ? 6.703 14.891 4.457 1 96.44 125 GLY B CA 1
ATOM 2848 C C . GLY B 1 125 ? 6.289 16.344 4.379 1 96.44 125 GLY B C 1
ATOM 2849 O O . GLY B 1 125 ? 5.109 16.672 4.527 1 96.44 125 GLY B O 1
ATOM 2850 N N . VAL B 1 126 ? 7.273 17.25 4.172 1 95.81 126 VAL B N 1
ATOM 2851 C CA . VAL B 1 126 ? 6.965 18.672 4.039 1 95.81 126 VAL B CA 1
ATOM 2852 C C . VAL B 1 126 ? 6.176 18.922 2.754 1 95.81 126 VAL B C 1
ATOM 2854 O O . VAL B 1 126 ? 6.598 18.5 1.672 1 95.81 126 VAL B O 1
ATOM 2857 N N . ASP B 1 127 ? 5.062 19.562 2.875 1 88.69 127 ASP B N 1
ATOM 2858 C CA . ASP B 1 127 ? 4.145 19.703 1.749 1 88.69 127 ASP B CA 1
ATOM 2859 C C . ASP B 1 127 ? 3.742 21.156 1.554 1 88.69 127 ASP B C 1
ATOM 2861 O O . ASP B 1 127 ? 3.504 21.875 2.525 1 88.69 127 ASP B O 1
ATOM 2865 N N . ALA B 1 128 ? 3.686 21.5 0.364 1 81.94 128 ALA B N 1
ATOM 2866 C CA . ALA B 1 128 ? 3.236 22.859 0.057 1 81.94 128 ALA B CA 1
ATOM 2867 C C . ALA B 1 128 ? 1.815 22.844 -0.5 1 81.94 128 ALA B C 1
ATOM 2869 O O . ALA B 1 128 ? 1.156 23.891 -0.544 1 81.94 128 ALA B O 1
ATOM 2870 N N . SER B 1 129 ? 1.314 21.609 -0.888 1 76.44 129 SER B N 1
ATOM 2871 C CA . SER B 1 129 ? -0.015 21.516 -1.482 1 76.44 129 SER B CA 1
ATOM 2872 C C . SER B 1 129 ? -1.104 21.609 -0.418 1 76.44 129 SER B C 1
ATOM 2874 O O . SER B 1 129 ? -0.892 21.219 0.73 1 76.44 129 SER B O 1
ATOM 2876 N N . ASN B 1 130 ? -2.377 22.156 -0.827 1 70.88 130 ASN B N 1
ATOM 2877 C CA . ASN B 1 130 ? -3.57 22.281 0.002 1 70.88 130 ASN B CA 1
ATOM 2878 C C . ASN B 1 130 ? -3.314 23.141 1.232 1 70.88 130 ASN B C 1
ATOM 2880 O O . ASN B 1 130 ? -3.869 22.891 2.303 1 70.88 130 ASN B O 1
ATOM 2884 N N . VAL B 1 131 ? -2.303 23.922 1.168 1 72.94 131 VAL B N 1
ATOM 2885 C CA . VAL B 1 131 ? -2.053 24.953 2.164 1 72.94 131 VAL B CA 1
ATOM 2886 C C . VAL B 1 131 ? -2.492 26.312 1.617 1 72.94 131 VAL B C 1
ATOM 2888 O O . VAL B 1 131 ? -2.135 26.688 0.496 1 72.94 131 VAL B O 1
ATOM 2891 N N . ALA B 1 132 ? -3.518 26.859 2.27 1 69.31 132 ALA B N 1
ATOM 2892 C CA . ALA B 1 132 ? -4.055 28.141 1.825 1 69.31 132 ALA B CA 1
ATOM 2893 C C . ALA B 1 132 ? -2.934 29.125 1.467 1 69.31 132 ALA B C 1
ATOM 2895 O O . ALA B 1 132 ? -1.928 29.203 2.176 1 69.31 132 ALA B O 1
ATOM 2896 N N . PRO B 1 133 ? -2.988 29.5 0.085 1 59.09 133 PRO B N 1
ATOM 2897 C CA . PRO B 1 133 ? -1.956 30.469 -0.259 1 59.09 133 PRO B CA 1
ATOM 2898 C C . PRO B 1 133 ? -1.865 31.609 0.753 1 59.09 133 PRO B C 1
ATOM 2900 O O . PRO B 1 133 ? -2.893 32.125 1.224 1 59.09 133 PRO B O 1
ATOM 2903 N N . THR B 1 134 ? -1.057 31.484 1.741 1 55.44 134 THR B N 1
ATOM 2904 C CA . THR B 1 134 ? -0.773 32.812 2.275 1 55.44 134 THR B CA 1
ATOM 2905 C C . THR B 1 134 ? 0 33.656 1.261 1 55.44 134 THR B C 1
ATOM 2907 O O . THR B 1 134 ? 0.571 33.125 0.31 1 55.44 134 THR B O 1
ATOM 2910 N N . GLU B 1 135 ? -0.081 35.125 1.456 1 48.62 135 GLU B N 1
ATOM 2911 C CA . GLU B 1 135 ? 0.724 36.062 0.658 1 48.62 135 GLU B CA 1
ATOM 2912 C C . GLU B 1 135 ? 2.094 35.469 0.344 1 48.62 135 GLU B C 1
ATOM 2914 O O . GLU B 1 135 ? 2.584 34.594 1.076 1 48.62 135 GLU B O 1
ATOM 2919 N N . GLU B 1 136 ? 2.725 35.562 -0.726 1 50.69 136 GLU B N 1
ATOM 2920 C CA . GLU B 1 136 ? 4.176 35.5 -0.862 1 50.69 136 GLU B CA 1
ATOM 2921 C C . GLU B 1 136 ? 4.867 35.906 0.441 1 50.69 136 GLU B C 1
ATOM 2923 O O . GLU B 1 136 ? 4.453 36.844 1.113 1 50.69 136 GLU B O 1
ATOM 2928 N N . PRO B 1 137 ? 5.789 35.188 0.942 1 55.47 137 PRO B N 1
ATOM 2929 C CA . PRO B 1 137 ? 6.512 33.969 0.551 1 55.47 137 PRO B CA 1
ATOM 2930 C C . PRO B 1 137 ? 5.746 32.688 0.877 1 55.47 137 PRO B C 1
ATOM 2932 O O . PRO B 1 137 ? 4.789 32.719 1.657 1 55.47 137 PRO B O 1
ATOM 2935 N N . GLU B 1 138 ? 6.227 31.297 0.385 1 82.44 138 GLU B N 1
ATOM 2936 C CA . GLU B 1 138 ? 5.668 29.953 0.296 1 82.44 138 GLU B CA 1
ATOM 2937 C C . GLU B 1 138 ? 5.508 29.328 1.68 1 82.44 138 GLU B C 1
ATOM 2939 O O . GLU B 1 138 ? 6.391 29.453 2.531 1 82.44 138 GLU B O 1
ATOM 2944 N N . THR B 1 139 ? 4.371 29.156 2.211 1 90 139 THR B N 1
ATOM 2945 C CA . THR B 1 139 ? 4.098 28.422 3.434 1 90 139 THR B CA 1
ATOM 2946 C C . THR B 1 139 ? 4 26.922 3.143 1 90 139 THR B C 1
ATOM 2948 O O . THR B 1 139 ? 3.395 26.516 2.148 1 90 139 THR B O 1
ATOM 2951 N N . VAL B 1 140 ? 4.738 26.156 4.055 1 94.38 140 VAL B N 1
ATOM 2952 C CA . VAL B 1 140 ? 4.676 24.703 3.93 1 94.38 140 VAL B CA 1
ATOM 2953 C C . VAL B 1 140 ? 4.059 24.109 5.191 1 94.38 140 VAL B C 1
ATOM 2955 O O . VAL B 1 140 ? 3.955 24.781 6.219 1 94.38 140 VAL B O 1
ATOM 2958 N N . LEU B 1 141 ? 3.564 22.953 5.043 1 95.56 141 LEU B N 1
ATOM 2959 C CA . LEU B 1 141 ? 2.953 22.219 6.145 1 95.56 141 LEU B CA 1
ATOM 2960 C C . LEU B 1 141 ? 3.801 21.016 6.527 1 95.56 141 LEU B C 1
ATOM 2962 O O . LEU B 1 141 ? 4.223 20.234 5.656 1 95.56 141 LEU B O 1
ATOM 2966 N N . LEU B 1 142 ? 4.129 20.875 7.82 1 97.94 142 LEU B N 1
ATOM 2967 C CA . LEU B 1 142 ? 4.898 19.766 8.352 1 97.94 142 LEU B CA 1
ATOM 2968 C C . LEU B 1 142 ? 3.979 18.641 8.844 1 97.94 142 LEU B C 1
ATOM 2970 O O . LEU B 1 142 ? 2.789 18.875 9.078 1 97.94 142 LEU B O 1
ATOM 2974 N N . TRP B 1 143 ? 4.523 17.422 9.008 1 98.38 143 TRP B N 1
ATOM 2975 C CA . TRP B 1 143 ? 3.801 16.359 9.688 1 98.38 143 TRP B CA 1
ATOM 2976 C C . TRP B 1 143 ? 3.443 16.75 11.117 1 98.38 143 TRP B C 1
ATOM 2978 O O . TRP B 1 143 ? 4.055 17.672 11.68 1 98.38 143 TRP B O 1
ATOM 2988 N N . PRO B 1 144 ? 2.393 16.078 11.695 1 98.44 144 PRO B N 1
ATOM 2989 C CA . PRO B 1 144 ? 2.229 16.266 13.141 1 98.44 144 PRO B CA 1
ATOM 2990 C C . PRO B 1 144 ? 3.506 15.961 13.922 1 98.44 144 PRO B C 1
ATOM 2992 O O . PRO B 1 144 ? 4.309 15.125 13.5 1 98.44 144 PRO B O 1
ATOM 2995 N N . LEU B 1 145 ? 3.686 16.625 15.047 1 97.94 145 LEU B N 1
ATOM 2996 C CA . LEU B 1 145 ? 4.875 16.406 15.867 1 97.94 145 LEU B CA 1
ATOM 2997 C C . LEU B 1 145 ? 4.984 14.945 16.281 1 97.94 145 LEU B C 1
ATOM 2999 O O . LEU B 1 145 ? 6.074 14.375 16.266 1 97.94 145 LEU B O 1
ATOM 3003 N N . ASP B 1 146 ? 3.912 14.391 16.703 1 98.5 146 ASP B N 1
ATOM 3004 C CA . ASP B 1 146 ? 3.773 12.992 17.094 1 98.5 146 ASP B CA 1
ATOM 3005 C C . ASP B 1 146 ? 2.459 12.406 16.594 1 98.5 146 ASP B C 1
ATOM 3007 O O . ASP B 1 146 ? 1.448 12.438 17.297 1 98.5 146 ASP B O 1
ATOM 3011 N N . PRO B 1 147 ? 2.527 11.797 15.398 1 98.75 147 PRO B N 1
ATOM 3012 C CA . PRO B 1 147 ? 1.287 11.328 14.773 1 98.75 147 PRO B CA 1
ATOM 3013 C C . PRO B 1 147 ? 0.569 10.273 15.609 1 98.75 147 PRO B C 1
ATOM 3015 O O . PRO B 1 147 ? -0.664 10.219 15.617 1 98.75 147 PRO B O 1
ATOM 3018 N N . ASP B 1 148 ? 1.268 9.398 16.297 1 98.81 148 ASP B N 1
ATOM 3019 C CA . ASP B 1 148 ? 0.627 8.43 17.188 1 98.81 148 ASP B CA 1
ATOM 3020 C C . ASP B 1 148 ? -0.145 9.141 18.297 1 98.81 148 ASP B C 1
ATOM 3022 O O . ASP B 1 148 ? -1.284 8.773 18.594 1 98.81 148 ASP B O 1
ATOM 3026 N N . ALA B 1 149 ? 0.514 10.102 18.891 1 98.75 149 ALA B N 1
ATOM 3027 C CA . ALA B 1 149 ? -0.159 10.859 19.938 1 98.75 149 ALA B CA 1
ATOM 3028 C C . ALA B 1 149 ? -1.391 11.578 19.391 1 98.75 149 ALA B C 1
ATOM 3030 O O . ALA B 1 149 ? -2.424 11.648 20.062 1 98.75 149 ALA B O 1
ATOM 3031 N N . SER B 1 150 ? -1.265 12.188 18.172 1 98.88 150 SER B N 1
ATOM 3032 C CA . SER B 1 150 ? -2.406 12.828 17.516 1 98.88 150 SER B CA 1
ATOM 3033 C C . SER B 1 150 ? -3.557 11.844 17.328 1 98.88 150 SER B C 1
ATOM 3035 O O . SER B 1 150 ? -4.711 12.172 17.609 1 98.88 150 SER B O 1
ATOM 3037 N N . ALA B 1 151 ? -3.24 10.648 16.875 1 98.88 151 ALA B N 1
ATOM 3038 C CA . ALA B 1 151 ? -4.25 9.609 16.672 1 98.88 151 ALA B CA 1
ATOM 3039 C C . ALA B 1 151 ? -4.906 9.227 18 1 98.88 151 ALA B C 1
ATOM 3041 O O . ALA B 1 151 ? -6.129 9.07 18.078 1 98.88 151 ALA B O 1
ATOM 3042 N N . ARG B 1 152 ? -4.102 9.047 19.047 1 98.62 152 ARG B N 1
ATOM 3043 C CA . ARG B 1 152 ? -4.621 8.672 20.359 1 98.62 152 ARG B CA 1
ATOM 3044 C C . ARG B 1 152 ? -5.555 9.75 20.906 1 98.62 152 ARG B C 1
ATOM 3046 O O . ARG B 1 152 ? -6.609 9.438 21.453 1 98.62 152 ARG B O 1
ATOM 3053 N N . ARG B 1 153 ? -5.125 11 20.766 1 98.44 153 ARG B N 1
ATOM 3054 C CA . ARG B 1 153 ? -5.965 12.102 21.234 1 98.44 153 ARG B CA 1
ATOM 3055 C C . ARG B 1 153 ? -7.297 12.117 20.5 1 98.44 153 ARG B C 1
ATOM 3057 O O . ARG B 1 153 ? -8.352 12.242 21.109 1 98.44 153 ARG B O 1
ATOM 3064 N N . LEU B 1 154 ? -7.223 11.992 19.203 1 98.5 154 LEU B N 1
ATOM 3065 C CA . LEU B 1 154 ? -8.43 11.969 18.391 1 98.5 154 LEU B CA 1
ATOM 3066 C C . LEU B 1 154 ? -9.336 10.812 18.781 1 98.5 154 LEU B C 1
ATOM 3068 O O . LEU B 1 154 ? -10.547 11 18.969 1 98.5 154 LEU B O 1
ATOM 3072 N N . ARG B 1 155 ? -8.781 9.633 18.906 1 98.31 155 ARG B N 1
ATOM 3073 C CA . ARG B 1 155 ? -9.57 8.469 19.297 1 98.31 155 ARG B CA 1
ATOM 3074 C C . ARG B 1 155 ? -10.203 8.664 20.672 1 98.31 155 ARG B C 1
ATOM 3076 O O . ARG B 1 155 ? -11.367 8.312 20.875 1 98.31 155 ARG B O 1
ATOM 3083 N N . GLY B 1 156 ? -9.422 9.195 21.625 1 98 156 GLY B N 1
ATOM 3084 C CA . GLY B 1 156 ? -9.961 9.477 22.938 1 98 156 GLY B CA 1
ATOM 3085 C C . GLY B 1 156 ? -11.18 10.375 22.906 1 98 156 GLY B C 1
ATOM 3086 O O . GLY B 1 156 ? -12.18 10.102 23.578 1 98 156 GLY B O 1
ATOM 3087 N N . GLU B 1 157 ? -11.117 11.422 22.156 1 98.12 157 GLU B N 1
ATOM 3088 C CA . GLU B 1 157 ? -12.227 12.359 22.031 1 98.12 157 GLU B CA 1
ATOM 3089 C C . GLU B 1 157 ? -13.438 11.688 21.375 1 98.12 157 GLU B C 1
ATOM 3091 O O . GLU B 1 157 ? -14.578 11.945 21.766 1 98.12 157 GLU B O 1
ATOM 3096 N N . LEU B 1 158 ? -13.219 10.844 20.406 1 97.5 158 LEU B N 1
ATOM 3097 C CA . LEU B 1 158 ? -14.297 10.125 19.75 1 97.5 158 LEU B CA 1
ATOM 3098 C C . LEU B 1 158 ? -14.914 9.094 20.672 1 97.5 158 LEU B C 1
ATOM 3100 O O . LEU B 1 158 ? -16.109 8.812 20.594 1 97.5 158 LEU B O 1
ATOM 3104 N N . GLN B 1 159 ? -14.078 8.508 21.5 1 96.81 159 GLN B N 1
ATOM 3105 C CA . GLN B 1 159 ? -14.578 7.555 22.484 1 96.81 159 GLN B CA 1
ATOM 3106 C C . GLN B 1 159 ? -15.539 8.227 23.469 1 96.81 159 GLN B C 1
ATOM 3108 O O . GLN B 1 159 ? -16.5 7.609 23.922 1 96.81 159 GLN B O 1
ATOM 3113 N N . ALA B 1 160 ? -15.219 9.438 23.812 1 96.69 160 ALA B N 1
ATOM 3114 C CA . ALA B 1 160 ? -16.109 10.188 24.703 1 96.69 160 ALA B CA 1
ATOM 3115 C C . ALA B 1 160 ? -17.484 10.359 24.078 1 96.69 160 ALA B C 1
ATOM 3117 O O . ALA B 1 160 ? -18.5 10.398 24.781 1 96.69 160 ALA B O 1
ATOM 3118 N N . ARG B 1 161 ? -17.562 10.367 22.812 1 94.38 161 ARG B N 1
ATOM 3119 C CA . ARG B 1 161 ? -18.797 10.609 22.078 1 94.38 161 ARG B CA 1
ATOM 3120 C C . ARG B 1 161 ? -19.5 9.305 21.734 1 94.38 161 ARG B C 1
ATOM 3122 O O . ARG B 1 161 ? -20.734 9.203 21.844 1 94.38 161 ARG B O 1
ATOM 3129 N N . TYR B 1 162 ? -18.734 8.273 21.312 1 95.56 162 TYR B N 1
ATOM 3130 C CA . TYR B 1 162 ? -19.344 7.082 20.734 1 95.56 162 TYR B CA 1
ATOM 3131 C C . TYR B 1 162 ? -19.188 5.883 21.656 1 95.56 162 TYR B C 1
ATOM 3133 O O . TYR B 1 162 ? -19.703 4.801 21.375 1 95.56 162 TYR B O 1
ATOM 3141 N N . GLY B 1 163 ? -18.422 5.965 22.75 1 94.75 163 GLY B N 1
ATOM 3142 C CA . GLY B 1 163 ? -18.188 4.855 23.672 1 94.75 163 GLY B CA 1
ATOM 3143 C C . GLY B 1 163 ? -17.422 3.715 23.031 1 94.75 163 GLY B C 1
ATOM 3144 O O . GLY B 1 163 ? -16.375 3.932 22.422 1 94.75 163 GLY B O 1
ATOM 3145 N N . ARG B 1 164 ? -17.953 2.533 23.156 1 91.06 164 ARG B N 1
ATOM 3146 C CA . ARG B 1 164 ? -17.281 1.319 22.703 1 91.06 164 ARG B CA 1
ATOM 3147 C C . ARG B 1 164 ? -17.297 1.229 21.188 1 91.06 164 ARG B C 1
ATOM 3149 O O . ARG B 1 164 ? -16.516 0.481 20.594 1 91.06 164 ARG B O 1
ATOM 3156 N N . ALA B 1 165 ? -18.156 2.031 20.625 1 93.5 165 ALA B N 1
ATOM 3157 C CA . ALA B 1 165 ? -18.297 1.983 19.172 1 93.5 165 ALA B CA 1
ATOM 3158 C C . ALA B 1 165 ? -17.281 2.889 18.484 1 93.5 165 ALA B C 1
ATOM 3160 O O . ALA B 1 165 ? -17.203 2.916 17.266 1 93.5 165 ALA B O 1
ATOM 3161 N N . ALA B 1 166 ? -16.516 3.58 19.281 1 95.25 166 ALA B N 1
ATOM 3162 C CA . ALA B 1 166 ? -15.531 4.492 18.703 1 95.25 166 ALA B CA 1
ATOM 3163 C C . ALA B 1 166 ? -14.547 3.742 17.797 1 95.25 166 ALA B C 1
ATOM 3165 O O . ALA B 1 166 ? -14.086 2.656 18.156 1 95.25 166 ALA B O 1
ATOM 3166 N N . PRO B 1 167 ? -14.289 4.258 16.719 1 98.19 167 PRO B N 1
ATOM 3167 C CA . PRO B 1 167 ? -13.375 3.588 15.789 1 98.19 167 PRO B CA 1
ATOM 3168 C C . PRO B 1 167 ? -11.922 3.678 16.234 1 98.19 167 PRO B C 1
ATOM 3170 O O . PRO B 1 167 ? -11.562 4.566 17 1 98.19 167 PRO B O 1
ATOM 3173 N N . ALA B 1 168 ? -11.125 2.678 15.812 1 98.62 168 ALA B N 1
ATOM 3174 C CA . ALA B 1 168 ? -9.688 2.926 15.789 1 98.62 168 ALA B CA 1
ATOM 3175 C C . ALA B 1 168 ? -9.344 4.074 14.844 1 98.62 168 ALA B C 1
ATOM 3177 O O . ALA B 1 168 ? -10.164 4.465 14.008 1 98.62 168 ALA B O 1
ATOM 3178 N N . VAL B 1 169 ? -8.18 4.672 15.023 1 98.88 169 VAL B N 1
ATOM 3179 C CA . VAL B 1 169 ? -7.82 5.836 14.219 1 98.88 169 VAL B CA 1
ATOM 3180 C C . VAL B 1 169 ? -6.461 5.605 13.562 1 98.88 169 VAL B C 1
ATOM 3182 O O . VAL B 1 169 ? -5.52 5.145 14.211 1 98.88 169 VAL B O 1
ATOM 3185 N N . ILE B 1 170 ? -6.375 5.844 12.305 1 98.94 170 ILE B N 1
ATOM 3186 C CA . ILE B 1 170 ? -5.121 5.891 11.562 1 98.94 170 ILE B CA 1
ATOM 3187 C C . ILE B 1 170 ? -4.918 7.289 10.977 1 98.94 170 ILE B C 1
ATOM 3189 O O . ILE B 1 170 ? -5.816 7.836 10.336 1 98.94 170 ILE B O 1
ATOM 3193 N N . VAL B 1 171 ? -3.807 7.938 11.266 1 98.94 171 VAL B N 1
ATOM 3194 C CA . VAL B 1 171 ? -3.348 9.102 10.516 1 98.94 171 VAL B CA 1
ATOM 3195 C C . VAL B 1 171 ? -2.5 8.656 9.328 1 98.94 171 VAL B C 1
ATOM 3197 O O . VAL B 1 171 ? -1.54 7.898 9.492 1 98.94 171 VAL B O 1
ATOM 3200 N N . SER B 1 172 ? -2.861 9.07 8.156 1 98.75 172 SER B N 1
ATOM 3201 C CA . SER B 1 172 ? -2.205 8.531 6.965 1 98.75 172 SER B CA 1
ATOM 3202 C C . SER B 1 172 ? -1.623 9.641 6.102 1 98.75 172 SER B C 1
ATOM 3204 O O . SER B 1 172 ? -2.033 10.805 6.215 1 98.75 172 SER B O 1
ATOM 3206 N N . ASP B 1 173 ? -0.65 9.375 5.281 1 97.94 173 ASP B N 1
ATOM 3207 C CA . ASP B 1 173 ? -0.069 10.219 4.238 1 97.94 173 ASP B CA 1
ATOM 3208 C C . ASP B 1 173 ? 0.18 9.414 2.963 1 97.94 173 ASP B C 1
ATOM 3210 O O . ASP B 1 173 ? 0.23 8.188 2.996 1 97.94 173 ASP B O 1
ATOM 3214 N N . SER B 1 174 ? 0.165 10.047 1.864 1 96.62 174 SER B N 1
ATOM 3215 C CA . SER B 1 174 ? 0.551 9.422 0.604 1 96.62 174 SER B CA 1
ATOM 3216 C C . SER B 1 174 ? 2.066 9.422 0.43 1 96.62 174 SER B C 1
ATOM 3218 O O . SER B 1 174 ? 2.686 10.477 0.319 1 96.62 174 SER B O 1
ATOM 3220 N N . LEU B 1 175 ? 2.666 8.266 0.395 1 96.94 175 LEU B N 1
ATOM 3221 C CA . LEU B 1 175 ? 4.121 8.172 0.373 1 96.94 175 LEU B CA 1
ATOM 3222 C C . LEU B 1 175 ? 4.598 7.418 -0.867 1 96.94 175 LEU B C 1
ATOM 3224 O O . LEU B 1 175 ? 3.945 6.469 -1.31 1 96.94 175 LEU B O 1
ATOM 3228 N N . GLY B 1 176 ? 5.707 7.883 -1.344 1 95.19 176 GLY B N 1
ATOM 3229 C CA . GLY B 1 176 ? 6.387 7.102 -2.361 1 95.19 176 GLY B CA 1
ATOM 3230 C C . GLY B 1 176 ? 7.027 5.84 -1.813 1 95.19 176 GLY B C 1
ATOM 3231 O O . GLY B 1 176 ? 7.035 5.613 -0.602 1 95.19 176 GLY B O 1
ATOM 3232 N N . ARG B 1 177 ? 7.508 4.977 -2.75 1 94.19 177 ARG B N 1
ATOM 3233 C CA . ARG B 1 177 ? 8.156 3.713 -2.404 1 94.19 177 ARG B CA 1
ATOM 3234 C C . ARG B 1 177 ? 9.352 3.447 -3.309 1 94.19 177 ARG B C 1
ATOM 3236 O O . ARG B 1 177 ? 9.352 3.836 -4.48 1 94.19 177 ARG B O 1
ATOM 3243 N N . ALA B 1 178 ? 10.258 2.734 -2.717 1 94.44 178 ALA B N 1
ATOM 3244 C CA . ALA B 1 178 ? 11.398 2.312 -3.527 1 94.44 178 ALA B CA 1
ATOM 3245 C C . ALA B 1 178 ? 10.945 1.434 -4.691 1 94.44 178 ALA B C 1
ATOM 3247 O O . ALA B 1 178 ? 10.078 0.575 -4.527 1 94.44 178 ALA B O 1
ATOM 3248 N N . TRP B 1 179 ? 11.422 1.7 -5.867 1 96.5 179 TRP B N 1
ATOM 3249 C CA . TRP B 1 179 ? 11.367 0.892 -7.082 1 96.5 179 TRP B CA 1
ATOM 3250 C C . TRP B 1 179 ? 10 1.003 -7.742 1 96.5 179 TRP B C 1
ATOM 3252 O O . TRP B 1 179 ? 9.773 0.443 -8.82 1 96.5 179 TRP B O 1
ATOM 3262 N N . ARG B 1 180 ? 9.055 1.675 -7.082 1 96.38 180 ARG B N 1
ATOM 3263 C CA . ARG B 1 180 ? 7.703 1.782 -7.625 1 96.38 180 ARG B CA 1
ATOM 3264 C C . ARG B 1 180 ? 7.332 3.238 -7.887 1 96.38 180 ARG B C 1
ATOM 3266 O O . ARG B 1 180 ? 7.684 4.125 -7.105 1 96.38 180 ARG B O 1
ATOM 3273 N N . LEU B 1 181 ? 6.598 3.4 -8.93 1 96.5 181 LEU B N 1
ATOM 3274 C CA . LEU B 1 181 ? 6.051 4.715 -9.242 1 96.5 181 LEU B CA 1
ATOM 3275 C C . LEU B 1 181 ? 4.66 4.887 -8.641 1 96.5 181 LEU B C 1
ATOM 3277 O O . LEU B 1 181 ? 3.912 3.914 -8.508 1 96.5 181 LEU B O 1
ATOM 3281 N N . GLY B 1 182 ? 4.348 6.141 -8.273 1 96.38 182 GLY B N 1
ATOM 3282 C CA . GLY B 1 182 ? 3.059 6.457 -7.68 1 96.38 182 GLY B CA 1
ATOM 3283 C C . GLY B 1 182 ? 3.033 6.281 -6.172 1 96.38 182 GLY B C 1
ATOM 3284 O O . GLY B 1 182 ? 3.561 5.297 -5.648 1 96.38 182 GLY B O 1
ATOM 3285 N N . THR B 1 183 ? 2.445 7.195 -5.48 1 96.75 183 THR B N 1
ATOM 3286 C CA . THR B 1 183 ? 2.338 7.133 -4.027 1 96.75 183 THR B CA 1
ATOM 3287 C C . THR B 1 183 ? 1.153 6.266 -3.609 1 96.75 183 THR B C 1
ATOM 3289 O O . THR B 1 183 ? 0.248 6.016 -4.406 1 96.75 183 THR B O 1
ATOM 3292 N N . THR B 1 184 ? 1.167 5.727 -2.465 1 97.62 184 THR B N 1
ATOM 3293 C CA . THR B 1 184 ? 0.053 5.035 -1.823 1 97.62 184 THR B CA 1
ATOM 3294 C C . THR B 1 184 ? -0.156 5.555 -0.403 1 97.62 184 THR B C 1
ATOM 3296 O O . THR B 1 184 ? 0.767 6.094 0.209 1 97.62 184 THR B O 1
ATOM 3299 N N . GLY B 1 185 ? -1.377 5.434 0.006 1 97.94 185 GLY B N 1
ATOM 3300 C CA . GLY B 1 185 ? -1.628 5.742 1.404 1 97.94 185 GLY B CA 1
ATOM 3301 C C . GLY B 1 185 ? -0.903 4.812 2.359 1 97.94 185 GLY B C 1
ATOM 3302 O O . GLY B 1 185 ? -0.903 3.594 2.168 1 97.94 185 GLY B O 1
ATOM 3303 N N . GLN B 1 186 ? -0.271 5.414 3.379 1 98.62 186 GLN B N 1
ATOM 3304 C CA . GLN B 1 186 ? 0.412 4.664 4.426 1 98.62 186 GLN B CA 1
ATOM 3305 C C . GLN B 1 186 ? 0.144 5.266 5.801 1 98.62 186 GLN B C 1
ATOM 3307 O O . GLN B 1 186 ? -0.03 6.48 5.93 1 98.62 186 GLN B O 1
ATOM 3312 N N . ALA B 1 187 ? 0.131 4.422 6.75 1 98.88 187 ALA B N 1
ATOM 3313 C CA . ALA B 1 187 ? -0.079 4.875 8.125 1 98.88 187 ALA B CA 1
ATOM 3314 C C . ALA B 1 187 ? 1.167 5.566 8.672 1 98.88 187 ALA B C 1
ATOM 3316 O O . ALA B 1 187 ? 2.279 5.051 8.539 1 98.88 187 ALA B O 1
ATOM 3317 N N . ILE B 1 188 ? 0.951 6.746 9.312 1 98.88 188 ILE B N 1
ATOM 3318 C CA . ILE B 1 188 ? 2.064 7.418 9.977 1 98.88 188 ILE B CA 1
ATOM 3319 C C . ILE B 1 188 ? 1.74 7.621 11.453 1 98.88 188 ILE B C 1
ATOM 3321 O O . ILE B 1 188 ? 2.594 8.062 12.227 1 98.88 188 ILE B O 1
ATOM 3325 N N . GLY B 1 189 ? 0.553 7.32 11.883 1 98.81 189 GLY B N 1
ATOM 3326 C CA . GLY B 1 189 ? 0.056 7.27 13.242 1 98.81 189 GLY B CA 1
ATOM 3327 C C . GLY B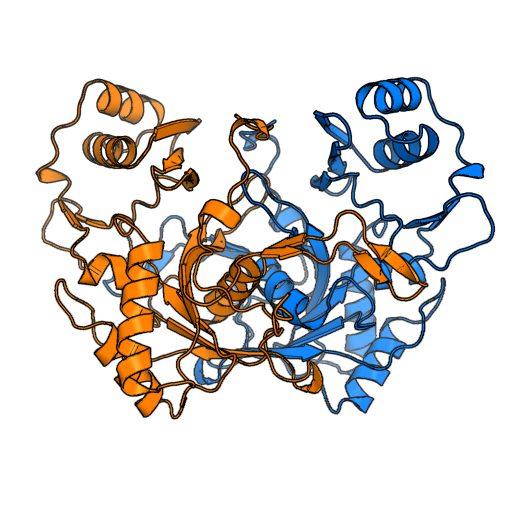 1 189 ? -1.09 6.293 13.43 1 98.81 189 GLY B C 1
ATOM 3328 O O . GLY B 1 189 ? -1.95 6.168 12.555 1 98.81 189 GLY B O 1
ATOM 3329 N N . VAL B 1 190 ? -1.111 5.645 14.578 1 98.75 190 VAL B N 1
ATOM 3330 C CA . VAL B 1 190 ? -2.113 4.609 14.797 1 98.75 190 VAL B CA 1
ATOM 3331 C C . VAL B 1 190 ? -2.572 4.637 16.25 1 98.75 190 VAL B C 1
ATOM 3333 O O . VAL B 1 190 ? -1.765 4.852 17.156 1 98.75 190 VAL B O 1
ATOM 3336 N N . ALA B 1 191 ? -3.848 4.418 16.438 1 98.75 191 ALA B N 1
ATOM 3337 C CA . ALA B 1 191 ? -4.406 4.289 17.781 1 98.75 191 ALA B CA 1
ATOM 3338 C C . ALA B 1 191 ? -5.562 3.293 17.797 1 98.75 191 ALA B C 1
ATOM 3340 O O . ALA B 1 191 ? -6.473 3.373 16.969 1 98.75 191 ALA B O 1
ATOM 3341 N N . GLY B 1 192 ? -5.543 2.328 18.703 1 98.12 192 GLY B N 1
ATOM 3342 C CA . GLY B 1 192 ? -6.648 1.415 18.938 1 98.12 192 GLY B CA 1
ATOM 3343 C C . GLY B 1 192 ? -6.504 0.096 18.203 1 98.12 192 GLY B C 1
ATOM 3344 O O . GLY B 1 192 ? -7.289 -0.831 18.422 1 98.12 192 GLY B O 1
ATOM 3345 N N . LEU B 1 193 ? -5.465 -0.061 17.391 1 98 193 LEU B N 1
ATOM 3346 C CA . LEU B 1 193 ? -5.238 -1.299 16.656 1 98 193 LEU B CA 1
ATOM 3347 C C . LEU B 1 193 ? -3.748 -1.587 16.516 1 98 193 LEU B C 1
ATOM 3349 O O . LEU B 1 193 ? -2.928 -0.666 16.547 1 98 193 LEU B O 1
ATOM 3353 N N . ALA B 1 194 ? -3.416 -2.855 16.422 1 98.12 194 ALA B N 1
ATOM 3354 C CA . ALA B 1 194 ? -2.059 -3.238 16.031 1 98.12 194 ALA B CA 1
ATOM 3355 C C . ALA B 1 194 ? -1.826 -3.008 14.547 1 98.12 194 ALA B C 1
ATOM 3357 O O . ALA B 1 194 ? -2.609 -3.467 13.711 1 98.12 194 ALA B O 1
ATOM 3358 N N . PRO B 1 195 ? -0.759 -2.283 14.258 1 98.25 195 PRO B N 1
ATOM 3359 C CA . PRO B 1 195 ? -0.592 -1.924 12.844 1 98.25 195 PRO B CA 1
ATOM 3360 C C . PRO B 1 195 ? -0.188 -3.113 11.977 1 98.25 195 PRO B C 1
ATOM 3362 O O . PRO B 1 195 ? -0.33 -3.062 10.75 1 98.25 195 PRO B O 1
ATOM 3365 N N . THR B 1 196 ? 0.386 -4.148 12.586 1 97.38 196 THR B N 1
ATOM 3366 C CA . THR B 1 196 ? 0.72 -5.379 11.875 1 97.38 196 THR B CA 1
ATOM 3367 C C . THR B 1 196 ? -0.111 -6.547 12.398 1 97.38 196 THR B C 1
ATOM 3369 O O . THR B 1 196 ? -0.599 -6.512 13.531 1 97.38 196 THR B O 1
ATOM 3372 N N . ARG B 1 197 ? -0.303 -7.441 11.531 1 92.94 197 ARG B N 1
ATOM 3373 C CA . ARG B 1 197 ? -0.931 -8.703 11.906 1 92.94 197 ARG B CA 1
ATOM 3374 C C . ARG B 1 197 ? 0.012 -9.883 11.656 1 92.94 197 ARG B C 1
ATOM 3376 O O . ARG B 1 197 ? 0.315 -10.203 10.508 1 92.94 197 ARG B O 1
ATOM 3383 N N . ASP B 1 198 ? 0.462 -10.484 12.727 1 90.06 198 ASP B N 1
ATOM 3384 C CA . ASP B 1 198 ? 1.34 -11.648 12.664 1 90.06 198 ASP B CA 1
ATOM 3385 C C . ASP B 1 198 ? 0.533 -12.938 12.547 1 90.06 198 ASP B C 1
ATOM 3387 O O . ASP B 1 198 ? -0.167 -13.328 13.484 1 90.06 198 ASP B O 1
ATOM 3391 N N . ARG B 1 199 ? 0.68 -13.562 11.469 1 86.31 199 ARG B N 1
ATOM 3392 C CA . ARG B 1 199 ? -0.11 -14.773 11.242 1 86.31 199 ARG B CA 1
ATOM 3393 C C . ARG B 1 199 ? 0.747 -16.031 11.398 1 86.31 199 ARG B C 1
ATOM 3395 O O . ARG B 1 199 ? 0.303 -17.125 11.078 1 86.31 199 ARG B O 1
ATOM 3402 N N . CYS B 1 200 ? 1.915 -15.805 11.758 1 85.69 200 CYS B N 1
ATOM 3403 C CA . CYS B 1 200 ? 2.801 -16.938 11.984 1 85.69 200 CYS B CA 1
ATOM 3404 C C . CYS B 1 200 ? 2.191 -17.922 12.984 1 85.69 200 CYS B C 1
ATOM 3406 O O . CYS B 1 200 ? 1.625 -17.5 14 1 85.69 200 CYS B O 1
ATOM 3408 N N . GLY B 1 201 ? 2.291 -19.172 12.641 1 85.62 201 GLY B N 1
ATOM 3409 C CA . GLY B 1 201 ? 1.718 -20.203 13.5 1 85.62 201 GLY B CA 1
ATOM 3410 C C . GLY B 1 201 ? 0.355 -20.672 13.031 1 85.62 201 GLY B C 1
ATOM 3411 O O . GLY B 1 201 ? -0.065 -21.797 13.352 1 85.62 201 GLY B O 1
ATOM 3412 N N . GLU B 1 202 ? -0.334 -19.781 12.312 1 85.56 202 GLU B N 1
ATOM 3413 C CA . GLU B 1 202 ? -1.577 -20.219 11.688 1 85.56 202 GLU B CA 1
ATOM 3414 C C . GLU B 1 202 ? -1.307 -21.219 10.562 1 85.56 202 GLU B C 1
ATOM 3416 O O . GLU B 1 202 ? -0.157 -21.422 10.164 1 85.56 202 GLU B O 1
ATOM 3421 N N . ARG B 1 203 ? -2.354 -21.906 10.133 1 83.44 203 ARG B N 1
ATOM 3422 C CA . ARG B 1 203 ? -2.205 -22.891 9.062 1 83.44 203 ARG B CA 1
ATOM 3423 C C . ARG B 1 203 ? -2.779 -22.359 7.75 1 83.44 203 ARG B C 1
ATOM 3425 O O . ARG B 1 203 ? -3.742 -21.594 7.75 1 83.44 203 ARG B O 1
ATOM 3432 N N . ASP B 1 204 ? -2.139 -22.875 6.691 1 83.44 204 ASP B N 1
ATOM 3433 C CA . ASP B 1 204 ? -2.689 -22.516 5.387 1 83.44 204 ASP B CA 1
ATOM 3434 C C . ASP B 1 204 ? -3.738 -23.531 4.938 1 83.44 204 ASP B C 1
ATOM 3436 O O . ASP B 1 204 ? -4.215 -24.328 5.738 1 83.44 204 ASP B O 1
ATOM 3440 N N . LEU B 1 205 ? -4.207 -23.422 3.725 1 79.56 205 LEU B N 1
ATOM 3441 C CA . LEU B 1 205 ? -5.301 -24.219 3.18 1 79.56 205 LEU B CA 1
ATOM 3442 C C . LEU B 1 205 ? -4.969 -25.703 3.232 1 79.56 205 LEU B C 1
ATOM 3444 O O . LEU B 1 205 ? -5.867 -26.547 3.238 1 79.56 205 LEU B O 1
ATOM 3448 N N . PHE B 1 206 ? -3.645 -26 3.318 1 81.06 206 PHE B N 1
ATOM 3449 C CA . PHE B 1 206 ? -3.221 -27.391 3.232 1 81.06 206 PHE B CA 1
ATOM 3450 C C . PHE B 1 206 ? -2.598 -27.844 4.543 1 81.06 206 PHE B C 1
ATOM 3452 O O . PHE B 1 206 ? -1.96 -28.906 4.602 1 81.06 206 PHE B O 1
ATOM 3459 N N . GLY B 1 207 ? -2.703 -26.969 5.535 1 81.5 207 GLY B N 1
ATOM 3460 C CA . GLY B 1 207 ? -2.285 -27.359 6.871 1 81.5 207 GLY B CA 1
ATOM 3461 C C . GLY B 1 207 ? -0.859 -26.969 7.195 1 81.5 207 GLY B C 1
ATOM 3462 O O . GLY B 1 207 ? -0.375 -27.219 8.297 1 81.5 207 GLY B O 1
ATOM 3463 N N . ARG B 1 208 ? -0.18 -26.406 6.285 1 83.5 208 ARG B N 1
ATOM 3464 C CA . ARG B 1 208 ? 1.178 -25.938 6.539 1 83.5 208 ARG B CA 1
ATOM 3465 C C . ARG B 1 208 ? 1.176 -24.719 7.465 1 83.5 208 ARG B C 1
ATOM 3467 O O . ARG B 1 208 ? 0.341 -23.828 7.32 1 83.5 208 ARG B O 1
ATOM 3474 N N . VAL B 1 209 ? 2.082 -24.734 8.383 1 84.38 209 VAL B N 1
ATOM 3475 C CA . VAL B 1 209 ? 2.195 -23.625 9.328 1 84.38 209 VAL B CA 1
ATOM 3476 C C . VAL B 1 209 ? 2.881 -22.438 8.656 1 84.38 209 VAL B C 1
ATOM 3478 O O . VAL B 1 209 ? 3.949 -22.594 8.062 1 84.38 209 VAL B O 1
ATOM 3481 N N . LEU B 1 210 ? 2.227 -21.312 8.781 1 84.06 210 LEU B N 1
ATOM 3482 C CA . LEU B 1 210 ? 2.811 -20.094 8.234 1 84.06 210 LEU B CA 1
ATOM 3483 C C . LEU B 1 210 ? 4.027 -19.656 9.047 1 84.06 210 LEU B C 1
ATOM 3485 O O . LEU B 1 210 ? 3.975 -19.609 10.281 1 84.06 210 LEU B O 1
ATOM 3489 N N . GLN B 1 211 ? 5.117 -19.344 8.359 1 78.88 211 GLN B N 1
ATOM 3490 C CA . GLN B 1 211 ? 6.367 -19.078 9.07 1 78.88 211 GLN B CA 1
ATOM 3491 C C . GLN B 1 211 ? 6.746 -17.609 8.977 1 78.88 211 GLN B C 1
ATOM 3493 O O . GLN B 1 211 ? 7.469 -17.094 9.836 1 78.88 211 GLN B O 1
ATOM 3498 N N . ALA B 1 212 ? 6.316 -16.922 8.047 1 79.19 212 ALA B N 1
ATOM 3499 C CA . ALA B 1 212 ? 6.809 -15.555 7.84 1 79.19 212 ALA B CA 1
ATOM 3500 C C . ALA B 1 212 ? 5.703 -14.648 7.312 1 79.19 212 ALA B C 1
ATOM 3502 O O . ALA B 1 212 ? 5.969 -13.711 6.551 1 79.19 212 ALA B O 1
ATOM 3503 N N . THR B 1 213 ? 4.535 -14.867 7.844 1 83.62 213 THR B N 1
ATOM 3504 C CA . THR B 1 213 ? 3.424 -14.109 7.281 1 83.62 213 THR B CA 1
ATOM 3505 C C . THR B 1 213 ? 2.988 -13 8.234 1 83.62 213 THR B C 1
ATOM 3507 O O . THR B 1 213 ? 2.262 -13.242 9.195 1 83.62 213 THR B O 1
ATOM 3510 N N . VAL B 1 214 ? 3.52 -11.805 8.016 1 93.12 214 VAL B N 1
ATOM 3511 C CA . VAL B 1 214 ? 3.113 -10.594 8.719 1 93.12 214 VAL B CA 1
ATOM 3512 C C . VAL B 1 214 ? 2.584 -9.57 7.715 1 93.12 214 VAL B C 1
ATOM 3514 O O . VAL B 1 214 ? 3.252 -9.258 6.73 1 93.12 214 VAL B O 1
ATOM 3517 N N . THR B 1 215 ? 1.388 -9.148 7.98 1 95.25 215 THR B N 1
ATOM 3518 C CA . THR B 1 215 ? 0.783 -8.156 7.094 1 95.25 215 THR B CA 1
ATOM 3519 C C . THR B 1 215 ? 0.786 -6.777 7.738 1 95.25 215 THR B C 1
ATOM 3521 O O . THR B 1 215 ? 0.605 -6.652 8.953 1 95.25 215 THR B O 1
ATOM 3524 N N . GLY B 1 216 ? 1.059 -5.742 6.941 1 97.56 216 GLY B N 1
ATOM 3525 C CA . GLY B 1 216 ? 0.898 -4.367 7.391 1 97.56 216 GLY B CA 1
ATOM 3526 C C . GLY B 1 216 ? -0.528 -3.865 7.273 1 97.56 216 GLY B C 1
ATOM 3527 O O . GLY B 1 216 ? -0.815 -2.986 6.457 1 97.56 216 GLY B O 1
ATOM 3528 N N . VAL B 1 217 ? -1.398 -4.32 8.125 1 97.75 217 VAL B N 1
ATOM 3529 C CA . VAL B 1 217 ? -2.836 -4.113 7.977 1 97.75 217 VAL B CA 1
ATOM 3530 C C . VAL B 1 217 ? -3.152 -2.623 8.055 1 97.75 217 VAL B C 1
ATOM 3532 O O . VAL B 1 217 ? -4.039 -2.133 7.352 1 97.75 217 VAL B O 1
ATOM 3535 N N . ALA B 1 218 ? -2.482 -1.879 8.891 1 98.81 218 ALA B N 1
ATOM 3536 C CA . ALA B 1 218 ? -2.725 -0.441 8.977 1 98.81 218 ALA B CA 1
ATOM 3537 C C . ALA B 1 218 ? -2.395 0.249 7.656 1 98.81 218 ALA B C 1
ATOM 3539 O O . ALA B 1 218 ? -3.104 1.166 7.234 1 98.81 218 ALA B O 1
ATOM 3540 N N . ASP B 1 219 ? -1.304 -0.179 7.023 1 98.75 219 ASP B N 1
ATOM 3541 C CA . ASP B 1 219 ? -0.939 0.374 5.723 1 98.75 219 ASP B CA 1
ATOM 3542 C C . ASP B 1 219 ? -1.959 -0.017 4.652 1 98.75 219 ASP B C 1
ATOM 3544 O O . ASP B 1 219 ? -2.27 0.779 3.766 1 98.75 219 ASP B O 1
ATOM 3548 N N . GLU B 1 220 ? -2.455 -1.249 4.715 1 98.69 220 GLU B N 1
ATOM 3549 C CA . GLU B 1 220 ? -3.469 -1.672 3.752 1 98.69 220 GLU B CA 1
ATOM 3550 C C . GLU B 1 220 ? -4.754 -0.867 3.916 1 98.69 220 GLU B C 1
ATOM 3552 O O . GLU B 1 220 ? -5.363 -0.453 2.928 1 98.69 220 GLU B O 1
ATOM 3557 N N . ILE B 1 221 ? -5.125 -0.631 5.152 1 98.81 221 ILE B N 1
ATOM 3558 C CA . ILE B 1 221 ? -6.312 0.166 5.438 1 98.81 221 ILE B CA 1
ATOM 3559 C C . ILE B 1 221 ? -6.094 1.603 4.969 1 98.81 221 ILE B C 1
ATOM 3561 O O . ILE B 1 221 ? -6.988 2.209 4.371 1 98.81 221 ILE B O 1
ATOM 3565 N N . ALA B 1 222 ? -4.922 2.156 5.223 1 98.88 222 ALA B N 1
ATOM 3566 C CA . ALA B 1 222 ? -4.598 3.508 4.777 1 98.88 222 ALA B CA 1
ATOM 3567 C C . ALA B 1 222 ? -4.637 3.607 3.254 1 98.88 222 ALA B C 1
ATOM 3569 O O . ALA B 1 222 ? -5.152 4.582 2.703 1 98.88 222 ALA B O 1
ATOM 3570 N N . ALA B 1 223 ? -4.066 2.582 2.596 1 98.62 223 ALA B N 1
ATOM 3571 C CA . ALA B 1 223 ? -4.094 2.562 1.136 1 98.62 223 ALA B CA 1
ATOM 3572 C C . ALA B 1 223 ? -5.527 2.504 0.615 1 98.62 223 ALA B C 1
ATOM 3574 O O . ALA B 1 223 ? -5.875 3.195 -0.346 1 98.62 223 ALA B O 1
ATOM 3575 N N . ALA B 1 224 ? -6.348 1.703 1.235 1 98.5 224 ALA B N 1
ATOM 3576 C CA . ALA B 1 224 ? -7.758 1.613 0.863 1 98.5 224 ALA B CA 1
ATOM 3577 C C . ALA B 1 224 ? -8.453 2.963 1.018 1 98.5 224 ALA B C 1
ATOM 3579 O O . ALA B 1 224 ? -9.18 3.398 0.124 1 98.5 224 ALA B O 1
ATOM 3580 N N . ALA B 1 225 ? -8.211 3.609 2.115 1 98.5 225 ALA B N 1
ATOM 3581 C CA . ALA B 1 225 ? -8.836 4.902 2.387 1 98.5 225 ALA B CA 1
ATOM 3582 C C . ALA B 1 225 ? -8.398 5.949 1.364 1 98.5 225 ALA B C 1
ATOM 3584 O O . ALA B 1 225 ? -9.18 6.828 0.993 1 98.5 225 ALA B O 1
ATOM 3585 N N . SER B 1 226 ? -7.164 5.867 0.909 1 97.31 226 SER B N 1
ATOM 3586 C CA . SER B 1 226 ? -6.625 6.824 -0.051 1 97.31 226 SER B CA 1
ATOM 3587 C C . SER B 1 226 ? -7.449 6.844 -1.334 1 97.31 226 SER B C 1
ATOM 3589 O O . SER B 1 226 ? -7.496 7.863 -2.029 1 97.31 226 SER B O 1
ATOM 3591 N N . LEU B 1 227 ? -8.172 5.766 -1.598 1 96.69 227 LEU B N 1
ATOM 3592 C CA . LEU B 1 227 ? -8.984 5.66 -2.803 1 96.69 227 LEU B CA 1
ATOM 3593 C C . LEU B 1 227 ? -10.141 6.656 -2.768 1 96.69 227 LEU B C 1
ATOM 3595 O O . LEU B 1 227 ? -10.719 6.977 -3.807 1 96.69 227 LEU B O 1
ATOM 3599 N N . VAL B 1 228 ? -10.477 7.172 -1.544 1 96.38 228 VAL B N 1
ATOM 3600 C CA . VAL B 1 228 ? -11.625 8.078 -1.474 1 96.38 228 VAL B CA 1
ATOM 3601 C C . VAL B 1 228 ? -11.172 9.438 -0.938 1 96.38 228 VAL B C 1
ATOM 3603 O O . VAL B 1 228 ? -11.867 10.438 -1.11 1 96.38 228 VAL B O 1
ATOM 3606 N N . LEU B 1 229 ? -10.078 9.5 -0.153 1 93 229 LEU B N 1
ATOM 3607 C CA . LEU B 1 229 ? -9.562 10.758 0.363 1 93 229 LEU B CA 1
ATOM 3608 C C . LEU B 1 229 ? -9.125 11.672 -0.776 1 93 229 LEU B C 1
ATOM 3610 O O . LEU B 1 229 ? -9.523 12.836 -0.832 1 93 229 LEU B O 1
ATOM 3614 N N . GLY B 1 230 ? -8.383 11.164 -1.721 1 79.19 230 GLY B N 1
ATOM 3615 C CA . GLY B 1 230 ? -7.867 11.93 -2.848 1 79.19 230 GLY B CA 1
ATOM 3616 C C . GLY B 1 230 ? -6.664 12.781 -2.494 1 79.19 230 GLY B C 1
ATOM 3617 O O . GLY B 1 230 ? -6.297 12.891 -1.322 1 79.19 230 GLY B O 1
ATOM 3618 N N . GLU B 1 231 ? -6.027 13.477 -3.438 1 74.88 231 GLU B N 1
ATOM 3619 C CA . GLU B 1 231 ? -4.812 14.266 -3.268 1 74.88 231 GLU B CA 1
ATOM 3620 C C . GLU B 1 231 ? -5.008 15.695 -3.764 1 74.88 231 GLU B C 1
ATOM 3622 O O . GLU B 1 231 ? -4.168 16.562 -3.521 1 74.88 231 GLU B O 1
ATOM 3627 N N . GLY B 1 232 ? -6.109 15.914 -4.309 1 76 232 GLY B N 1
ATOM 3628 C CA . GLY B 1 232 ? -6.305 17.188 -4.98 1 76 232 GLY B CA 1
ATOM 3629 C C . GLY B 1 232 ? -7.34 18.062 -4.301 1 76 232 GLY B C 1
ATOM 3630 O O . GLY B 1 232 ? -7.141 18.5 -3.168 1 76 232 GLY B O 1
ATOM 3631 N N . ASP B 1 233 ? -8.414 18.281 -4.996 1 77.31 233 ASP B N 1
ATOM 3632 C CA . ASP B 1 233 ? -9.406 19.234 -4.5 1 77.31 233 ASP B CA 1
ATOM 3633 C C . ASP B 1 233 ? -10.641 18.516 -3.961 1 77.31 233 ASP B C 1
ATOM 3635 O O . ASP B 1 233 ? -11.711 19.109 -3.85 1 77.31 233 ASP B O 1
ATOM 3639 N N . GLU B 1 234 ? -10.461 17.266 -3.633 1 81.31 234 GLU B N 1
ATOM 3640 C CA . GLU B 1 234 ? -11.609 16.484 -3.176 1 81.31 234 GLU B CA 1
ATOM 3641 C C . GLU B 1 234 ? -12.164 17.031 -1.866 1 81.31 234 GLU B C 1
ATOM 3643 O O . GLU B 1 234 ? -13.367 16.953 -1.608 1 81.31 234 GLU B O 1
ATOM 3648 N N . GLY B 1 235 ? -11.234 17.516 -1.031 1 85.75 235 GLY B N 1
ATOM 3649 C CA . GLY B 1 235 ? -11.664 18.062 0.244 1 85.75 235 GLY B CA 1
ATOM 3650 C C . GLY B 1 235 ? -12.203 17.016 1.193 1 85.75 235 GLY B C 1
ATOM 3651 O O . GLY B 1 235 ? -13.156 17.266 1.938 1 85.75 235 GLY B O 1
ATOM 3652 N N . VAL B 1 236 ? -11.797 15.844 1.09 1 92.12 236 VAL B N 1
ATOM 3653 C CA . VAL B 1 236 ? -12.195 14.734 1.949 1 92.12 236 VAL B CA 1
ATOM 3654 C C . VAL B 1 236 ? -11.031 14.336 2.85 1 92.12 236 VAL B C 1
ATOM 3656 O O . VAL B 1 236 ? -10.172 13.539 2.453 1 92.12 236 VAL B O 1
ATOM 3659 N N . PRO B 1 237 ? -11.047 14.797 4.055 1 95.12 237 PRO B N 1
ATOM 3660 C CA . PRO B 1 237 ? -9.867 14.602 4.898 1 95.12 237 PRO B CA 1
ATOM 3661 C C . PRO B 1 237 ? -9.898 13.281 5.66 1 95.12 237 PRO B C 1
ATOM 3663 O O . PRO B 1 237 ? -8.914 12.914 6.316 1 95.12 237 PRO B O 1
ATOM 3666 N N . ALA B 1 238 ? -11.016 12.57 5.582 1 98 238 ALA B N 1
ATOM 3667 C CA . ALA B 1 238 ? -11.109 11.328 6.355 1 98 238 ALA B CA 1
ATOM 3668 C C . ALA B 1 238 ? -12.031 10.32 5.672 1 98 238 ALA B C 1
ATOM 3670 O O . ALA B 1 238 ? -12.859 10.695 4.844 1 98 238 ALA B O 1
ATOM 3671 N N . ALA B 1 239 ? -11.875 9.109 6.039 1 98.44 239 ALA B N 1
ATOM 3672 C CA . ALA B 1 239 ? -12.695 8.008 5.547 1 98.44 239 ALA B CA 1
ATOM 3673 C C . ALA B 1 239 ? -12.938 6.973 6.641 1 98.44 239 ALA B C 1
ATOM 3675 O O . ALA B 1 239 ? -12.047 6.684 7.438 1 98.44 239 ALA B O 1
ATOM 3676 N N . LEU B 1 240 ? -14.117 6.449 6.676 1 98.44 240 LEU B N 1
ATOM 3677 C CA . LEU B 1 240 ? -14.453 5.348 7.574 1 98.44 240 LEU B CA 1
ATOM 3678 C C . LEU B 1 240 ? -14.344 4.008 6.855 1 98.44 240 LEU B C 1
ATOM 3680 O O . LEU B 1 240 ? -14.953 3.814 5.801 1 98.44 240 LEU B O 1
ATOM 3684 N N . VAL B 1 241 ? -13.562 3.145 7.395 1 98.56 241 VAL B N 1
ATOM 3685 C CA . VAL B 1 241 ? -13.375 1.805 6.844 1 98.56 241 VAL B CA 1
ATOM 3686 C C . VAL B 1 241 ? -14.094 0.782 7.719 1 98.56 241 VAL B C 1
ATOM 3688 O O . VAL B 1 241 ? -13.797 0.651 8.906 1 98.56 241 VAL B O 1
ATOM 3691 N N . ARG B 1 242 ? -15.008 0.048 7.16 1 97.5 242 ARG B N 1
ATOM 3692 C CA . ARG B 1 242 ? -15.805 -0.945 7.875 1 97.5 242 ARG B CA 1
ATOM 3693 C C . ARG B 1 242 ? -15.609 -2.336 7.281 1 97.5 242 ARG B C 1
ATOM 3695 O O . ARG B 1 242 ? -15.664 -2.506 6.062 1 97.5 242 ARG B O 1
ATOM 3702 N N . GLY B 1 243 ? -15.336 -3.299 8.117 1 96.56 243 GLY B N 1
ATOM 3703 C CA . GLY B 1 243 ? -15.289 -4.68 7.668 1 96.56 243 GLY B CA 1
ATOM 3704 C C . GLY B 1 243 ? -13.883 -5.258 7.664 1 96.56 243 GLY B C 1
ATOM 3705 O O . GLY B 1 243 ? -13.703 -6.469 7.512 1 96.56 243 GLY B O 1
ATOM 3706 N N . ALA B 1 244 ? -12.852 -4.422 7.812 1 96.25 244 ALA B N 1
ATOM 3707 C CA . ALA B 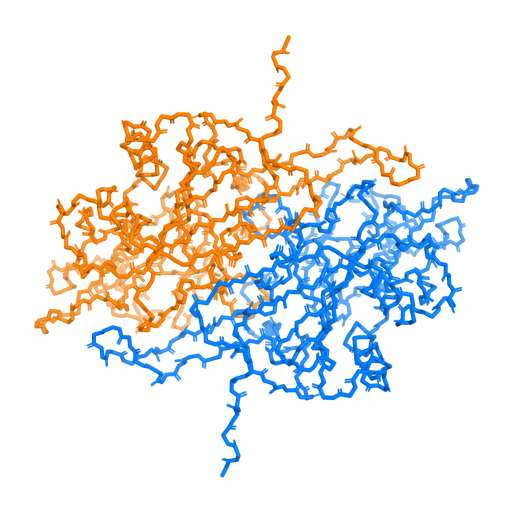1 244 ? -11.477 -4.918 7.836 1 96.25 244 ALA B CA 1
ATOM 3708 C C . ALA B 1 244 ? -11.203 -5.699 9.117 1 96.25 244 ALA B C 1
ATOM 3710 O O . ALA B 1 244 ? -11.688 -5.336 10.195 1 96.25 244 ALA B O 1
ATOM 3711 N N . SER B 1 245 ? -10.43 -6.75 9 1 93.25 245 SER B N 1
ATOM 3712 C CA . SER B 1 245 ? -10.008 -7.52 10.172 1 93.25 245 SER B CA 1
ATOM 3713 C C . SER B 1 245 ? -8.672 -7.016 10.711 1 93.25 245 SER B C 1
ATOM 3715 O O . SER B 1 245 ? -7.699 -6.887 9.961 1 93.25 245 SER B O 1
ATOM 3717 N N . TRP B 1 246 ? -8.633 -6.707 11.953 1 94.56 246 TRP B N 1
ATOM 3718 C CA . TRP B 1 246 ? -7.438 -6.23 12.633 1 94.56 246 TRP B CA 1
ATOM 3719 C C . TRP B 1 246 ? -7.484 -6.574 14.117 1 94.56 246 TRP B C 1
ATOM 3721 O O . TRP B 1 246 ? -8.516 -7.035 14.625 1 94.56 246 TRP B O 1
ATOM 3731 N N . THR B 1 247 ? -6.367 -6.469 14.812 1 95.62 247 THR B N 1
ATOM 3732 C CA . THR B 1 247 ? -6.266 -6.777 16.234 1 95.62 247 THR B CA 1
ATOM 3733 C C . THR B 1 247 ? -6.215 -5.496 17.062 1 95.62 247 THR B C 1
ATOM 3735 O O . THR B 1 247 ? -5.477 -4.566 16.734 1 95.62 247 THR B O 1
ATOM 3738 N N . ALA B 1 248 ? -7.039 -5.461 18.125 1 96.56 248 ALA B N 1
ATOM 3739 C CA . ALA B 1 248 ? -7.07 -4.301 19.016 1 96.56 248 ALA B CA 1
ATOM 3740 C C . ALA B 1 248 ? -5.773 -4.184 19.812 1 96.56 248 ALA B C 1
ATOM 3742 O O . ALA B 1 248 ? -5.211 -5.188 20.25 1 96.56 248 ALA B O 1
ATOM 3743 N N . SER B 1 249 ? -5.273 -2.996 19.906 1 97.19 249 SER B N 1
ATOM 3744 C CA . SER B 1 249 ? -4.117 -2.715 20.75 1 97.19 249 SER B CA 1
ATOM 3745 C C . SER B 1 249 ? -4.098 -1.255 21.203 1 97.19 249 SER B C 1
ATOM 3747 O O . SER B 1 249 ? -4.211 -0.348 20.375 1 97.19 249 SER B O 1
ATOM 3749 N N . ASP B 1 250 ? -3.891 -1.017 22.438 1 94.06 250 ASP B N 1
ATOM 3750 C CA . ASP B 1 250 ? -3.762 0.342 22.953 1 94.06 250 ASP B CA 1
ATOM 3751 C C . ASP B 1 250 ? -2.297 0.768 23.016 1 94.06 250 ASP B C 1
ATOM 3753 O O . ASP B 1 250 ? -1.994 1.961 23.078 1 94.06 250 ASP B O 1
ATOM 3757 N N . ALA B 1 251 ? -1.438 -0.156 22.969 1 95.62 251 ALA B N 1
ATOM 3758 C CA . ALA B 1 251 ? -0.021 0.124 23.172 1 95.62 251 ALA B CA 1
ATOM 3759 C C . ALA B 1 251 ? 0.713 0.268 21.844 1 95.62 251 ALA B C 1
ATOM 3761 O O . ALA B 1 251 ? 1.738 0.95 21.766 1 95.62 251 ALA B O 1
ATOM 3762 N N . ALA B 1 252 ? 0.18 -0.343 20.812 1 95.88 252 ALA B N 1
ATOM 3763 C CA . ALA B 1 252 ? 0.891 -0.378 19.531 1 95.88 252 ALA B CA 1
ATOM 3764 C C . ALA B 1 252 ? 0.788 0.962 18.812 1 95.88 252 ALA B C 1
ATOM 3766 O O . ALA B 1 252 ? -0.086 1.775 19.125 1 95.88 252 ALA B O 1
ATOM 3767 N N . GLY B 1 253 ? 1.732 1.229 17.922 1 97.94 253 GLY B N 1
ATOM 3768 C CA . GLY B 1 253 ? 1.773 2.441 17.109 1 97.94 253 GLY B CA 1
ATOM 3769 C C . GLY B 1 253 ? 2.676 2.324 15.906 1 97.94 253 GLY B C 1
ATOM 3770 O O . GLY B 1 253 ? 2.945 1.219 15.43 1 97.94 253 GLY B O 1
ATOM 3771 N N . LEU B 1 254 ? 3.074 3.449 15.375 1 98.44 254 LEU B N 1
ATOM 3772 C CA . LEU B 1 254 ? 3.881 3.545 14.164 1 98.44 254 LEU B CA 1
ATOM 3773 C C . LEU B 1 254 ? 5.168 2.738 14.297 1 98.44 254 LEU B C 1
ATOM 3775 O O . LEU B 1 254 ? 5.574 2.045 13.367 1 98.44 254 LEU B O 1
ATOM 3779 N N . PRO B 1 255 ? 5.863 2.729 15.484 1 97.88 255 PRO B N 1
ATOM 3780 C CA . PRO B 1 255 ? 7.129 2.004 15.594 1 97.88 255 PRO B CA 1
ATOM 3781 C C . PRO B 1 255 ? 6.992 0.519 15.273 1 97.88 255 PRO B C 1
ATOM 3783 O O . PRO B 1 255 ? 7.949 -0.107 14.805 1 97.88 255 PRO B O 1
ATOM 3786 N N . ASP B 1 256 ? 5.809 -0.021 15.445 1 97.81 256 ASP B N 1
ATOM 3787 C CA . ASP B 1 256 ? 5.57 -1.436 15.18 1 97.81 256 ASP B CA 1
ATOM 3788 C C . ASP B 1 256 ? 5.516 -1.711 13.68 1 97.81 256 ASP B C 1
ATOM 3790 O O . ASP B 1 256 ? 5.543 -2.867 13.258 1 97.81 256 ASP B O 1
ATOM 3794 N N . LEU B 1 257 ? 5.492 -0.667 12.828 1 97.62 257 LEU B N 1
ATOM 3795 C CA . LEU B 1 257 ? 5.484 -0.775 11.367 1 97.62 257 LEU B CA 1
ATOM 3796 C C . LEU B 1 257 ? 6.875 -0.507 10.797 1 97.62 257 LEU B C 1
ATOM 3798 O O . LEU B 1 257 ? 7.105 -0.7 9.602 1 97.62 257 LEU B O 1
ATOM 3802 N N . LEU B 1 258 ? 7.77 -0.047 11.625 1 97.88 258 LEU B N 1
ATOM 3803 C CA . LEU B 1 258 ? 9.055 0.407 11.109 1 97.88 258 LEU B CA 1
ATOM 3804 C C . LEU B 1 258 ? 10.125 -0.66 11.312 1 97.88 258 LEU B C 1
ATOM 3806 O O . LEU B 1 258 ? 10.297 -1.177 12.414 1 97.88 258 LEU B O 1
ATOM 3810 N N . ARG B 1 259 ? 10.758 -0.977 10.211 1 96.5 259 ARG B N 1
ATOM 3811 C CA . ARG B 1 259 ? 11.891 -1.887 10.312 1 96.5 259 ARG B CA 1
ATOM 3812 C C . ARG B 1 259 ? 13 -1.286 11.172 1 96.5 259 ARG B C 1
ATOM 3814 O O . ARG B 1 259 ? 13.422 -0.15 10.945 1 96.5 259 ARG B O 1
ATOM 3821 N N . PRO B 1 260 ? 13.461 -2.039 12.156 1 94.69 260 PRO B N 1
ATOM 3822 C CA . PRO B 1 260 ? 14.586 -1.534 12.945 1 94.69 260 PRO B CA 1
ATOM 3823 C C . PRO B 1 260 ? 15.797 -1.176 12.094 1 94.69 260 PRO B C 1
ATOM 3825 O O . PRO B 1 260 ? 16.094 -1.87 11.117 1 94.69 260 PRO B O 1
ATOM 3828 N N . ILE B 1 261 ? 16.438 -0.173 12.5 1 92.81 261 ILE B N 1
ATOM 3829 C CA . ILE B 1 261 ? 17.578 0.341 11.75 1 92.81 261 ILE B CA 1
ATOM 3830 C C . ILE B 1 261 ? 18.625 -0.764 11.562 1 92.81 261 ILE B C 1
ATOM 3832 O O . ILE B 1 261 ? 19.234 -0.868 10.5 1 92.81 261 ILE B O 1
ATOM 3836 N N . ALA B 1 262 ? 18.828 -1.658 12.508 1 92.38 262 ALA B N 1
ATOM 3837 C CA . ALA B 1 262 ? 19.797 -2.744 12.469 1 92.38 262 ALA B CA 1
ATOM 3838 C C . ALA B 1 262 ? 19.469 -3.74 11.359 1 92.38 262 ALA B C 1
ATOM 3840 O O . ALA B 1 262 ? 20.359 -4.43 10.852 1 92.38 262 ALA B O 1
ATOM 3841 N N . ASP B 1 263 ? 18.203 -3.758 10.938 1 91.38 263 ASP B N 1
ATOM 3842 C CA . ASP B 1 263 ? 17.75 -4.723 9.938 1 91.38 263 ASP B CA 1
ATOM 3843 C C . ASP B 1 263 ? 17.594 -4.062 8.57 1 91.38 263 ASP B C 1
ATOM 3845 O O . ASP B 1 263 ? 17.203 -4.715 7.605 1 91.38 263 ASP B O 1
ATOM 3849 N N . ASP B 1 264 ? 17.891 -2.799 8.508 1 91.12 264 ASP B N 1
ATOM 3850 C CA . ASP B 1 264 ? 17.734 -2.047 7.27 1 91.12 264 ASP B CA 1
ATOM 3851 C C . ASP B 1 264 ? 18.797 -2.426 6.254 1 91.12 264 ASP B C 1
ATOM 3853 O O . ASP B 1 264 ? 20 -2.254 6.512 1 91.12 264 ASP B O 1
ATOM 3857 N N . LEU B 1 265 ? 18.422 -2.859 5.121 1 88.94 265 LEU B N 1
ATOM 3858 C CA . LEU B 1 265 ? 19.359 -3.283 4.094 1 88.94 265 LEU B CA 1
ATOM 3859 C C . LEU B 1 265 ? 19.609 -2.168 3.08 1 88.94 265 LEU B C 1
ATOM 3861 O O . LEU B 1 265 ? 20.422 -2.316 2.168 1 88.94 265 LEU B O 1
ATOM 3865 N N . PHE B 1 266 ? 18.953 -1.079 3.182 1 88.62 266 PHE B N 1
ATOM 3866 C CA . PHE B 1 266 ? 19.016 -0.012 2.191 1 88.62 266 PHE B CA 1
ATOM 3867 C C . PHE B 1 266 ? 19.344 1.321 2.85 1 88.62 266 PHE B C 1
ATOM 3869 O O . PHE B 1 266 ? 18.672 2.324 2.611 1 88.62 266 PHE B O 1
ATOM 3876 N N . LYS B 1 267 ? 20.359 1.324 3.672 1 79.81 267 LYS B N 1
ATOM 3877 C CA . LYS B 1 267 ? 20.844 2.506 4.387 1 79.81 267 LYS B CA 1
ATOM 3878 C C . LYS B 1 267 ? 21.516 3.49 3.43 1 79.81 267 LYS B C 1
ATOM 3880 O O . LYS B 1 267 ? 22.094 3.086 2.428 1 79.81 267 LYS B O 1
#

Solvent-accessible surface area (backbone atoms only — not comparable to full-atom values): 27054 Å² total; per-residue (Å²): 127,87,72,80,56,67,39,36,55,72,74,82,72,22,34,38,34,34,59,34,47,80,57,72,87,77,42,62,70,52,60,59,50,60,48,51,50,50,19,25,56,75,69,68,49,76,66,41,69,42,21,33,37,38,32,36,38,66,59,56,8,36,26,68,52,34,66,47,53,40,76,78,45,80,52,47,71,66,14,44,53,48,13,70,60,21,69,47,58,32,34,55,34,30,52,31,52,75,42,30,76,41,81,66,48,74,42,73,76,41,45,32,18,26,19,72,87,63,55,69,35,58,41,38,56,54,34,57,76,75,45,73,78,59,69,91,58,66,52,34,37,40,58,50,94,48,34,32,58,52,18,39,52,41,33,52,54,38,27,75,73,50,47,82,22,31,37,27,22,32,25,20,46,72,39,67,50,88,63,37,40,35,23,35,27,28,53,59,7,25,19,47,30,34,35,49,45,76,43,50,70,41,46,25,71,64,62,48,62,35,80,79,46,39,32,16,50,40,32,21,52,26,12,36,38,40,63,57,24,62,87,49,54,66,63,23,51,25,25,42,37,40,36,44,71,47,38,63,24,83,82,40,28,44,73,70,32,44,46,52,74,93,72,53,87,79,113,124,86,72,81,56,69,38,36,55,72,75,82,74,23,34,38,33,34,59,34,48,81,57,73,89,76,42,62,71,53,60,60,50,59,49,51,50,51,17,24,56,76,69,67,51,75,66,41,70,41,21,34,36,37,33,36,39,66,58,54,8,35,26,69,52,33,67,44,52,39,76,76,44,79,51,48,73,66,15,43,52,48,13,70,62,21,70,47,57,31,34,57,34,30,53,31,51,74,42,30,77,41,79,66,48,73,42,75,76,42,45,32,17,25,20,72,87,64,55,69,33,59,41,38,57,53,34,56,74,76,44,72,78,57,70,87,57,65,50,33,36,39,58,51,94,49,34,31,58,53,17,40,51,42,33,53,55,38,26,74,73,49,48,82,22,32,38,27,22,32,26,21,47,74,39,65,51,90,62,38,41,38,23,36,26,29,54,59,7,25,19,47,31,34,36,48,47,77,44,50,70,41,45,24,70,64,62,50,65,35,80,80,45,38,32,15,48,40,32,20,51,26,11,37,38,40,63,58,23,61,88,49,54,67,65,23,49,24,22,42,35,38,36,43,72,46,38,63,24,84,81,39,30,46,70,69,33,43,47,52,75,92,73,52,87,79,116

pLDDT: mean 91.56, std 13.56, range [25.17, 98.94]